Protein AF-A0A0G0INX1-F1 (afdb_monomer_lite)

Structure (mmCIF, N/CA/C/O backbone):
data_AF-A0A0G0INX1-F1
#
_entry.id   AF-A0A0G0INX1-F1
#
loop_
_atom_site.group_PDB
_atom_site.id
_atom_site.type_symbol
_atom_site.label_atom_id
_atom_site.label_alt_id
_atom_site.label_comp_id
_atom_site.label_asym_id
_atom_site.label_entity_id
_atom_site.label_seq_id
_atom_site.pdbx_PDB_ins_code
_atom_site.Cartn_x
_atom_site.Cartn_y
_atom_site.Cartn_z
_atom_site.occupancy
_atom_site.B_iso_or_equiv
_atom_site.auth_seq_id
_atom_site.auth_comp_id
_atom_site.auth_asym_id
_atom_site.auth_atom_id
_atom_site.pdbx_PDB_model_num
ATOM 1 N N . MET A 1 1 ? 23.200 -1.713 0.510 1.00 89.94 1 MET A N 1
ATOM 2 C CA . MET A 1 1 ? 22.458 -0.482 0.162 1.00 89.94 1 MET A CA 1
ATOM 3 C C . MET A 1 1 ? 22.329 0.434 1.378 1.00 89.94 1 MET A C 1
ATOM 5 O O . MET A 1 1 ? 21.800 0.004 2.399 1.00 89.94 1 MET A O 1
ATOM 9 N N . ASN A 1 2 ? 22.760 1.690 1.257 1.00 95.81 2 ASN A N 1
ATOM 10 C CA . ASN A 1 2 ? 22.570 2.764 2.235 1.00 95.81 2 ASN A CA 1
ATOM 11 C C . ASN A 1 2 ? 21.362 3.631 1.853 1.00 95.81 2 ASN A C 1
ATOM 13 O O . ASN A 1 2 ? 21.292 4.147 0.735 1.00 95.81 2 ASN A O 1
ATOM 17 N N . ILE A 1 3 ? 20.422 3.826 2.777 1.00 97.94 3 ILE A N 1
ATOM 18 C CA . ILE A 1 3 ? 19.141 4.494 2.507 1.00 97.94 3 ILE A CA 1
ATOM 19 C C . ILE A 1 3 ? 18.987 5.746 3.366 1.00 97.94 3 ILE A C 1
ATOM 21 O O . ILE A 1 3 ? 19.210 5.708 4.575 1.00 97.94 3 ILE A O 1
ATOM 25 N N . LEU A 1 4 ? 18.543 6.839 2.743 1.00 98.38 4 LEU A N 1
ATOM 26 C CA . LEU A 1 4 ? 18.106 8.045 3.438 1.00 98.38 4 LEU A CA 1
ATOM 27 C C . LEU A 1 4 ? 16.584 8.172 3.348 1.00 98.38 4 LEU A C 1
ATOM 29 O O . LEU A 1 4 ? 16.032 8.321 2.260 1.00 98.38 4 LEU A O 1
ATOM 33 N N . ILE A 1 5 ? 15.894 8.159 4.483 1.00 98.31 5 ILE A N 1
ATOM 34 C CA . ILE A 1 5 ? 14.440 8.339 4.553 1.00 98.31 5 ILE A CA 1
ATOM 35 C C . ILE A 1 5 ? 14.125 9.734 5.090 1.00 98.31 5 ILE A C 1
ATOM 37 O O . ILE A 1 5 ? 14.727 10.190 6.057 1.00 98.31 5 ILE A O 1
ATOM 41 N N . ILE A 1 6 ? 13.143 10.410 4.499 1.00 98.06 6 ILE A N 1
ATOM 42 C CA . ILE A 1 6 ? 12.608 11.676 5.006 1.00 98.06 6 ILE A CA 1
ATOM 43 C C . ILE A 1 6 ? 11.164 11.440 5.441 1.00 98.06 6 ILE A C 1
ATOM 45 O O . ILE A 1 6 ? 10.303 11.095 4.627 1.00 98.06 6 ILE A O 1
ATOM 49 N N . SER A 1 7 ? 10.920 11.617 6.737 1.00 95.50 7 SER A N 1
ATOM 50 C CA . SER A 1 7 ? 9.702 11.193 7.422 1.00 95.50 7 SER A CA 1
ATOM 51 C C . SER A 1 7 ? 9.043 12.342 8.189 1.00 95.50 7 SER A C 1
ATOM 53 O O . SER A 1 7 ? 9.696 13.252 8.700 1.00 95.50 7 SER A O 1
ATOM 55 N N . LEU A 1 8 ? 7.721 12.279 8.287 1.00 92.25 8 LEU A N 1
ATOM 56 C CA . LEU A 1 8 ? 6.862 13.086 9.151 1.00 92.25 8 LEU A CA 1
ATOM 57 C C . LEU A 1 8 ? 6.515 12.356 10.462 1.00 92.25 8 LEU A C 1
ATOM 59 O O . LEU A 1 8 ? 5.916 12.955 11.357 1.00 92.25 8 LEU A O 1
ATOM 63 N N . ASP A 1 9 ? 6.845 11.065 10.569 1.00 90.62 9 ASP A N 1
ATOM 64 C CA . ASP A 1 9 ? 6.461 10.216 11.694 1.00 90.62 9 ASP A CA 1
ATOM 65 C C . ASP A 1 9 ? 7.419 10.377 12.880 1.00 90.62 9 ASP A C 1
ATOM 67 O O . ASP A 1 9 ? 8.539 9.863 12.894 1.00 90.62 9 ASP A O 1
ATOM 71 N N . LYS A 1 10 ? 6.947 11.088 13.905 1.00 90.44 10 LYS A N 1
ATOM 72 C CA . LYS A 1 10 ? 7.702 11.349 15.135 1.00 90.44 10 LYS A CA 1
ATOM 73 C C . LYS A 1 10 ? 7.879 10.112 16.013 1.00 90.44 10 LYS A C 1
ATOM 75 O O . LYS A 1 10 ? 8.755 10.140 16.871 1.00 90.44 10 LYS A O 1
ATOM 80 N N . GLY A 1 11 ? 7.115 9.037 15.792 1.00 87.88 11 GLY A N 1
ATOM 81 C CA . GLY A 1 11 ? 7.298 7.772 16.508 1.00 87.88 11 GLY A CA 1
ATOM 82 C C . GLY A 1 11 ? 8.704 7.192 16.317 1.00 87.88 11 GLY A C 1
ATOM 83 O O . GLY A 1 11 ? 9.223 6.517 17.201 1.00 87.88 11 GLY A O 1
ATOM 84 N N . LEU A 1 12 ? 9.371 7.554 15.214 1.00 92.12 12 LEU A N 1
ATOM 85 C CA . LEU A 1 12 ? 10.757 7.184 14.914 1.00 92.12 12 LEU A CA 1
ATOM 86 C C . LEU A 1 12 ? 11.796 7.873 15.817 1.00 92.12 12 LEU A C 1
ATOM 88 O O . LEU A 1 12 ? 12.963 7.509 15.768 1.00 92.12 12 LEU A O 1
ATOM 92 N N . LEU A 1 13 ? 11.400 8.843 16.649 1.00 92.06 13 LEU A N 1
ATOM 93 C CA . LEU A 1 13 ? 12.284 9.560 17.580 1.00 92.06 13 LEU A CA 1
ATOM 94 C C . LEU A 1 13 ? 12.194 9.034 19.026 1.00 92.06 13 LEU A C 1
ATOM 96 O O . LEU A 1 13 ? 12.588 9.726 19.962 1.00 92.06 13 LEU A O 1
ATOM 100 N N . GLY A 1 14 ? 11.645 7.832 19.232 1.00 78.25 14 GLY A N 1
ATOM 101 C CA . GLY A 1 14 ? 11.682 7.123 20.519 1.00 78.25 14 GLY A CA 1
ATOM 102 C C . GLY A 1 14 ? 10.701 7.612 21.594 1.00 78.25 14 GLY A C 1
ATOM 103 O O . GLY A 1 14 ? 10.402 6.859 22.515 1.00 78.25 14 GLY A O 1
ATOM 104 N N . GLN A 1 15 ? 10.154 8.825 21.483 1.00 67.62 15 GLN A N 1
ATOM 105 C CA . GLN A 1 15 ? 9.172 9.356 22.435 1.00 67.62 15 GLN A CA 1
ATOM 106 C C . GLN A 1 15 ? 7.736 8.993 22.036 1.00 67.62 15 GLN A C 1
ATOM 108 O O . GLN A 1 15 ? 7.318 9.273 20.913 1.00 67.62 15 GLN A O 1
ATOM 113 N N . GLY A 1 16 ? 6.969 8.425 22.974 1.00 58.38 16 GLY A N 1
ATOM 114 C CA . GLY A 1 16 ? 5.542 8.142 22.781 1.00 58.38 16 GLY A CA 1
ATOM 115 C C . GLY A 1 16 ? 5.268 7.155 21.644 1.00 58.38 16 GLY A C 1
ATOM 116 O O . GLY A 1 16 ? 4.380 7.407 20.831 1.00 58.38 16 GLY A O 1
ATOM 117 N N . GLN A 1 17 ? 6.059 6.074 21.552 1.00 59.75 17 GLN A N 1
ATOM 118 C CA . GLN A 1 17 ? 5.914 5.048 20.514 1.00 59.75 17 GLN A CA 1
ATOM 119 C C . GLN A 1 17 ? 4.511 4.432 20.555 1.00 59.75 17 GLN A C 1
ATOM 121 O O . GLN A 1 17 ? 4.205 3.562 21.364 1.00 59.75 17 GLN A O 1
ATOM 126 N N . LEU A 1 18 ? 3.656 4.899 19.651 1.00 59.44 18 LEU A N 1
ATOM 127 C CA . LEU A 1 18 ? 2.318 4.379 19.430 1.00 59.44 18 LEU A CA 1
ATOM 128 C C . LEU A 1 18 ? 2.303 3.715 18.051 1.00 59.44 18 LEU A C 1
ATOM 130 O O . LEU A 1 18 ? 2.503 4.376 17.031 1.00 59.44 18 LEU A O 1
ATOM 134 N N . GLY A 1 19 ? 2.083 2.400 18.022 1.00 72.19 19 GLY A N 1
ATOM 135 C CA . GLY A 1 19 ? 2.079 1.594 16.798 1.00 72.19 19 GLY A CA 1
ATOM 136 C C . GLY A 1 19 ? 3.367 0.795 16.586 1.00 72.19 19 GLY A C 1
AT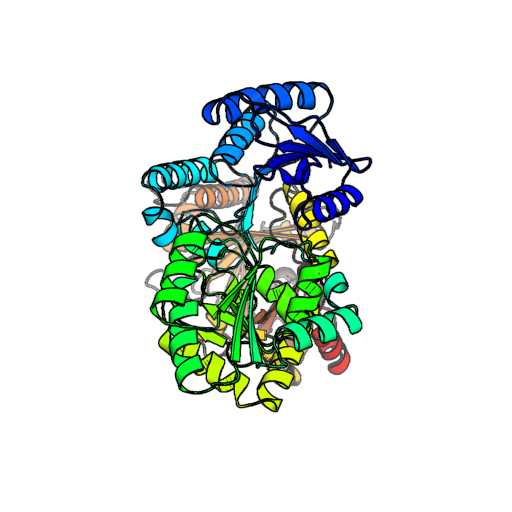OM 137 O O . GLY A 1 19 ? 4.032 0.419 17.540 1.00 72.19 19 GLY A O 1
ATOM 138 N N . ASP A 1 20 ? 3.680 0.498 15.322 1.00 80.88 20 ASP A N 1
ATOM 139 C CA . ASP A 1 20 ? 4.709 -0.468 14.900 1.00 80.88 20 ASP A CA 1
ATOM 140 C C . ASP A 1 20 ? 5.795 0.146 13.995 1.00 80.88 20 ASP A C 1
ATOM 142 O O . ASP A 1 20 ? 6.491 -0.560 13.260 1.00 80.88 20 ASP A O 1
ATOM 146 N N . VAL A 1 21 ? 5.896 1.481 13.944 1.00 87.38 21 VAL A N 1
ATOM 147 C CA . VAL A 1 21 ? 6.731 2.148 12.935 1.00 87.38 21 VAL A CA 1
ATOM 148 C C . VAL A 1 21 ? 8.218 1.850 13.136 1.00 87.38 21 VAL A C 1
ATOM 150 O O . VAL A 1 21 ? 8.923 1.631 12.149 1.00 87.38 21 VAL A O 1
ATOM 153 N N . CYS A 1 22 ? 8.680 1.794 14.388 1.00 90.06 22 CYS A N 1
ATOM 154 C CA . CYS A 1 22 ? 10.061 1.475 14.732 1.00 90.06 22 CYS A CA 1
ATOM 155 C C . CYS A 1 22 ? 10.374 0.021 14.391 1.00 90.06 22 CYS A C 1
ATOM 157 O O . CYS A 1 22 ? 11.373 -0.242 13.736 1.00 90.06 22 CYS A O 1
ATOM 159 N N . GLU A 1 23 ? 9.496 -0.913 14.754 1.00 89.38 23 GLU A N 1
ATOM 160 C CA . GLU A 1 23 ? 9.615 -2.346 14.468 1.00 89.38 23 GLU A CA 1
ATOM 161 C C . GLU A 1 23 ? 9.750 -2.596 12.967 1.00 89.38 23 GLU A C 1
ATOM 163 O O . GLU A 1 23 ? 10.630 -3.343 12.546 1.00 89.38 23 GLU A O 1
ATOM 168 N N . ARG A 1 24 ? 8.945 -1.911 12.142 1.00 89.94 24 ARG A N 1
ATOM 169 C CA . ARG A 1 24 ? 9.069 -2.005 10.681 1.00 89.94 24 ARG A CA 1
ATOM 170 C C . ARG A 1 24 ? 10.423 -1.517 10.180 1.00 89.94 24 ARG A C 1
ATOM 172 O O . ARG A 1 24 ? 11.021 -2.171 9.335 1.00 89.94 24 ARG A O 1
ATOM 179 N N . HIS A 1 25 ? 10.913 -0.385 10.686 1.00 93.81 25 HIS A N 1
ATOM 180 C CA . HIS A 1 25 ? 12.212 0.132 10.254 1.00 93.81 25 HIS A CA 1
ATOM 181 C C . HIS A 1 25 ? 13.372 -0.729 10.759 1.00 93.81 25 HIS A C 1
ATOM 183 O O . HIS A 1 25 ? 14.311 -0.927 9.998 1.00 93.81 25 HIS A O 1
ATOM 189 N N . LYS A 1 26 ? 13.277 -1.326 11.958 1.00 93.31 26 LYS A N 1
ATOM 190 C CA . LYS A 1 26 ? 14.210 -2.369 12.426 1.00 93.31 26 LYS A CA 1
ATOM 191 C C . LYS A 1 26 ? 14.244 -3.541 11.444 1.00 93.31 26 LYS A C 1
ATOM 193 O O . LYS A 1 26 ? 15.315 -4.019 11.085 1.00 93.31 26 LYS A O 1
ATOM 198 N N . GLU A 1 27 ? 13.077 -3.991 10.986 1.00 92.19 27 GLU A N 1
ATOM 199 C CA . GLU A 1 27 ? 12.963 -5.110 10.047 1.00 92.19 27 GLU A CA 1
ATOM 200 C C . GLU A 1 27 ? 13.517 -4.771 8.654 1.00 92.19 27 GLU A C 1
ATOM 202 O O . GLU A 1 27 ? 14.184 -5.607 8.041 1.00 92.19 27 GLU A O 1
ATOM 207 N N . TYR A 1 28 ? 13.322 -3.538 8.173 1.00 94.44 28 TYR A N 1
ATOM 208 C CA . TYR A 1 28 ? 14.002 -3.046 6.970 1.00 94.44 28 TYR A CA 1
ATOM 209 C C . TYR A 1 28 ? 15.518 -3.009 7.164 1.00 94.44 28 TYR A C 1
ATOM 211 O O . TYR A 1 28 ? 16.247 -3.492 6.301 1.00 94.44 28 TYR A O 1
ATOM 219 N N . GLY A 1 29 ? 15.970 -2.495 8.314 1.00 94.69 29 GLY A N 1
ATOM 220 C CA . GLY A 1 29 ? 17.372 -2.418 8.705 1.00 94.69 29 GLY A CA 1
ATOM 221 C C . GLY A 1 29 ? 18.073 -3.755 8.530 1.00 94.69 29 GLY A C 1
ATOM 222 O O . GLY A 1 29 ? 19.060 -3.823 7.820 1.00 94.69 29 GLY A O 1
ATOM 223 N N . LYS A 1 30 ? 17.521 -4.859 9.041 1.00 94.00 30 LYS A N 1
ATOM 224 C CA . LYS A 1 30 ? 18.134 -6.204 8.924 1.00 94.00 30 LYS A CA 1
ATOM 225 C C . LYS A 1 30 ? 18.511 -6.653 7.498 1.00 94.00 30 LYS A C 1
ATOM 227 O O . LYS A 1 30 ? 19.237 -7.630 7.358 1.00 94.00 30 LYS A O 1
ATOM 232 N N . ARG A 1 31 ? 17.982 -6.012 6.451 1.00 92.00 31 ARG A N 1
ATOM 233 C CA . ARG A 1 31 ? 18.156 -6.399 5.039 1.00 92.00 31 ARG A CA 1
ATOM 234 C C . ARG A 1 31 ? 18.936 -5.374 4.213 1.00 92.00 31 ARG A C 1
ATOM 236 O O . ARG A 1 31 ? 19.029 -5.527 2.996 1.00 92.00 31 ARG A O 1
ATOM 243 N N . VAL A 1 32 ? 19.441 -4.314 4.840 1.00 92.50 32 VAL A N 1
ATOM 244 C CA . VAL A 1 32 ? 20.184 -3.235 4.179 1.00 92.50 32 VAL A CA 1
ATOM 245 C C . VAL A 1 32 ? 21.373 -2.813 5.042 1.00 92.50 32 VAL A C 1
ATOM 247 O O . VAL A 1 32 ? 21.415 -3.105 6.235 1.00 92.50 32 VAL A O 1
ATOM 250 N N . ASP A 1 33 ? 22.343 -2.115 4.456 1.00 93.94 33 ASP A N 1
ATOM 251 C CA . ASP A 1 33 ? 23.594 -1.796 5.157 1.00 93.94 33 ASP A CA 1
ATOM 252 C C . ASP A 1 33 ? 23.338 -0.741 6.234 1.00 93.94 33 ASP A C 1
ATOM 254 O O . ASP A 1 33 ? 23.801 -0.864 7.365 1.00 93.94 33 ASP A O 1
ATOM 258 N N . SER A 1 34 ? 22.565 0.296 5.891 1.00 97.12 34 SER A N 1
ATOM 259 C CA . SER A 1 34 ? 22.129 1.306 6.850 1.00 97.12 34 SER A CA 1
ATOM 260 C C . SER A 1 34 ? 20.895 2.079 6.390 1.00 97.12 34 SER A C 1
ATOM 262 O O . SER A 1 34 ? 20.663 2.270 5.193 1.00 97.12 34 SER A O 1
ATOM 264 N N . ILE A 1 35 ? 20.118 2.565 7.359 1.00 98.38 35 ILE A N 1
ATOM 265 C CA . ILE A 1 35 ? 18.990 3.475 7.160 1.00 98.38 35 ILE A CA 1
ATOM 266 C C . ILE A 1 35 ? 19.165 4.673 8.088 1.00 98.38 35 ILE A C 1
ATOM 268 O O . ILE A 1 35 ? 19.063 4.539 9.306 1.00 98.38 35 ILE A O 1
ATOM 272 N N . ASP A 1 36 ? 19.339 5.855 7.509 1.00 98.50 36 ASP A N 1
ATOM 273 C CA . ASP A 1 36 ? 19.241 7.105 8.259 1.00 98.50 36 ASP A CA 1
ATOM 274 C C . ASP A 1 36 ? 17.925 7.800 7.934 1.00 98.50 36 ASP A C 1
ATOM 276 O O . ASP A 1 36 ? 17.509 7.891 6.779 1.00 98.50 36 ASP A O 1
ATOM 280 N N . ILE A 1 37 ? 17.240 8.280 8.966 1.00 98.38 37 ILE A N 1
ATOM 281 C CA . ILE A 1 37 ? 15.898 8.842 8.858 1.00 98.38 37 ILE A CA 1
ATOM 282 C C . ILE A 1 37 ? 15.927 10.283 9.348 1.00 98.38 37 ILE A C 1
ATOM 284 O O . ILE A 1 37 ? 16.135 10.538 10.528 1.00 98.38 37 ILE A O 1
ATOM 288 N N . ILE A 1 38 ? 15.658 11.245 8.474 1.00 98.38 38 ILE A N 1
ATOM 289 C CA . ILE A 1 38 ? 15.432 12.634 8.876 1.00 98.38 38 ILE A CA 1
ATOM 290 C C . ILE A 1 38 ? 13.948 12.801 9.186 1.00 98.38 38 ILE A C 1
ATOM 292 O O . ILE A 1 38 ? 13.100 12.634 8.309 1.00 98.38 38 ILE A O 1
ATOM 296 N N . VAL A 1 39 ? 13.631 13.145 10.432 1.00 97.19 39 VAL A N 1
ATOM 297 C CA . VAL A 1 39 ? 12.254 13.260 10.918 1.00 97.19 39 VAL A CA 1
ATOM 298 C C . VAL A 1 39 ? 11.900 14.724 11.141 1.00 97.19 39 VAL A C 1
ATOM 300 O O . VAL A 1 39 ? 12.545 15.421 11.928 1.00 97.19 39 VAL A O 1
ATOM 303 N N . PHE A 1 40 ? 10.853 15.203 10.469 1.00 96.50 40 PHE A N 1
ATOM 304 C CA . PHE A 1 40 ? 10.360 16.564 10.658 1.00 96.50 40 PHE A CA 1
ATOM 305 C C . PHE A 1 40 ? 9.734 16.720 12.044 1.00 96.50 40 PHE A C 1
ATOM 307 O O . PHE A 1 40 ? 8.678 16.168 12.359 1.00 96.50 40 PHE A O 1
ATOM 314 N N . SER A 1 41 ? 10.377 17.527 12.878 1.00 94.38 41 SER A N 1
ATOM 315 C CA . SER A 1 41 ? 9.984 17.750 14.262 1.00 94.38 41 SER A CA 1
ATOM 316 C C . SER A 1 41 ? 10.181 19.207 14.673 1.00 94.38 41 SER A C 1
ATOM 318 O O . SER A 1 41 ? 11.052 19.917 14.163 1.00 94.38 41 SER A O 1
ATOM 320 N N . LYS A 1 42 ? 9.334 19.667 15.603 1.00 92.44 42 LYS A N 1
ATOM 321 C CA . LYS A 1 42 ? 9.621 20.881 16.381 1.00 92.44 42 LYS A CA 1
ATOM 322 C C . LYS A 1 42 ? 10.728 20.585 17.400 1.00 92.44 42 LYS A C 1
ATOM 324 O O . LYS A 1 42 ? 11.041 19.419 17.609 1.00 92.44 42 LYS A O 1
ATOM 329 N N . SER A 1 43 ? 11.297 21.615 18.021 1.00 89.44 43 SER A N 1
ATOM 330 C CA . SER A 1 43 ? 12.287 21.467 19.096 1.00 89.44 43 SER A CA 1
ATOM 331 C C . SER A 1 43 ? 11.809 20.527 20.213 1.00 89.44 43 SER A C 1
ATOM 333 O O . SER A 1 43 ? 10.619 20.508 20.526 1.00 89.44 43 SER A O 1
ATOM 335 N N . GLY A 1 44 ? 12.741 19.789 20.823 1.00 89.44 44 GLY A N 1
ATOM 336 C CA . GLY A 1 44 ? 12.475 18.904 21.968 1.00 89.44 44 GLY A CA 1
ATOM 337 C C . GLY A 1 44 ? 12.810 17.427 21.743 1.00 89.44 44 GLY A C 1
ATOM 338 O O . GLY A 1 44 ? 12.566 16.613 22.629 1.00 89.44 44 GLY A O 1
ATOM 339 N N . TYR A 1 45 ? 13.376 17.072 20.586 1.00 91.88 45 TYR A N 1
ATOM 340 C CA . TYR A 1 45 ? 13.781 15.701 20.278 1.00 91.88 45 TYR A CA 1
ATOM 341 C C . TYR A 1 45 ? 15.300 15.575 20.191 1.00 91.88 45 TYR A C 1
ATOM 343 O O . TYR A 1 45 ? 15.989 16.496 19.754 1.00 91.88 45 TYR A O 1
ATOM 351 N N . SER A 1 46 ? 15.811 14.397 20.525 1.00 92.88 46 SER A N 1
ATOM 352 C CA . SER A 1 46 ? 17.213 14.026 20.324 1.00 92.88 46 SER A CA 1
ATOM 353 C C . SER A 1 46 ? 17.325 12.985 19.208 1.00 92.88 46 SER A C 1
ATOM 355 O O . SER A 1 46 ? 16.337 12.300 18.927 1.00 92.88 46 SER A O 1
ATOM 357 N N . PRO A 1 47 ? 18.490 12.855 18.545 1.00 94.94 47 PRO A N 1
ATOM 358 C CA . PRO A 1 47 ? 18.756 11.707 17.687 1.00 94.94 47 PRO A CA 1
ATOM 359 C C . PRO A 1 47 ? 18.492 10.395 18.432 1.00 94.94 47 PRO A C 1
ATOM 361 O O . PRO A 1 47 ? 18.786 10.289 19.623 1.00 94.94 47 PRO A O 1
ATOM 364 N N . TYR A 1 48 ? 17.932 9.414 17.733 1.00 95.25 48 TYR A N 1
ATOM 365 C CA . TYR A 1 48 ? 17.507 8.148 18.318 1.00 95.25 48 TYR A CA 1
ATOM 366 C C . TYR A 1 48 ? 18.006 6.979 17.473 1.00 95.25 48 TYR A C 1
ATOM 368 O O . TYR A 1 48 ? 17.782 6.942 16.263 1.00 95.25 48 TYR A O 1
ATOM 376 N N . VAL A 1 49 ? 18.681 6.023 18.109 1.00 96.06 49 VAL A N 1
ATOM 377 C CA . VAL A 1 49 ? 19.132 4.787 17.460 1.00 96.06 49 VAL A CA 1
ATOM 378 C C . VAL A 1 49 ? 18.029 3.748 17.620 1.00 96.06 49 VAL A C 1
ATOM 380 O O . VAL A 1 49 ? 17.748 3.289 18.724 1.00 96.06 49 VAL A O 1
ATOM 383 N N . ILE A 1 50 ? 17.371 3.409 16.512 1.00 94.94 50 ILE A N 1
ATOM 384 C CA . ILE A 1 50 ? 16.262 2.450 16.480 1.00 94.94 50 ILE A CA 1
ATOM 385 C C . ILE A 1 50 ? 16.809 1.012 16.527 1.00 94.94 50 ILE A C 1
ATOM 387 O O . ILE A 1 50 ? 16.255 0.163 17.227 1.00 94.94 50 ILE A O 1
ATOM 391 N N . SER A 1 51 ? 17.887 0.740 15.789 1.00 95.31 51 SER A N 1
ATOM 392 C CA . SER A 1 51 ? 18.688 -0.494 15.822 1.00 95.31 51 SER A CA 1
ATOM 393 C C . SER A 1 51 ? 20.116 -0.190 15.368 1.00 95.31 51 SER A C 1
ATOM 395 O O . SER A 1 51 ? 20.389 0.925 14.935 1.00 95.31 51 SER A O 1
ATOM 397 N N . GLU A 1 52 ? 21.014 -1.178 15.430 1.00 93.81 52 GLU A N 1
ATOM 398 C CA . GLU A 1 52 ? 22.436 -1.048 15.059 1.00 93.81 52 GLU A CA 1
ATOM 399 C C . GLU A 1 52 ? 22.667 -0.291 13.739 1.00 93.81 52 GLU A C 1
ATOM 401 O O . GLU A 1 52 ? 23.554 0.550 13.648 1.00 93.81 52 GLU A O 1
ATOM 406 N N . ASN A 1 53 ? 21.813 -0.521 12.742 1.00 95.62 53 ASN A N 1
ATOM 407 C CA . ASN A 1 53 ? 21.916 0.078 11.417 1.00 95.62 53 ASN A CA 1
ATOM 408 C C . ASN A 1 53 ? 20.760 1.020 11.042 1.00 95.62 53 ASN A C 1
ATOM 410 O O . ASN A 1 53 ? 20.611 1.368 9.869 1.00 95.62 53 ASN A O 1
ATOM 414 N N . VAL A 1 54 ? 19.939 1.441 12.010 1.00 97.81 54 VAL A N 1
ATOM 415 C CA . VAL A 1 54 ? 18.818 2.363 11.776 1.00 97.81 54 VAL A CA 1
ATOM 416 C C . VAL A 1 54 ? 18.870 3.513 12.773 1.00 97.81 54 VAL A C 1
ATOM 418 O O . VAL A 1 54 ? 18.651 3.315 13.969 1.00 97.81 54 VAL A O 1
ATOM 421 N N . SER A 1 55 ? 19.092 4.730 12.278 1.00 97.56 55 SER A N 1
ATOM 422 C CA . SER A 1 55 ? 19.167 5.943 13.102 1.00 97.56 55 SER A CA 1
ATOM 423 C C . SER A 1 55 ? 18.188 7.013 12.632 1.00 97.56 55 SER A C 1
ATOM 425 O O . SER A 1 55 ? 17.981 7.210 11.438 1.00 97.56 55 SER A O 1
ATOM 427 N N . ALA A 1 56 ? 17.588 7.735 13.575 1.00 97.62 56 ALA A N 1
ATOM 428 C CA . ALA A 1 56 ? 16.662 8.828 13.313 1.00 97.62 56 ALA A CA 1
ATOM 429 C C . ALA A 1 56 ? 17.205 10.165 13.834 1.00 97.62 56 ALA A C 1
ATOM 431 O O . ALA A 1 56 ? 17.697 10.266 14.958 1.00 97.62 56 ALA A O 1
ATOM 432 N N . PHE A 1 57 ? 17.073 11.210 13.019 1.00 97.62 57 PHE A N 1
ATOM 433 C CA . PHE A 1 57 ? 17.597 12.549 13.255 1.00 97.62 57 PHE A CA 1
ATOM 434 C C . PHE A 1 57 ? 16.456 13.574 13.197 1.00 97.62 57 PHE A C 1
ATOM 436 O O . PHE A 1 57 ? 15.857 13.768 12.135 1.00 97.62 57 PHE A O 1
ATOM 443 N N . PRO A 1 58 ? 16.137 14.253 14.310 1.00 97.38 58 PRO A N 1
ATOM 444 C CA . PRO A 1 58 ? 15.094 15.270 14.331 1.00 97.38 58 PRO A CA 1
ATOM 445 C C . PRO A 1 58 ? 15.553 16.565 13.658 1.00 97.38 58 PRO A C 1
ATOM 447 O O . PRO A 1 58 ? 16.680 17.013 13.870 1.00 97.38 58 PRO A O 1
ATOM 450 N N . THR A 1 59 ? 14.662 17.235 12.922 1.00 97.06 59 THR A N 1
ATOM 451 C CA . THR A 1 59 ? 14.953 18.584 12.400 1.00 97.06 59 THR A CA 1
ATOM 452 C C . THR A 1 59 ? 14.995 19.649 13.493 1.00 97.06 59 THR A C 1
ATOM 454 O O . THR A 1 59 ? 15.700 20.640 13.325 1.00 97.06 59 THR A O 1
ATOM 457 N N . ASN A 1 60 ? 14.250 19.466 14.594 1.00 95.00 60 ASN A N 1
ATOM 458 C CA . ASN A 1 60 ? 14.158 20.418 15.712 1.00 95.00 60 ASN A CA 1
ATOM 459 C C . ASN A 1 60 ? 13.915 21.870 15.263 1.00 95.00 60 ASN A C 1
ATOM 461 O O . ASN A 1 60 ? 14.512 22.819 15.771 1.00 95.00 60 ASN A O 1
ATOM 465 N N . SER A 1 61 ? 13.033 22.057 14.285 1.00 93.69 61 SER A N 1
ATOM 466 C CA . SER A 1 61 ? 12.789 23.376 13.711 1.00 93.69 61 SER A CA 1
ATOM 467 C C . SER A 1 61 ? 11.851 24.190 14.592 1.00 93.69 61 SER A C 1
ATOM 469 O O . SER A 1 61 ? 10.800 23.704 15.014 1.00 93.69 61 SER A O 1
ATOM 471 N N . SER A 1 62 ? 12.157 25.474 14.779 1.00 90.62 62 SER A N 1
ATOM 472 C CA . SER A 1 62 ? 11.280 26.401 15.509 1.00 90.62 62 SER A CA 1
ATOM 473 C C . SER A 1 62 ? 9.894 26.521 14.855 1.00 90.62 62 SER A C 1
ATOM 475 O O . SER A 1 62 ? 8.879 26.615 15.543 1.00 90.62 62 SER A O 1
ATOM 477 N N . TYR A 1 63 ? 9.834 26.444 13.519 1.00 89.94 63 TYR A N 1
ATOM 478 C CA . TYR A 1 63 ? 8.606 26.547 12.727 1.00 89.94 63 TYR A CA 1
ATOM 479 C C . TYR A 1 63 ? 8.563 25.512 11.597 1.00 89.94 63 TYR A C 1
ATOM 481 O O . TYR A 1 63 ? 9.598 25.128 11.057 1.00 89.94 63 TYR A O 1
ATOM 489 N N . LYS A 1 64 ? 7.353 25.106 11.176 1.00 86.25 64 LYS A N 1
ATOM 490 C CA . LYS A 1 64 ? 7.156 24.082 10.129 1.00 86.25 64 LYS A CA 1
ATOM 491 C C . LYS A 1 64 ? 7.778 24.454 8.774 1.00 86.25 64 LYS A C 1
ATOM 493 O O . LYS A 1 64 ? 8.276 23.580 8.078 1.00 86.25 64 LYS A O 1
ATOM 498 N N . PHE A 1 65 ? 7.786 25.733 8.391 1.00 86.75 65 PHE A N 1
ATOM 499 C CA . PHE A 1 65 ? 8.368 26.160 7.107 1.00 86.75 65 PHE A CA 1
ATOM 500 C C . PHE A 1 65 ? 9.902 26.022 7.066 1.00 86.75 65 PHE A C 1
ATOM 502 O O . PHE A 1 65 ? 10.486 25.975 5.987 1.00 86.75 65 PHE A O 1
ATOM 509 N N . LEU A 1 66 ? 10.558 25.907 8.230 1.00 93.19 66 LEU A N 1
ATOM 510 C CA . LEU A 1 66 ? 12.000 25.675 8.332 1.00 93.19 66 LEU A CA 1
ATOM 511 C C . LEU A 1 66 ? 12.384 24.195 8.183 1.00 93.19 66 LEU A C 1
ATOM 513 O O . LEU A 1 66 ? 13.568 23.918 7.995 1.00 93.19 66 LEU A O 1
ATOM 517 N N . TYR A 1 67 ? 11.419 23.260 8.182 1.00 94.94 67 TYR A N 1
ATOM 518 C CA . TYR A 1 67 ? 11.688 21.820 8.056 1.00 94.94 67 TYR A CA 1
ATOM 519 C C . TYR A 1 67 ? 12.554 21.491 6.846 1.00 94.94 67 TYR A C 1
ATOM 521 O O . TYR A 1 67 ? 13.534 20.769 6.981 1.00 94.94 67 TYR A O 1
ATOM 529 N N . ILE A 1 68 ? 12.261 22.079 5.684 1.00 95.75 68 ILE A N 1
ATOM 530 C CA . ILE A 1 68 ? 13.055 21.866 4.469 1.00 95.75 68 ILE A CA 1
ATOM 531 C C . ILE A 1 68 ? 14.508 22.305 4.688 1.00 95.75 68 ILE A C 1
ATOM 533 O O . ILE A 1 68 ? 15.432 21.559 4.379 1.00 95.75 68 ILE A O 1
ATOM 537 N N . ARG A 1 69 ? 14.726 23.512 5.225 1.00 96.19 69 ARG A N 1
ATOM 538 C CA . ARG A 1 69 ? 16.069 24.069 5.441 1.00 96.19 69 ARG A CA 1
ATOM 539 C C . ARG A 1 69 ? 16.872 23.199 6.404 1.00 96.19 69 ARG A C 1
ATOM 541 O O . ARG A 1 69 ? 18.027 22.884 6.126 1.00 96.19 69 ARG A O 1
ATOM 548 N N . ASP A 1 70 ? 16.274 22.846 7.534 1.00 97.00 70 ASP A N 1
ATOM 549 C CA . ASP A 1 70 ? 16.965 22.115 8.594 1.00 97.00 70 ASP A CA 1
ATOM 550 C C . ASP A 1 70 ? 17.197 20.651 8.191 1.00 97.00 70 ASP A C 1
ATOM 552 O O . ASP A 1 70 ? 18.288 20.128 8.410 1.00 97.00 70 ASP A O 1
ATOM 556 N N . ALA A 1 71 ? 16.257 20.033 7.468 1.00 97.62 71 ALA A N 1
ATOM 557 C CA . ALA A 1 71 ? 16.458 18.722 6.859 1.00 97.62 71 ALA A CA 1
ATOM 558 C C . ALA A 1 71 ? 17.610 18.721 5.846 1.00 97.62 71 ALA A C 1
ATOM 560 O O . ALA A 1 71 ? 18.452 17.831 5.893 1.00 97.62 71 ALA A O 1
ATOM 561 N N . MET A 1 72 ? 17.717 19.741 4.983 1.00 97.62 72 MET A N 1
ATOM 562 C CA . MET A 1 72 ? 18.852 19.865 4.056 1.00 97.62 72 MET A CA 1
ATOM 563 C C . MET A 1 72 ? 20.190 20.026 4.794 1.00 97.62 72 MET A C 1
ATOM 565 O O . MET A 1 72 ? 21.195 19.480 4.348 1.00 97.62 72 MET A O 1
ATOM 569 N N . LYS A 1 73 ? 20.228 20.747 5.927 1.00 97.06 73 LYS A N 1
ATOM 570 C CA . LYS A 1 73 ? 21.445 20.872 6.755 1.00 97.06 73 LYS A CA 1
ATOM 571 C C . LYS A 1 73 ? 21.869 19.532 7.356 1.00 97.06 73 LYS A C 1
ATOM 573 O O . LYS A 1 73 ? 23.054 19.215 7.337 1.00 97.06 73 LYS A O 1
ATOM 578 N N . ILE A 1 74 ? 20.915 18.762 7.880 1.00 97.75 74 ILE A N 1
ATOM 579 C CA . ILE A 1 74 ? 21.176 17.424 8.427 1.00 97.75 74 ILE A CA 1
ATOM 580 C C . ILE A 1 74 ? 21.645 16.491 7.312 1.00 97.75 74 ILE A C 1
ATOM 582 O O . ILE A 1 74 ? 22.683 15.854 7.454 1.00 97.75 74 ILE A O 1
ATOM 586 N N . ALA A 1 75 ? 20.935 16.474 6.181 1.00 97.19 75 ALA A N 1
ATOM 587 C CA . ALA A 1 75 ? 21.278 15.642 5.038 1.00 97.19 75 ALA A CA 1
ATOM 588 C C . ALA A 1 75 ? 22.705 15.909 4.541 1.00 97.19 75 ALA A C 1
ATOM 590 O O . ALA A 1 75 ? 23.454 14.957 4.377 1.00 97.19 75 ALA A O 1
ATOM 591 N N . ARG A 1 76 ? 23.132 17.174 4.391 1.00 95.31 76 ARG A N 1
ATOM 592 C CA . ARG A 1 76 ? 24.518 17.500 3.988 1.00 95.31 76 ARG A CA 1
ATOM 593 C C . ARG A 1 76 ? 25.562 16.851 4.900 1.00 95.31 76 ARG A C 1
ATOM 595 O O . ARG A 1 76 ? 26.444 16.165 4.403 1.00 95.31 76 ARG A O 1
ATOM 602 N N . ARG A 1 77 ? 25.401 16.974 6.223 1.00 96.44 77 ARG A N 1
ATOM 603 C CA . ARG A 1 77 ? 26.304 16.346 7.208 1.00 96.44 77 ARG A CA 1
ATOM 604 C C . ARG A 1 77 ? 26.305 14.821 7.128 1.00 96.44 77 ARG A C 1
ATOM 606 O O . ARG A 1 77 ? 27.298 14.187 7.464 1.00 96.44 77 ARG A O 1
ATOM 613 N N . LEU A 1 78 ? 25.177 14.221 6.758 1.00 96.88 78 LEU A N 1
ATOM 614 C CA . LEU A 1 78 ? 25.071 12.778 6.572 1.00 96.88 78 LEU A CA 1
ATOM 615 C C . LEU A 1 78 ? 25.762 12.328 5.274 1.00 96.88 78 LEU A C 1
ATOM 617 O O . LEU A 1 78 ? 26.507 11.353 5.305 1.00 96.88 78 LEU A O 1
ATOM 621 N N . PHE A 1 79 ? 25.567 13.054 4.169 1.00 94.75 79 PHE A N 1
ATOM 622 C CA . PHE A 1 79 ? 26.225 12.794 2.881 1.00 94.75 79 PHE A CA 1
ATOM 623 C C . PHE A 1 79 ? 27.745 13.032 2.923 1.00 94.75 79 PHE A C 1
ATOM 625 O O . PHE A 1 79 ? 28.476 12.384 2.184 1.00 94.75 79 PHE A O 1
ATOM 632 N N . GLU A 1 80 ? 28.240 13.909 3.805 1.00 93.94 80 GLU A N 1
ATOM 633 C CA . GLU A 1 80 ? 29.681 14.069 4.081 1.00 93.94 80 GLU A CA 1
ATOM 634 C C . GLU A 1 80 ? 30.303 12.817 4.721 1.00 93.94 80 GLU A C 1
ATOM 636 O O . GLU A 1 80 ? 31.495 12.569 4.562 1.00 93.94 80 GLU A O 1
ATOM 641 N N . LYS A 1 81 ? 29.509 12.026 5.454 1.00 93.56 81 LYS A N 1
ATOM 642 C CA . LYS A 1 81 ? 29.986 10.846 6.190 1.00 93.56 81 LYS A CA 1
ATOM 643 C C . LYS A 1 81 ? 29.864 9.549 5.402 1.00 93.56 81 LYS A C 1
ATOM 645 O O . LYS A 1 81 ? 30.661 8.642 5.618 1.00 93.56 81 LYS A O 1
ATOM 650 N N . LYS A 1 82 ? 28.845 9.424 4.547 1.00 93.12 82 LYS A N 1
ATOM 651 C CA . LYS A 1 82 ? 28.625 8.225 3.732 1.00 93.12 82 LYS A CA 1
ATOM 652 C C . LYS A 1 82 ? 27.815 8.512 2.474 1.00 93.12 82 LYS A C 1
ATOM 654 O O . LYS A 1 82 ? 27.016 9.445 2.421 1.00 93.12 82 LYS A O 1
ATOM 659 N N . HIS A 1 83 ? 27.986 7.639 1.487 1.00 92.12 83 HIS A N 1
ATOM 660 C CA . HIS A 1 83 ? 27.160 7.606 0.287 1.00 92.12 83 HIS A CA 1
ATOM 661 C C . HIS A 1 83 ? 25.781 6.995 0.577 1.00 92.12 83 HIS A C 1
ATOM 663 O O . HIS A 1 83 ? 25.674 6.038 1.345 1.00 92.12 83 HIS A O 1
ATOM 669 N N . TYR A 1 84 ? 24.746 7.514 -0.088 1.00 95.62 84 TYR A N 1
ATOM 670 C CA . TYR A 1 84 ? 23.399 6.946 -0.086 1.00 95.62 84 TYR A CA 1
ATOM 671 C C . TYR A 1 84 ? 22.998 6.538 -1.489 1.00 95.62 84 TYR A C 1
ATOM 673 O O . TYR A 1 84 ? 23.124 7.319 -2.430 1.00 95.62 84 TYR A O 1
ATOM 681 N N . ASP A 1 85 ? 22.445 5.339 -1.599 1.00 89.94 85 ASP A N 1
ATOM 682 C CA . ASP A 1 85 ? 22.047 4.759 -2.874 1.00 89.94 85 ASP A CA 1
ATOM 683 C C . ASP A 1 85 ? 20.590 5.099 -3.224 1.00 89.94 85 ASP A C 1
ATOM 685 O O . ASP A 1 85 ? 20.237 5.252 -4.396 1.00 89.94 85 ASP A O 1
ATOM 689 N N . LEU A 1 86 ? 19.743 5.258 -2.199 1.00 96.56 86 LEU A N 1
ATOM 690 C CA . LEU A 1 86 ? 18.320 5.555 -2.341 1.00 96.56 86 LEU A CA 1
ATOM 691 C C . LEU A 1 86 ? 17.856 6.603 -1.331 1.00 96.56 86 LEU A C 1
ATOM 693 O O . LEU A 1 86 ? 18.084 6.476 -0.128 1.00 96.56 86 LEU A O 1
ATOM 697 N N . ILE A 1 87 ? 17.121 7.596 -1.826 1.00 98.31 87 ILE A N 1
ATOM 698 C CA . ILE A 1 87 ? 16.350 8.534 -1.015 1.00 98.31 87 ILE A CA 1
ATOM 699 C C . ILE A 1 87 ? 14.879 8.119 -1.063 1.00 98.31 87 ILE A C 1
ATOM 701 O O . ILE A 1 87 ? 14.315 7.939 -2.143 1.00 98.31 87 ILE A O 1
ATOM 705 N N . ILE A 1 88 ? 14.242 8.002 0.099 1.00 98.12 88 ILE A N 1
ATOM 706 C CA . ILE A 1 88 ? 12.825 7.654 0.237 1.00 98.12 88 ILE A CA 1
ATOM 707 C C . ILE A 1 88 ? 12.088 8.792 0.934 1.00 98.12 88 ILE A C 1
ATOM 709 O O . ILE A 1 88 ? 12.555 9.338 1.931 1.00 98.12 88 ILE A O 1
ATOM 713 N N . THR A 1 89 ? 10.906 9.140 0.433 1.00 97.69 89 THR A N 1
ATOM 714 C CA . THR A 1 89 ? 10.070 10.207 1.004 1.00 97.69 89 THR A CA 1
ATOM 715 C C . THR A 1 89 ? 8.687 9.679 1.363 1.00 97.69 89 THR A C 1
ATOM 717 O O . THR A 1 89 ? 8.131 8.852 0.640 1.00 97.69 89 THR A O 1
ATOM 720 N N . GLN A 1 90 ? 8.154 10.108 2.511 1.00 93.69 90 GLN A N 1
ATOM 721 C CA . GLN A 1 90 ? 6.893 9.591 3.062 1.00 93.69 90 GLN A CA 1
ATOM 722 C C . GLN A 1 90 ? 5.641 10.202 2.408 1.00 93.69 90 GLN A C 1
ATOM 724 O O . GLN A 1 90 ? 4.562 9.609 2.462 1.00 93.69 90 GLN A O 1
ATOM 729 N N . ASP A 1 91 ? 5.769 11.383 1.808 1.00 94.12 91 ASP A N 1
ATOM 730 C CA . ASP A 1 91 ? 4.682 12.085 1.134 1.00 94.12 91 ASP A CA 1
ATOM 731 C C . ASP A 1 91 ? 5.174 12.750 -0.161 1.00 94.12 91 ASP A C 1
ATOM 733 O O . ASP A 1 91 ? 6.349 13.112 -0.270 1.00 94.12 91 ASP A O 1
ATOM 737 N N . PRO A 1 92 ? 4.285 12.967 -1.144 1.00 95.81 92 PRO A N 1
ATOM 738 C CA . PRO A 1 92 ? 4.656 13.594 -2.409 1.00 95.81 92 PRO A CA 1
ATOM 739 C C . PRO A 1 92 ? 4.837 15.119 -2.314 1.00 95.81 92 PRO A C 1
ATOM 741 O O . PRO A 1 92 ? 5.100 15.768 -3.326 1.00 95.81 92 PRO A O 1
ATOM 744 N N . PHE A 1 93 ? 4.709 15.720 -1.130 1.00 94.75 93 PHE A N 1
ATOM 745 C CA . PHE A 1 93 ? 4.694 17.164 -0.925 1.00 94.75 93 PHE A CA 1
ATOM 746 C C . PHE A 1 93 ? 6.023 17.674 -0.356 1.00 94.75 93 PHE A C 1
ATOM 748 O O . PHE A 1 93 ? 6.960 17.977 -1.094 1.00 94.75 93 PHE A O 1
ATOM 755 N N . ILE A 1 94 ? 6.123 17.813 0.965 1.00 94.06 94 ILE A N 1
ATOM 756 C CA . ILE A 1 94 ? 7.213 18.537 1.620 1.00 94.06 94 ILE A CA 1
ATOM 757 C C . ILE A 1 94 ? 8.437 17.630 1.714 1.00 94.06 94 ILE A C 1
ATOM 759 O O . ILE A 1 94 ? 9.544 18.078 1.403 1.00 94.06 94 ILE A O 1
ATOM 763 N N . THR A 1 95 ? 8.252 16.354 2.071 1.00 96.50 95 THR A N 1
ATOM 764 C CA . THR A 1 95 ? 9.369 15.400 2.122 1.00 96.50 95 THR A CA 1
ATOM 765 C C . THR A 1 95 ? 9.905 15.111 0.718 1.00 96.50 95 THR A C 1
ATOM 767 O O . THR A 1 95 ? 11.119 15.180 0.521 1.00 96.50 95 THR A O 1
ATOM 770 N N . ALA A 1 96 ? 9.033 14.947 -0.286 1.00 97.06 96 ALA A N 1
ATOM 771 C CA . ALA A 1 96 ? 9.428 14.865 -1.698 1.00 97.06 96 ALA A CA 1
ATOM 772 C C . ALA A 1 96 ? 10.234 16.081 -2.177 1.00 97.06 96 ALA A C 1
ATOM 774 O O . ALA A 1 96 ? 11.252 15.910 -2.843 1.00 97.06 96 ALA A O 1
ATOM 775 N N . THR A 1 97 ? 9.853 17.305 -1.792 1.00 96.69 97 THR A N 1
ATOM 776 C CA . THR A 1 97 ? 10.621 18.509 -2.165 1.00 96.69 97 THR A CA 1
ATOM 777 C C . THR A 1 97 ? 12.059 18.465 -1.620 1.00 96.69 97 THR A C 1
ATOM 779 O O . THR A 1 97 ? 12.994 18.910 -2.288 1.00 96.69 97 THR A O 1
ATOM 782 N N . VAL A 1 98 ? 12.274 17.932 -0.411 1.00 97.00 98 VAL A N 1
ATOM 783 C CA . VAL A 1 98 ? 13.632 17.712 0.123 1.00 97.00 98 VAL A CA 1
ATOM 784 C C . VAL A 1 98 ? 14.336 16.604 -0.665 1.00 97.00 98 VAL A C 1
ATOM 786 O O . VAL A 1 98 ? 15.466 16.803 -1.106 1.00 97.00 98 VAL A O 1
ATOM 789 N N . GLY A 1 99 ? 13.652 15.485 -0.920 1.00 97.25 99 GLY A N 1
ATOM 790 C CA . GLY A 1 99 ? 14.197 14.365 -1.688 1.00 97.25 99 GLY A CA 1
ATOM 791 C C . GLY A 1 99 ? 14.669 14.754 -3.091 1.00 97.25 99 GLY A C 1
ATOM 792 O O . GLY A 1 99 ? 15.758 14.362 -3.495 1.00 97.25 99 GLY A O 1
ATOM 793 N N . ILE A 1 100 ? 13.919 15.597 -3.807 1.00 96.81 100 ILE A N 1
ATOM 794 C CA . ILE A 1 100 ? 14.291 16.091 -5.145 1.00 96.81 100 ILE A CA 1
ATOM 795 C C . ILE A 1 100 ? 15.549 16.954 -5.092 1.00 96.81 100 ILE A C 1
ATOM 797 O O . ILE A 1 100 ? 16.429 16.806 -5.938 1.00 96.81 100 ILE A O 1
ATOM 801 N N . ARG A 1 101 ? 15.664 17.849 -4.101 1.00 95.94 101 ARG A N 1
ATOM 802 C CA . ARG A 1 101 ? 16.871 18.674 -3.943 1.00 95.94 101 ARG A CA 1
ATOM 803 C C . ARG A 1 101 ? 18.096 17.808 -3.678 1.00 95.94 101 ARG A C 1
ATOM 805 O O . ARG A 1 101 ? 19.125 18.024 -4.306 1.00 95.94 101 ARG A O 1
ATOM 812 N N . LEU A 1 102 ? 17.970 16.815 -2.801 1.00 95.75 102 LEU A N 1
ATOM 813 C CA . LEU A 1 102 ? 19.058 15.886 -2.499 1.00 95.75 102 LEU A CA 1
ATOM 814 C C . LEU A 1 102 ? 19.425 15.022 -3.707 1.00 95.75 102 LEU A C 1
ATOM 816 O O . LEU A 1 102 ? 20.605 14.922 -4.029 1.00 95.75 102 LEU A O 1
ATOM 820 N N . LYS A 1 103 ? 18.434 14.498 -4.439 1.00 93.88 103 LYS A N 1
ATOM 821 C CA . LYS A 1 103 ? 18.648 13.792 -5.708 1.00 93.88 103 LYS A CA 1
ATOM 822 C C . LYS A 1 103 ? 19.445 14.642 -6.700 1.00 93.88 103 LYS A C 1
ATOM 824 O O . LYS A 1 103 ? 20.411 14.152 -7.269 1.00 93.88 103 LYS A O 1
ATOM 829 N N . LYS A 1 104 ? 19.073 15.912 -6.897 1.00 90.50 104 LYS A N 1
ATOM 830 C CA . LYS A 1 104 ? 19.771 16.814 -7.832 1.00 90.50 104 LYS A CA 1
ATOM 831 C C . LYS A 1 104 ? 21.189 17.165 -7.368 1.00 90.50 104 LYS A C 1
ATOM 833 O O . LYS A 1 104 ? 22.062 17.342 -8.205 1.00 90.50 104 LYS A O 1
ATOM 838 N N . MET A 1 105 ? 21.421 17.259 -6.058 1.00 90.69 105 MET A N 1
ATOM 839 C CA . MET A 1 105 ? 22.736 17.586 -5.490 1.00 90.69 105 MET A CA 1
ATOM 840 C C . MET A 1 105 ? 23.709 16.402 -5.463 1.00 90.69 105 MET A C 1
ATOM 842 O O . MET A 1 105 ? 24.908 16.610 -5.610 1.00 90.69 105 MET A O 1
ATOM 846 N N . HIS A 1 106 ? 23.209 15.184 -5.249 1.00 85.50 106 HIS A N 1
ATOM 847 C CA . HIS A 1 106 ? 24.037 13.996 -5.003 1.00 85.50 106 HIS A CA 1
ATOM 848 C C . HIS A 1 106 ? 23.871 12.897 -6.064 1.00 85.50 106 HIS A C 1
ATOM 850 O O . HIS A 1 106 ? 24.490 11.847 -5.956 1.00 85.50 106 HIS A O 1
ATOM 856 N N . THR A 1 107 ? 23.063 13.127 -7.105 1.00 82.81 107 THR A N 1
ATOM 857 C CA . THR A 1 107 ? 22.781 12.165 -8.192 1.00 82.81 107 THR A CA 1
ATOM 858 C C . THR A 1 107 ? 22.238 10.814 -7.686 1.00 82.81 107 THR A C 1
ATOM 860 O O . THR A 1 107 ? 22.404 9.772 -8.312 1.00 82.81 107 THR A O 1
ATOM 863 N N . THR A 1 108 ? 21.548 10.823 -6.543 1.00 88.56 108 THR A N 1
ATOM 864 C CA . THR A 1 108 ? 20.962 9.632 -5.905 1.00 88.56 108 THR A CA 1
ATOM 865 C C . THR A 1 108 ? 19.548 9.350 -6.423 1.00 88.56 108 THR A C 1
ATOM 867 O O . THR A 1 108 ? 18.802 10.276 -6.749 1.00 88.56 108 THR A O 1
ATOM 870 N N . LYS A 1 109 ? 19.133 8.076 -6.462 1.00 92.19 109 LYS A N 1
ATOM 871 C CA . LYS A 1 109 ? 17.761 7.696 -6.839 1.00 92.19 109 LYS A CA 1
ATOM 872 C C . LYS A 1 109 ? 16.734 8.151 -5.802 1.00 92.19 109 LYS A C 1
ATOM 874 O O . LYS A 1 109 ? 17.006 8.144 -4.604 1.00 92.19 109 LYS A O 1
ATOM 879 N N . LEU A 1 110 ? 15.537 8.511 -6.261 1.00 97.19 110 LEU A N 1
ATOM 880 C CA . LEU A 1 110 ? 14.423 8.974 -5.435 1.00 97.19 110 LEU A CA 1
ATOM 881 C C . LEU A 1 110 ? 13.186 8.087 -5.604 1.00 97.19 110 LEU A C 1
ATOM 883 O O . LEU A 1 110 ? 12.605 8.003 -6.690 1.00 97.19 110 LEU A O 1
ATOM 887 N N . LEU A 1 111 ? 12.738 7.520 -4.486 1.00 97.88 111 LEU A N 1
ATOM 888 C CA . LEU A 1 111 ? 11.467 6.825 -4.335 1.00 97.88 111 LEU A CA 1
ATOM 889 C C . LEU A 1 111 ? 10.484 7.683 -3.523 1.00 97.88 111 LEU A C 1
ATOM 891 O O . LEU A 1 111 ? 10.767 8.087 -2.392 1.00 97.88 111 LEU A O 1
ATOM 895 N N . ILE A 1 112 ? 9.298 7.931 -4.079 1.00 97.88 112 ILE A N 1
ATOM 896 C CA . ILE A 1 112 ? 8.201 8.598 -3.363 1.00 97.88 112 ILE A CA 1
ATOM 897 C C . ILE A 1 112 ? 7.169 7.557 -2.923 1.00 97.88 112 ILE A C 1
ATOM 899 O O . ILE A 1 112 ? 6.632 6.809 -3.744 1.00 97.88 112 ILE A O 1
ATOM 903 N N . HIS A 1 113 ? 6.863 7.508 -1.626 1.00 95.12 113 HIS A N 1
ATOM 904 C CA . HIS A 1 113 ? 5.766 6.700 -1.099 1.00 95.12 113 HIS A CA 1
ATOM 905 C C . HIS A 1 113 ? 4.466 7.505 -1.037 1.00 95.12 113 HIS A C 1
ATOM 907 O O . HIS A 1 113 ? 4.433 8.645 -0.580 1.00 95.12 113 HIS A O 1
ATOM 913 N N . PHE A 1 114 ? 3.366 6.874 -1.441 1.00 92.56 114 PHE A N 1
ATOM 914 C CA . PHE A 1 114 ? 2.018 7.418 -1.305 1.00 92.56 114 PHE A CA 1
ATOM 915 C C . PHE A 1 114 ? 1.289 6.726 -0.153 1.00 92.56 114 PHE A C 1
ATOM 917 O O . PHE A 1 114 ? 0.525 5.786 -0.357 1.00 92.56 114 PHE A O 1
ATOM 924 N N . HIS A 1 115 ? 1.530 7.194 1.075 1.00 84.94 115 HIS A N 1
ATOM 925 C CA . HIS A 1 115 ? 0.870 6.666 2.276 1.00 84.94 115 HIS A CA 1
ATOM 926 C C . HIS A 1 115 ? -0.559 7.193 2.495 1.00 84.94 115 HIS A C 1
ATOM 928 O O . HIS A 1 115 ? -1.264 6.680 3.360 1.00 84.94 115 HIS A O 1
ATOM 934 N N . GLY A 1 116 ? -1.013 8.175 1.716 1.00 85.50 116 GLY A N 1
ATOM 935 C CA . GLY A 1 116 ? -2.369 8.722 1.769 1.00 85.50 116 GLY A CA 1
ATOM 936 C C . GLY A 1 116 ? -2.988 8.848 0.381 1.00 85.50 116 GLY A C 1
ATOM 937 O O . GLY A 1 116 ? -2.286 8.822 -0.632 1.00 85.50 116 GLY A O 1
ATOM 938 N N . ASP A 1 117 ? -4.311 8.982 0.348 1.00 87.38 117 ASP A N 1
ATOM 939 C CA . ASP A 1 117 ? -5.050 9.248 -0.880 1.00 87.38 117 ASP A CA 1
ATOM 940 C C . ASP A 1 117 ? -5.183 10.760 -1.093 1.00 87.38 117 ASP A C 1
ATOM 942 O O . ASP A 1 117 ? -6.058 11.407 -0.524 1.00 87.38 117 ASP A O 1
ATOM 946 N N . PHE A 1 118 ? -4.270 11.335 -1.871 1.00 89.50 118 PHE A N 1
ATOM 947 C CA . PHE A 1 118 ? -4.173 12.787 -2.039 1.00 89.50 118 PHE A CA 1
ATOM 948 C C . PHE A 1 118 ? -4.687 13.290 -3.387 1.00 89.50 118 PHE A C 1
ATOM 950 O O . PHE A 1 118 ? -5.261 14.375 -3.479 1.00 89.50 118 PHE A O 1
ATOM 957 N N . LEU A 1 119 ? -4.425 12.528 -4.449 1.00 87.50 119 LEU A N 1
ATOM 958 C CA . LEU A 1 119 ? -4.700 12.943 -5.820 1.00 87.50 119 LEU A CA 1
ATOM 959 C C . LEU A 1 119 ? -6.181 12.748 -6.132 1.00 87.50 119 LEU A C 1
ATOM 961 O O . LEU A 1 119 ? -6.760 11.707 -5.816 1.00 87.50 119 LEU A O 1
ATOM 965 N N . ASP A 1 120 ? -6.786 13.772 -6.734 1.00 81.38 120 ASP A N 1
ATOM 966 C CA . ASP A 1 120 ? -8.193 13.781 -7.149 1.00 81.38 120 ASP A CA 1
ATOM 967 C C . ASP A 1 120 ? -9.149 13.320 -6.031 1.00 81.38 120 ASP A C 1
ATOM 969 O O . ASP A 1 120 ? -10.161 12.660 -6.260 1.00 81.38 120 ASP A O 1
ATOM 973 N N . ASN A 1 121 ? -8.797 13.643 -4.783 1.00 84.94 121 ASN A N 1
ATOM 974 C CA . ASN A 1 121 ? -9.571 13.297 -3.603 1.00 84.94 121 ASN A CA 1
ATOM 975 C C . ASN A 1 121 ? -10.349 14.522 -3.114 1.00 84.94 121 ASN A C 1
ATOM 977 O O . ASN A 1 121 ? -9.798 15.418 -2.471 1.00 84.94 121 ASN A O 1
ATOM 981 N N . GLY A 1 122 ? -11.651 14.548 -3.403 1.00 83.25 122 GLY A N 1
ATOM 982 C CA . GLY A 1 122 ? -12.535 15.643 -3.003 1.00 83.25 122 GLY A CA 1
ATOM 983 C C . GLY A 1 122 ? -12.631 15.838 -1.487 1.00 83.25 122 GLY A C 1
ATOM 984 O O . GLY A 1 122 ? -12.821 16.964 -1.035 1.00 83.25 122 GLY A O 1
ATOM 985 N N . SER A 1 123 ? -12.475 14.782 -0.687 1.00 81.50 123 SER A N 1
ATOM 986 C CA . SER A 1 123 ? -12.466 14.886 0.778 1.00 81.50 123 SER A CA 1
ATOM 987 C C . SER A 1 123 ? -11.198 15.591 1.253 1.00 81.50 123 SER A C 1
ATOM 989 O O . SER A 1 123 ? -11.297 16.617 1.918 1.00 81.50 123 SER A O 1
ATOM 991 N N . PHE A 1 124 ? -10.024 15.151 0.787 1.00 86.00 124 PHE A N 1
ATOM 992 C CA . PHE A 1 124 ? -8.750 15.814 1.087 1.00 86.00 124 PHE A CA 1
ATOM 993 C C . PHE A 1 124 ? -8.744 17.287 0.644 1.00 86.00 124 PHE A C 1
ATOM 995 O O . PHE A 1 124 ? -8.312 18.164 1.385 1.00 86.00 124 PHE A O 1
ATOM 1002 N N . LEU A 1 125 ? -9.274 17.603 -0.540 1.00 87.00 125 LEU A N 1
ATOM 1003 C CA . LEU A 1 125 ? -9.320 18.982 -1.045 1.00 87.00 125 LEU A CA 1
ATOM 1004 C C . LEU A 1 125 ? -10.276 19.906 -0.272 1.00 87.00 125 LEU A C 1
ATOM 1006 O O . LEU A 1 125 ? -10.093 21.123 -0.319 1.00 87.00 125 LEU A O 1
ATOM 1010 N N . ARG A 1 126 ? -11.299 19.356 0.395 1.00 84.44 126 ARG A N 1
ATOM 1011 C CA . ARG A 1 126 ? -12.269 20.120 1.199 1.00 84.44 126 ARG A CA 1
ATOM 1012 C C . ARG A 1 126 ? -11.814 20.344 2.641 1.00 84.44 126 ARG A C 1
ATOM 1014 O O . ARG A 1 126 ? -12.349 21.234 3.291 1.00 84.44 126 ARG A O 1
ATOM 1021 N N . GLU A 1 127 ? -10.843 19.573 3.130 1.00 83.50 127 GLU A N 1
ATOM 1022 C CA . GLU A 1 127 ? -10.322 19.708 4.497 1.00 83.50 127 GLU A CA 1
ATOM 1023 C C . GLU A 1 127 ? -9.600 21.043 4.734 1.00 83.50 127 GLU A C 1
ATOM 1025 O O . GLU A 1 127 ? -9.829 21.689 5.753 1.00 83.50 127 GLU A O 1
ATOM 1030 N N . ASP A 1 128 ? -8.739 21.463 3.802 1.00 85.38 128 ASP A N 1
ATOM 1031 C CA . ASP A 1 128 ? -7.993 22.725 3.874 1.00 85.38 128 ASP A CA 1
ATOM 1032 C C . ASP A 1 128 ? -7.734 23.249 2.453 1.00 85.38 128 ASP A C 1
ATOM 1034 O O . ASP A 1 128 ? -7.316 22.507 1.561 1.00 85.38 128 ASP A O 1
ATOM 1038 N N . TRP A 1 129 ? -7.928 24.550 2.230 1.00 86.31 129 TRP A N 1
ATOM 1039 C CA . TRP A 1 129 ? -7.646 25.195 0.946 1.00 86.31 129 TRP A CA 1
ATOM 1040 C C . TRP A 1 129 ? -6.182 25.019 0.509 1.00 86.31 129 TRP A C 1
ATOM 1042 O O . TRP A 1 129 ? -5.899 24.932 -0.691 1.00 86.31 129 TRP A O 1
ATOM 1052 N N . LYS A 1 130 ? -5.248 24.897 1.464 1.00 89.62 130 LYS A N 1
ATOM 1053 C CA . LYS A 1 130 ? -3.821 24.636 1.207 1.00 89.62 130 LYS A CA 1
ATOM 1054 C C . LYS A 1 130 ? -3.588 23.290 0.529 1.00 89.62 130 LYS A C 1
ATOM 1056 O O . LYS A 1 130 ? -2.590 23.140 -0.176 1.00 89.62 130 LYS A O 1
ATOM 1061 N N . ASN A 1 131 ? -4.501 22.330 0.672 1.00 91.31 131 ASN A N 1
ATOM 1062 C CA . ASN A 1 131 ? -4.367 21.012 0.055 1.00 91.31 131 ASN A CA 1
ATOM 1063 C C . ASN A 1 131 ? -4.395 21.091 -1.475 1.00 91.31 131 ASN A C 1
ATOM 1065 O O . ASN A 1 131 ? -3.732 20.294 -2.132 1.00 91.31 131 ASN A O 1
ATOM 1069 N N . ARG A 1 132 ? -5.045 22.110 -2.059 1.00 91.56 132 ARG A N 1
ATOM 1070 C CA . ARG A 1 132 ? -4.951 22.386 -3.505 1.00 91.56 132 ARG A CA 1
ATOM 1071 C C . ARG A 1 132 ? -3.518 22.706 -3.922 1.00 91.56 132 ARG A C 1
ATOM 1073 O O . ARG A 1 132 ? -3.023 22.151 -4.900 1.00 91.56 132 ARG A O 1
ATOM 1080 N N . TYR A 1 133 ? -2.838 23.555 -3.153 1.00 92.12 133 TYR A N 1
ATOM 1081 C CA . TYR A 1 133 ? -1.430 23.869 -3.383 1.00 92.12 133 TYR A CA 1
ATOM 1082 C C . TYR A 1 133 ? -0.538 22.641 -3.171 1.00 92.12 133 TYR A C 1
ATOM 1084 O O . TYR A 1 133 ? 0.349 22.388 -3.983 1.00 92.12 133 TYR A O 1
ATOM 1092 N N . LEU A 1 134 ? -0.801 21.837 -2.135 1.00 93.31 134 LEU A N 1
ATOM 1093 C CA . LEU A 1 134 ? -0.075 20.584 -1.926 1.00 93.31 134 LEU A CA 1
ATOM 1094 C C . LEU A 1 134 ? -0.247 19.640 -3.122 1.00 93.31 134 LEU A C 1
ATOM 1096 O O . LEU A 1 134 ? 0.743 19.111 -3.609 1.00 93.31 134 LEU A O 1
ATOM 1100 N N . VAL A 1 135 ? -1.452 19.477 -3.670 1.00 93.00 135 VAL A N 1
ATOM 1101 C CA . VAL A 1 135 ? -1.668 18.649 -4.870 1.00 93.00 135 VAL A CA 1
ATOM 1102 C C . VAL A 1 135 ? -0.888 19.181 -6.075 1.00 93.00 135 VAL A C 1
ATOM 1104 O O . VAL A 1 135 ? -0.271 18.390 -6.787 1.00 93.00 135 VAL A O 1
ATOM 1107 N N . LEU A 1 136 ? -0.839 20.499 -6.291 1.00 92.94 136 LEU A N 1
ATOM 1108 C CA . LEU A 1 136 ? -0.002 21.087 -7.347 1.00 92.94 136 LEU A CA 1
ATOM 1109 C C . LEU A 1 136 ? 1.489 20.798 -7.122 1.00 92.94 136 LEU A C 1
ATOM 1111 O O . LEU A 1 136 ? 2.189 20.400 -8.055 1.00 92.94 136 LEU A O 1
ATOM 1115 N N . LEU A 1 137 ? 1.959 20.930 -5.880 1.00 94.50 137 LEU A N 1
ATOM 1116 C CA . LEU A 1 137 ? 3.328 20.600 -5.492 1.00 94.50 137 LEU A CA 1
ATOM 1117 C C . LEU A 1 137 ? 3.632 19.109 -5.698 1.00 94.50 137 LEU A C 1
ATOM 1119 O O . LEU A 1 137 ? 4.689 18.779 -6.226 1.00 94.50 137 LEU A O 1
ATOM 1123 N N . ALA A 1 138 ? 2.704 18.212 -5.358 1.00 95.44 138 ALA A N 1
ATOM 1124 C CA . ALA A 1 138 ? 2.836 16.782 -5.624 1.00 95.44 138 ALA A CA 1
ATOM 1125 C C . ALA A 1 138 ? 2.974 16.499 -7.117 1.00 95.44 138 ALA A C 1
ATOM 1127 O O . ALA A 1 138 ? 3.923 15.829 -7.513 1.00 95.44 138 ALA A O 1
ATOM 1128 N N . LYS A 1 139 ? 2.091 17.059 -7.956 1.00 93.38 139 LYS A N 1
ATOM 1129 C CA . LYS A 1 139 ? 2.160 16.884 -9.417 1.00 93.38 139 LYS A CA 1
ATOM 1130 C C . LYS A 1 139 ? 3.480 17.396 -9.994 1.00 93.38 139 LYS A C 1
ATOM 1132 O O . LYS A 1 139 ? 4.006 16.800 -10.929 1.00 93.38 139 LYS A O 1
ATOM 1137 N N . HIS A 1 140 ? 4.031 18.478 -9.442 1.00 93.75 140 HIS A N 1
ATOM 1138 C CA . HIS A 1 140 ? 5.365 18.951 -9.807 1.00 93.75 140 HIS A CA 1
ATOM 1139 C C . HIS A 1 140 ? 6.451 17.951 -9.383 1.00 93.75 140 HIS A C 1
ATOM 1141 O O . HIS A 1 140 ? 7.237 17.506 -10.216 1.00 93.75 140 HIS A O 1
ATOM 1147 N N . ASN A 1 141 ? 6.451 17.545 -8.113 1.00 95.38 141 ASN A N 1
ATOM 1148 C CA . ASN A 1 141 ? 7.451 16.648 -7.540 1.00 95.38 141 ASN A CA 1
ATOM 1149 C C . ASN A 1 141 ? 7.470 15.262 -8.204 1.00 95.38 141 ASN A C 1
ATOM 1151 O O . ASN A 1 141 ? 8.530 14.671 -8.403 1.00 95.38 141 ASN A O 1
ATOM 1155 N N . MET A 1 142 ? 6.304 14.752 -8.598 1.00 94.25 142 MET A N 1
ATOM 1156 C CA . MET A 1 142 ? 6.158 13.468 -9.284 1.00 94.25 142 MET A CA 1
ATOM 1157 C C . MET A 1 142 ? 6.893 13.419 -10.634 1.00 94.25 142 MET A C 1
ATOM 1159 O O . MET A 1 142 ? 7.279 12.344 -11.081 1.00 94.25 142 MET A O 1
ATOM 1163 N N . LYS A 1 143 ? 7.155 14.554 -11.289 1.00 92.56 143 LYS A N 1
ATOM 1164 C CA . LYS A 1 143 ? 7.915 14.556 -12.553 1.00 92.56 143 LYS A CA 1
ATOM 1165 C C . LYS A 1 143 ? 9.384 14.169 -12.362 1.00 92.56 143 LYS A C 1
ATOM 1167 O O . LYS A 1 143 ? 10.025 13.706 -13.298 1.00 92.56 143 LYS A O 1
ATOM 1172 N N . GLU A 1 144 ? 9.904 14.346 -11.152 1.00 93.38 144 GLU A N 1
ATOM 1173 C CA . GLU A 1 144 ? 11.330 14.239 -10.832 1.00 93.38 144 GLU A CA 1
ATOM 1174 C C . GLU A 1 144 ? 11.701 12.902 -10.172 1.00 93.38 144 GLU A C 1
ATOM 1176 O O . GLU A 1 144 ? 12.883 12.566 -10.074 1.00 93.38 144 GLU A O 1
ATOM 1181 N N . ALA A 1 145 ? 10.726 12.121 -9.700 1.00 94.38 145 ALA A N 1
ATOM 1182 C CA . ALA A 1 145 ? 10.992 10.856 -9.018 1.00 94.38 145 ALA A CA 1
ATOM 1183 C C . ALA A 1 145 ? 11.388 9.727 -9.988 1.00 94.38 145 ALA A C 1
ATOM 1185 O O . ALA A 1 145 ? 10.935 9.657 -11.137 1.00 94.38 145 ALA A O 1
ATOM 1186 N N . ASP A 1 146 ? 12.238 8.816 -9.508 1.00 93.56 146 ASP A N 1
ATOM 1187 C CA . ASP A 1 146 ? 12.637 7.625 -10.265 1.00 93.56 146 ASP A CA 1
ATOM 1188 C C . ASP A 1 146 ? 11.586 6.521 -10.155 1.00 93.56 146 ASP A C 1
ATOM 1190 O O . ASP A 1 146 ? 11.332 5.818 -11.131 1.00 93.56 146 ASP A O 1
ATOM 1194 N N . ALA A 1 147 ? 10.955 6.400 -8.986 1.00 95.50 147 ALA A N 1
ATOM 1195 C CA . ALA A 1 147 ? 9.965 5.374 -8.708 1.00 95.50 147 ALA A CA 1
ATOM 1196 C C . ALA A 1 147 ? 8.928 5.826 -7.671 1.00 95.50 147 ALA A C 1
ATOM 1198 O O . ALA A 1 147 ? 9.138 6.766 -6.898 1.00 95.50 147 ALA A O 1
ATOM 1199 N N . PHE A 1 148 ? 7.812 5.101 -7.636 1.00 97.06 148 PHE A N 1
ATOM 1200 C CA . PHE A 1 148 ? 6.680 5.331 -6.753 1.00 97.06 148 PHE A CA 1
ATOM 1201 C C . PHE A 1 148 ? 6.241 4.038 -6.094 1.00 97.06 148 PHE A C 1
ATOM 1203 O O . PHE A 1 148 ? 6.088 3.008 -6.753 1.00 97.06 148 PHE A O 1
ATOM 1210 N N . ARG A 1 149 ? 5.945 4.116 -4.799 1.00 95.81 149 ARG A N 1
ATOM 1211 C CA . ARG A 1 149 ? 5.233 3.052 -4.097 1.00 95.81 149 ARG A CA 1
ATOM 1212 C C . ARG A 1 149 ? 3.815 3.503 -3.786 1.00 95.81 149 ARG A C 1
ATOM 1214 O O . ARG A 1 149 ? 3.619 4.476 -3.058 1.00 95.81 149 ARG A O 1
ATOM 1221 N N . ALA A 1 150 ? 2.849 2.763 -4.310 1.00 93.62 150 ALA A N 1
ATOM 1222 C CA . ALA A 1 150 ? 1.435 2.914 -4.010 1.00 93.62 150 ALA A CA 1
ATOM 1223 C C . ALA A 1 150 ? 0.994 1.855 -2.993 1.00 93.62 150 ALA A C 1
ATOM 1225 O O . ALA A 1 150 ? 1.498 0.733 -2.992 1.00 93.62 150 ALA A O 1
ATOM 1226 N N . MET A 1 151 ? 0.045 2.214 -2.134 1.00 90.31 151 MET A N 1
ATOM 1227 C CA . MET A 1 151 ? -0.463 1.326 -1.083 1.00 90.31 151 MET A CA 1
ATOM 1228 C C . MET A 1 151 ? -1.592 0.403 -1.559 1.00 90.31 151 MET A C 1
ATOM 1230 O O . MET A 1 151 ? -1.807 -0.647 -0.963 1.00 90.31 151 MET A O 1
ATOM 1234 N N . SER A 1 152 ? -2.277 0.788 -2.638 1.00 88.75 152 SER A N 1
ATOM 1235 C CA . SER A 1 152 ? -3.392 0.068 -3.259 1.00 88.75 152 SER A CA 1
ATOM 1236 C C . SER A 1 152 ? -3.415 0.309 -4.773 1.00 88.75 152 SER A C 1
ATOM 1238 O O . SER A 1 152 ? -2.803 1.263 -5.278 1.00 88.75 152 SER A O 1
ATOM 1240 N N . ILE A 1 153 ? -4.153 -0.525 -5.508 1.00 86.56 153 ILE A N 1
ATOM 1241 C CA . ILE A 1 153 ? -4.415 -0.361 -6.943 1.00 86.56 153 ILE A CA 1
ATOM 1242 C C . ILE A 1 153 ? -5.195 0.936 -7.184 1.00 86.56 153 ILE A C 1
ATOM 1244 O O . ILE A 1 153 ? -4.972 1.615 -8.186 1.00 86.56 153 ILE A O 1
ATOM 1248 N N . GLY A 1 154 ? -6.069 1.339 -6.256 1.00 84.56 154 GLY A N 1
ATOM 1249 C CA . GLY A 1 154 ? -6.768 2.625 -6.339 1.00 84.56 154 GLY A CA 1
ATOM 1250 C C . GLY A 1 154 ? -5.805 3.818 -6.406 1.00 84.56 154 GLY A C 1
ATOM 1251 O O . GLY A 1 154 ? -5.954 4.682 -7.270 1.00 84.56 154 GLY A O 1
ATOM 1252 N N . ILE A 1 155 ? -4.759 3.828 -5.571 1.00 90.81 155 ILE A N 1
ATOM 1253 C CA . ILE A 1 155 ? -3.711 4.861 -5.622 1.00 90.81 155 ILE A CA 1
ATOM 1254 C C . ILE A 1 155 ? -2.884 4.762 -6.909 1.00 90.81 155 ILE A C 1
ATOM 1256 O O . ILE A 1 155 ? -2.576 5.789 -7.514 1.00 90.81 155 ILE A O 1
ATOM 1260 N N . GLN A 1 156 ? -2.559 3.551 -7.374 1.00 90.38 156 GLN A N 1
ATOM 1261 C CA . GLN A 1 156 ? -1.865 3.362 -8.654 1.00 90.38 156 GLN A CA 1
ATOM 1262 C C . GLN A 1 156 ? -2.652 3.967 -9.821 1.00 90.38 156 GLN A C 1
ATOM 1264 O O . GLN A 1 156 ? -2.082 4.719 -10.609 1.00 90.38 156 GLN A O 1
ATOM 1269 N N . LYS A 1 157 ? -3.959 3.696 -9.913 1.00 84.06 157 LYS A N 1
ATOM 1270 C CA . LYS A 1 157 ? -4.826 4.270 -10.953 1.00 84.06 157 LYS A CA 1
ATOM 1271 C C . LYS A 1 157 ? -4.781 5.798 -10.930 1.00 84.06 157 LYS A C 1
ATOM 1273 O O . LYS A 1 157 ? -4.606 6.416 -11.975 1.00 84.06 157 LYS A O 1
ATOM 1278 N N . LYS A 1 158 ? -4.859 6.408 -9.744 1.00 88.25 158 LYS A N 1
ATOM 1279 C CA . LYS A 1 158 ? -4.761 7.867 -9.581 1.00 88.25 158 LYS A CA 1
ATOM 1280 C C . LYS A 1 158 ? -3.407 8.422 -10.024 1.00 88.25 158 LYS A C 1
ATOM 1282 O O . LYS A 1 158 ? -3.364 9.459 -10.679 1.00 88.25 158 LYS A O 1
ATOM 1287 N N . LEU A 1 159 ? -2.304 7.738 -9.718 1.00 89.31 159 LEU A N 1
ATOM 1288 C CA . LEU A 1 159 ? -0.970 8.128 -10.189 1.00 89.31 159 LEU A CA 1
ATOM 1289 C C . LEU A 1 159 ? -0.875 8.100 -11.721 1.00 89.31 159 LEU A C 1
ATOM 1291 O O . LEU A 1 159 ? -0.391 9.064 -12.312 1.00 89.31 159 LEU A O 1
ATOM 1295 N N . ILE A 1 160 ? -1.390 7.042 -12.356 1.00 85.31 160 ILE A N 1
ATOM 1296 C CA . ILE A 1 160 ? -1.412 6.900 -13.821 1.00 85.31 160 ILE A CA 1
ATOM 1297 C C . ILE A 1 160 ? -2.245 8.015 -14.462 1.00 85.31 160 ILE A C 1
ATOM 1299 O O . ILE A 1 160 ? -1.772 8.687 -15.376 1.00 85.31 160 ILE A O 1
ATOM 1303 N N . LEU A 1 161 ? -3.448 8.277 -13.938 1.00 82.75 161 LEU A N 1
ATOM 1304 C CA . LEU A 1 161 ? -4.316 9.367 -14.406 1.00 82.75 161 LEU A CA 1
ATOM 1305 C C . LEU A 1 161 ? -3.660 10.751 -14.266 1.00 82.75 161 LEU A C 1
ATOM 1307 O O . LEU A 1 161 ? -3.958 11.658 -15.036 1.00 82.75 161 LEU A O 1
ATOM 1311 N N . ASN A 1 162 ? -2.731 10.906 -13.321 1.00 85.88 162 ASN A N 1
ATOM 1312 C CA . ASN A 1 162 ? -1.947 12.126 -13.124 1.00 85.88 162 ASN A CA 1
ATOM 1313 C C . ASN A 1 162 ? -0.604 12.129 -13.879 1.00 85.88 162 ASN A C 1
ATOM 1315 O O . ASN A 1 162 ? 0.264 12.953 -13.583 1.00 85.88 162 ASN A O 1
ATOM 1319 N N . GLY A 1 163 ? -0.435 11.245 -14.866 1.00 82.19 163 GLY A N 1
ATOM 1320 C CA . GLY A 1 163 ? 0.690 11.260 -15.801 1.00 82.19 163 GLY A CA 1
ATOM 1321 C C . GLY A 1 163 ? 1.943 10.531 -15.321 1.00 82.19 163 GLY A C 1
ATOM 1322 O O . GLY A 1 163 ? 3.007 10.719 -15.907 1.00 82.19 163 GLY A O 1
ATOM 1323 N N . VAL A 1 164 ? 1.856 9.711 -14.268 1.00 85.56 164 VAL A N 1
ATOM 1324 C CA . VAL A 1 164 ? 2.976 8.854 -13.858 1.00 85.56 164 VAL A CA 1
ATOM 1325 C C . VAL A 1 164 ? 3.003 7.588 -14.719 1.00 85.56 164 VAL A C 1
ATOM 1327 O O . VAL A 1 164 ? 2.009 6.861 -14.742 1.00 85.56 164 VAL A O 1
ATOM 1330 N N . PRO A 1 165 ? 4.130 7.267 -15.380 1.00 78.56 165 PRO A N 1
ATOM 1331 C CA . PRO A 1 165 ? 4.273 6.019 -16.120 1.00 78.56 165 PRO A CA 1
ATOM 1332 C C . PRO A 1 165 ? 4.062 4.791 -15.226 1.00 78.56 165 PRO A C 1
ATOM 1334 O O . PRO A 1 165 ? 4.650 4.690 -14.148 1.00 78.56 165 PRO A O 1
ATOM 1337 N N . GLU A 1 166 ? 3.258 3.830 -15.687 1.00 80.25 166 GLU A N 1
ATOM 1338 C CA . GLU A 1 166 ? 2.918 2.626 -14.914 1.00 80.25 166 GLU A CA 1
ATOM 1339 C C . GLU A 1 166 ? 4.161 1.829 -14.487 1.00 80.25 166 GLU A C 1
ATOM 1341 O O . GLU A 1 166 ? 4.227 1.339 -13.362 1.00 80.25 166 GLU A O 1
ATOM 1346 N N . ASN A 1 167 ? 5.191 1.766 -15.337 1.00 81.12 167 ASN A N 1
ATOM 1347 C CA . ASN A 1 167 ? 6.450 1.072 -15.051 1.00 81.12 167 ASN A CA 1
ATOM 1348 C C . ASN A 1 167 ? 7.268 1.694 -13.904 1.00 81.12 167 ASN A C 1
ATOM 1350 O O . ASN A 1 167 ? 8.176 1.037 -13.395 1.00 81.12 167 ASN A O 1
ATOM 1354 N N . LYS A 1 168 ? 6.961 2.930 -13.485 1.00 87.88 168 LYS A N 1
ATOM 1355 C CA . LYS A 1 168 ? 7.568 3.572 -12.311 1.00 87.88 168 LYS A CA 1
ATOM 1356 C C . LYS A 1 168 ? 6.795 3.308 -11.020 1.00 87.88 168 LYS A C 1
ATOM 1358 O O . LYS A 1 168 ? 7.279 3.683 -9.956 1.00 87.88 168 LYS A O 1
ATOM 1363 N N . ILE A 1 169 ? 5.608 2.703 -11.080 1.00 90.06 169 ILE A N 1
ATOM 1364 C CA . ILE A 1 169 ? 4.731 2.519 -9.921 1.00 90.06 169 ILE A CA 1
ATOM 1365 C C . ILE A 1 169 ? 4.734 1.054 -9.501 1.00 90.06 169 ILE A C 1
ATOM 1367 O O . ILE A 1 169 ? 4.445 0.162 -10.296 1.00 90.06 169 ILE A O 1
ATOM 1371 N N . LYS A 1 170 ? 4.971 0.796 -8.215 1.00 92.00 170 LYS A N 1
ATOM 1372 C CA . LYS A 1 170 ? 4.757 -0.523 -7.618 1.00 92.00 170 LYS A CA 1
ATOM 1373 C C . LYS A 1 170 ? 3.718 -0.432 -6.507 1.00 92.00 170 LYS A C 1
ATOM 1375 O O . LYS A 1 170 ? 3.846 0.379 -5.590 1.00 92.00 170 LYS A O 1
ATOM 1380 N N . VAL A 1 171 ? 2.690 -1.274 -6.588 1.00 91.25 171 VAL A N 1
ATOM 1381 C CA . VAL A 1 171 ? 1.706 -1.439 -5.513 1.00 91.25 171 VAL A CA 1
ATOM 1382 C C . VAL A 1 171 ? 2.296 -2.395 -4.484 1.00 91.25 171 VAL A C 1
ATOM 1384 O O . VAL A 1 171 ? 2.465 -3.580 -4.767 1.00 91.25 171 VAL A O 1
ATOM 1387 N N . ILE A 1 172 ? 2.666 -1.871 -3.317 1.00 90.88 172 ILE A N 1
ATOM 1388 C CA . ILE A 1 172 ? 3.128 -2.674 -2.184 1.00 90.88 172 ILE A CA 1
ATOM 1389 C C . ILE A 1 172 ? 2.508 -2.104 -0.904 1.00 90.88 172 ILE A C 1
ATOM 1391 O O . ILE A 1 172 ? 2.876 -0.988 -0.510 1.00 90.88 172 ILE A O 1
ATOM 1395 N N . PRO A 1 173 ? 1.620 -2.850 -0.226 1.00 89.19 173 PRO A N 1
ATOM 1396 C CA . PRO A 1 173 ? 0.961 -2.392 0.992 1.00 89.19 173 PRO A CA 1
ATOM 1397 C C . PRO A 1 173 ? 1.948 -2.184 2.144 1.00 89.19 173 PRO A C 1
ATOM 1399 O O . PRO A 1 173 ? 3.106 -2.594 2.068 1.00 89.19 173 PRO A O 1
ATOM 1402 N N . THR A 1 174 ? 1.513 -1.547 3.232 1.00 88.12 174 THR A N 1
ATOM 1403 C CA . THR A 1 174 ? 2.337 -1.437 4.447 1.00 88.12 174 THR A CA 1
ATOM 1404 C C . THR A 1 174 ? 2.414 -2.801 5.131 1.00 88.12 174 THR A C 1
ATOM 1406 O O . THR A 1 174 ? 1.363 -3.399 5.352 1.00 88.12 174 THR A O 1
ATOM 1409 N N . PRO A 1 175 ? 3.615 -3.276 5.518 1.00 87.75 175 PRO A N 1
ATOM 1410 C CA . PRO A 1 175 ? 3.744 -4.499 6.296 1.00 87.75 175 PRO A CA 1
ATOM 1411 C C . PRO A 1 175 ? 2.966 -4.388 7.606 1.00 87.75 175 PRO A C 1
ATOM 1413 O O . PRO A 1 175 ? 3.097 -3.391 8.327 1.00 87.75 175 PRO A O 1
ATOM 1416 N N . VAL A 1 176 ? 2.181 -5.416 7.909 1.00 86.44 176 VAL A N 1
ATOM 1417 C CA . VAL A 1 176 ? 1.531 -5.602 9.205 1.00 86.44 176 VAL A CA 1
ATOM 1418 C C . VAL A 1 176 ? 2.059 -6.908 9.772 1.00 86.44 176 VAL A C 1
ATOM 1420 O O . VAL A 1 176 ? 2.046 -7.931 9.095 1.00 86.44 176 VAL A O 1
ATOM 1423 N N . ASP A 1 177 ? 2.558 -6.878 11.002 1.00 86.44 177 ASP A N 1
ATOM 1424 C CA . ASP A 1 177 ? 2.981 -8.098 11.684 1.00 86.44 177 ASP A CA 1
ATOM 1425 C C . ASP A 1 177 ? 1.749 -8.842 12.212 1.00 86.44 177 ASP A C 1
ATOM 1427 O O . ASP A 1 177 ? 1.350 -8.696 13.368 1.00 86.44 177 ASP A O 1
ATOM 1431 N N . ILE A 1 178 ? 1.111 -9.596 11.314 1.00 86.94 178 ILE A N 1
ATOM 1432 C CA . ILE A 1 178 ? -0.130 -10.335 11.573 1.00 86.94 178 ILE A CA 1
ATOM 1433 C C . ILE A 1 178 ? 0.059 -11.354 12.708 1.00 86.94 178 ILE A C 1
ATOM 1435 O O . ILE A 1 178 ? -0.879 -11.614 13.460 1.00 86.94 178 ILE A O 1
ATOM 1439 N N . SER A 1 179 ? 1.280 -11.870 12.904 1.00 84.62 179 SER A N 1
ATOM 1440 C CA . SER A 1 179 ? 1.578 -12.846 13.960 1.00 84.62 179 SER A CA 1
ATOM 1441 C C . SER A 1 179 ? 1.235 -12.324 15.362 1.00 84.62 179 SER A C 1
ATOM 1443 O O . SER A 1 179 ? 0.748 -13.087 16.196 1.00 84.62 179 SER A O 1
ATOM 1445 N N . LYS A 1 180 ? 1.357 -11.007 15.593 1.00 86.31 180 LYS A N 1
ATOM 1446 C CA . LYS A 1 180 ? 0.988 -10.354 16.862 1.00 86.31 180 LYS A CA 1
ATOM 1447 C C . LYS A 1 180 ? -0.504 -10.437 17.175 1.00 86.31 180 LYS A C 1
ATOM 1449 O O . LYS A 1 180 ? -0.881 -10.365 18.336 1.00 86.31 180 LYS A O 1
ATOM 1454 N N . PHE A 1 181 ? -1.344 -10.591 16.157 1.00 88.06 181 PHE A N 1
ATOM 1455 C CA . PHE A 1 181 ? -2.802 -10.650 16.279 1.00 88.06 181 PHE A CA 1
ATOM 1456 C C . PHE A 1 181 ? -3.318 -12.093 16.352 1.00 88.06 181 PHE A C 1
ATOM 1458 O O . PHE A 1 181 ? -4.513 -12.319 16.540 1.00 88.06 181 PHE A O 1
ATOM 1465 N N . GLY A 1 182 ? -2.426 -13.083 16.231 1.00 79.56 182 GLY A N 1
ATOM 1466 C CA . GLY A 1 182 ? -2.768 -14.503 16.261 1.00 79.56 182 GLY A CA 1
ATOM 1467 C C . GLY A 1 182 ? -3.198 -15.027 17.633 1.00 79.56 182 GLY A C 1
ATOM 1468 O O . GLY A 1 182 ? -3.851 -16.066 17.679 1.00 79.56 182 GLY A O 1
ATOM 1469 N N . ASN A 1 183 ? -2.867 -14.318 18.720 1.00 83.75 183 ASN A N 1
ATOM 1470 C CA . ASN A 1 183 ? -3.236 -14.690 20.085 1.00 83.75 183 ASN A CA 1
ATOM 1471 C C . ASN A 1 183 ? -3.491 -13.453 20.967 1.00 83.75 183 ASN A C 1
ATOM 1473 O O . ASN A 1 183 ? -3.040 -12.351 20.654 1.00 83.75 183 ASN A O 1
ATOM 1477 N N . THR A 1 184 ? -4.197 -13.639 22.080 1.00 89.19 184 THR A N 1
ATOM 1478 C CA . THR A 1 184 ? -4.418 -12.614 23.104 1.00 89.19 184 THR A CA 1
ATOM 1479 C C . THR A 1 184 ? -4.599 -13.246 24.485 1.00 89.19 184 THR A C 1
ATOM 1481 O O . THR A 1 184 ? -4.803 -14.452 24.602 1.00 89.19 184 THR A O 1
ATOM 1484 N N . ASP A 1 185 ? -4.525 -12.433 25.535 1.00 91.00 185 ASP A N 1
ATOM 1485 C CA . ASP A 1 185 ? -4.821 -12.869 26.900 1.00 91.00 185 ASP A CA 1
ATOM 1486 C C . ASP A 1 185 ? -6.340 -13.010 27.080 1.00 91.00 185 ASP A C 1
ATOM 1488 O O . ASP A 1 185 ? -7.071 -12.016 27.072 1.00 91.00 185 ASP A O 1
ATOM 1492 N N . ILE A 1 186 ? -6.810 -14.250 27.243 1.00 92.50 186 ILE A N 1
ATOM 1493 C CA . ILE A 1 186 ? -8.235 -14.582 27.383 1.00 92.50 186 ILE A CA 1
ATOM 1494 C C . ILE A 1 186 ? -8.858 -13.850 28.577 1.00 92.50 186 ILE A C 1
ATOM 1496 O O . ILE A 1 186 ? -9.966 -13.333 28.451 1.00 92.50 186 ILE A O 1
ATOM 1500 N N . ASN A 1 187 ? -8.130 -13.698 29.687 1.00 95.50 187 ASN A N 1
ATOM 1501 C CA . ASN A 1 187 ? -8.653 -13.012 30.870 1.00 95.50 187 ASN A CA 1
ATOM 1502 C C . ASN A 1 187 ? -8.944 -11.533 30.576 1.00 95.50 187 ASN A C 1
ATOM 1504 O O . ASN A 1 187 ? -9.930 -10.981 31.062 1.00 95.50 187 ASN A O 1
ATOM 1508 N N . LYS A 1 188 ? -8.118 -10.882 29.740 1.00 95.00 188 LYS A N 1
ATOM 1509 C CA . LYS A 1 188 ? -8.378 -9.504 29.293 1.00 95.00 188 LYS A CA 1
ATOM 1510 C C . LYS A 1 188 ? -9.609 -9.424 28.400 1.00 95.00 188 LYS A C 1
ATOM 1512 O O . LYS A 1 188 ? -10.372 -8.470 28.512 1.00 95.00 188 LYS A O 1
ATOM 1517 N N . VAL A 1 189 ? -9.801 -10.401 27.515 1.00 96.19 189 VAL A N 1
ATOM 1518 C CA . VAL A 1 189 ? -10.984 -10.458 26.644 1.00 96.19 189 VAL A CA 1
ATOM 1519 C C . VAL A 1 189 ? -12.252 -10.605 27.482 1.00 96.19 189 VAL A C 1
ATOM 1521 O O . VAL A 1 189 ? -13.195 -9.841 27.289 1.00 96.19 189 VAL A O 1
ATOM 1524 N N . GLU A 1 190 ? -12.265 -11.529 28.443 1.00 96.19 190 GLU A N 1
ATOM 1525 C CA . GLU A 1 190 ? -13.397 -11.742 29.352 1.00 96.19 190 GLU A CA 1
ATOM 1526 C C . GLU A 1 190 ? -13.676 -10.519 30.232 1.00 96.19 190 GLU A C 1
ATOM 1528 O O . GLU A 1 190 ? -14.836 -10.136 30.394 1.00 96.19 190 GLU A O 1
ATOM 1533 N N . ALA A 1 191 ? -12.631 -9.859 30.741 1.00 97.00 191 ALA A N 1
ATOM 1534 C CA . ALA A 1 191 ? -12.770 -8.613 31.491 1.00 97.00 191 ALA A CA 1
ATOM 1535 C C . ALA A 1 191 ? -13.430 -7.517 30.641 1.00 97.00 191 ALA A C 1
ATOM 1537 O O . ALA A 1 191 ? -14.431 -6.948 31.064 1.00 97.00 191 ALA A O 1
ATOM 1538 N N . ILE A 1 192 ? -12.957 -7.300 29.407 1.00 97.12 192 ILE A N 1
ATOM 1539 C CA . ILE A 1 192 ? -13.563 -6.333 28.477 1.00 97.12 192 ILE A CA 1
ATOM 1540 C C . ILE A 1 192 ? -15.030 -6.689 28.201 1.00 97.12 192 ILE A C 1
ATOM 1542 O O . ILE A 1 192 ? -15.891 -5.815 28.219 1.00 97.12 192 ILE A O 1
ATOM 1546 N N . ARG A 1 193 ? -15.353 -7.968 27.962 1.00 97.62 193 ARG A N 1
ATOM 1547 C CA . ARG A 1 193 ? -16.747 -8.404 27.758 1.00 97.62 193 ARG A CA 1
ATOM 1548 C C . ARG A 1 193 ? -17.618 -8.098 28.975 1.00 97.62 193 ARG A C 1
ATOM 1550 O O . ARG A 1 193 ? -18.749 -7.647 28.802 1.00 97.62 193 ARG A O 1
ATOM 1557 N N . LYS A 1 194 ? -17.099 -8.317 30.184 1.00 97.12 194 LYS A N 1
ATOM 1558 C CA . LYS A 1 194 ? -17.796 -8.035 31.443 1.00 97.12 194 LYS A CA 1
ATOM 1559 C C . LYS A 1 194 ? -17.989 -6.535 31.680 1.00 97.12 194 LYS A C 1
ATOM 1561 O O . LYS A 1 194 ? -19.074 -6.155 32.111 1.00 97.12 194 LYS A O 1
ATOM 1566 N N . ASP A 1 195 ? -16.999 -5.707 31.348 1.00 96.88 195 ASP A N 1
ATOM 1567 C CA . ASP A 1 195 ? -17.079 -4.240 31.439 1.00 96.88 195 ASP A CA 1
ATOM 1568 C C . ASP A 1 195 ? -18.224 -3.667 30.589 1.00 96.88 195 ASP A C 1
ATOM 1570 O O . ASP A 1 195 ? -18.783 -2.623 30.917 1.00 96.88 195 ASP A O 1
ATOM 1574 N N . TYR A 1 196 ? -18.605 -4.376 29.522 1.00 97.12 196 TYR A N 1
ATOM 1575 C CA . TYR A 1 196 ? -19.739 -4.044 28.659 1.00 97.12 196 TYR A CA 1
ATOM 1576 C C . TYR A 1 196 ? -20.939 -4.978 28.852 1.00 97.12 196 TYR A C 1
ATOM 1578 O O . TYR A 1 196 ? -21.712 -5.181 27.917 1.00 97.12 196 TYR A O 1
ATOM 1586 N N . GLU A 1 197 ? -21.093 -5.584 30.034 1.00 96.75 197 GLU A N 1
ATOM 1587 C CA . GLU A 1 197 ? -22.255 -6.408 30.416 1.00 96.75 197 GLU A CA 1
ATOM 1588 C C . GLU A 1 197 ? -22.564 -7.556 29.431 1.00 96.75 197 GLU A C 1
ATOM 1590 O O . GLU A 1 197 ? -23.702 -7.995 29.287 1.00 96.75 197 GLU A O 1
ATOM 1595 N N . ASN A 1 198 ? -21.548 -8.058 28.722 1.00 95.44 198 ASN A N 1
ATOM 1596 C CA . ASN A 1 198 ? -21.674 -9.035 27.638 1.00 95.44 198 ASN A CA 1
ATOM 1597 C C . ASN A 1 198 ? -22.586 -8.602 26.472 1.00 95.44 198 ASN A C 1
ATOM 1599 O O . ASN A 1 198 ? -23.020 -9.456 25.688 1.00 95.44 198 ASN A O 1
ATOM 1603 N N . LYS A 1 199 ? -22.825 -7.294 26.303 1.00 97.44 199 LYS A N 1
ATOM 1604 C CA . LYS A 1 199 ? -23.501 -6.718 25.131 1.00 97.44 199 LYS A CA 1
ATOM 1605 C C . LYS A 1 199 ? -22.767 -7.072 23.835 1.00 97.44 199 LYS A C 1
ATOM 1607 O O . LYS A 1 199 ? -21.603 -7.482 23.827 1.00 97.44 199 LYS A O 1
ATOM 1612 N N . LYS A 1 200 ? -23.456 -6.910 22.706 1.00 97.81 200 LYS A N 1
ATOM 1613 C CA . LYS A 1 200 ? -22.844 -6.989 21.377 1.00 97.81 200 LYS A CA 1
ATOM 1614 C C . LYS A 1 200 ? -21.968 -5.762 21.132 1.00 97.81 200 LYS A C 1
ATOM 1616 O O . LYS A 1 200 ? -22.480 -4.648 21.120 1.00 97.81 200 LYS A O 1
ATOM 1621 N N . ILE A 1 201 ? -20.666 -5.957 20.943 1.00 98.62 201 ILE A N 1
ATOM 1622 C CA . ILE A 1 201 ? -19.696 -4.859 20.833 1.00 98.62 201 ILE A CA 1
ATOM 1623 C C . ILE A 1 201 ? -19.407 -4.572 19.358 1.00 98.62 201 ILE A C 1
ATOM 1625 O O . ILE A 1 201 ? -18.820 -5.401 18.654 1.00 98.62 201 ILE A O 1
ATOM 1629 N N . ILE A 1 202 ? -19.768 -3.368 18.917 1.00 98.81 202 ILE A N 1
ATOM 1630 C CA . ILE A 1 202 ? -19.337 -2.783 17.644 1.00 98.81 202 ILE A CA 1
ATOM 1631 C C . ILE A 1 202 ? -18.085 -1.962 17.937 1.00 98.81 202 ILE A C 1
ATOM 1633 O O . ILE A 1 202 ? -18.120 -1.062 18.774 1.00 98.81 202 ILE A O 1
ATOM 1637 N N . LEU A 1 203 ? -16.971 -2.278 17.283 1.00 98.81 203 LEU A N 1
ATOM 1638 C CA . LEU A 1 203 ? -15.687 -1.642 17.565 1.00 98.81 203 LEU A CA 1
ATOM 1639 C C . LEU A 1 203 ? -15.239 -0.732 16.421 1.00 98.81 203 LEU A C 1
ATOM 1641 O O . LEU A 1 203 ? -15.196 -1.147 15.263 1.00 98.81 203 LEU A O 1
ATOM 1645 N N . PHE A 1 204 ? -14.795 0.468 16.782 1.00 98.62 204 PHE A N 1
ATOM 1646 C CA . PHE A 1 204 ? -14.003 1.354 15.938 1.00 98.62 204 PHE A CA 1
ATOM 1647 C C . PHE A 1 204 ? -12.655 1.640 16.606 1.00 98.62 204 PHE A C 1
ATOM 1649 O O . PHE A 1 204 ? -12.588 1.946 17.797 1.00 98.62 204 PHE A O 1
ATOM 1656 N N . VAL A 1 205 ? -11.577 1.603 15.821 1.00 97.62 205 VAL A N 1
ATOM 1657 C CA . VAL A 1 205 ? -10.227 1.981 16.261 1.00 97.62 205 VAL A CA 1
ATOM 1658 C C . VAL A 1 205 ? -9.624 2.937 15.239 1.00 97.62 205 VAL A C 1
ATOM 1660 O O . VAL A 1 205 ? -9.493 2.606 14.058 1.00 97.62 205 VAL A O 1
ATOM 1663 N N . GLY A 1 206 ? -9.225 4.129 15.680 1.00 94.25 206 GLY A N 1
ATOM 1664 C CA . GLY A 1 206 ? -8.597 5.111 14.803 1.00 94.25 206 GLY A CA 1
ATOM 1665 C C . GLY A 1 206 ? -8.604 6.528 15.361 1.00 94.25 206 GLY A C 1
ATOM 1666 O O . GLY A 1 206 ? -9.205 6.820 16.386 1.00 94.25 206 GLY A O 1
ATOM 1667 N N . ARG A 1 207 ? -7.925 7.439 14.657 1.00 92.62 207 ARG A N 1
ATOM 1668 C CA . ARG A 1 207 ? -7.931 8.868 15.007 1.00 92.62 207 ARG A CA 1
ATOM 1669 C C . ARG A 1 207 ? -9.334 9.457 14.853 1.00 92.62 207 ARG A C 1
ATOM 1671 O O . ARG A 1 207 ? -9.987 9.189 13.848 1.00 92.62 207 ARG A O 1
ATOM 1678 N N . LEU A 1 208 ? -9.758 10.307 15.782 1.00 95.56 208 LEU A N 1
ATOM 1679 C CA . LEU A 1 208 ? -11.062 10.980 15.724 1.00 95.56 208 LEU A CA 1
ATOM 1680 C C . LEU A 1 208 ? -10.963 12.253 14.875 1.00 95.56 208 LEU A C 1
ATOM 1682 O O . LEU A 1 208 ? -11.009 13.370 15.379 1.00 95.56 208 LEU A O 1
ATOM 1686 N N . GLU A 1 209 ? -10.749 12.071 13.576 1.00 93.56 209 GLU A N 1
ATOM 1687 C CA . GLU A 1 209 ? -10.598 13.154 12.600 1.00 93.56 209 GLU A CA 1
ATOM 1688 C C . GLU A 1 209 ? -11.696 13.074 11.540 1.00 93.56 209 GLU A C 1
ATOM 1690 O O . GLU A 1 209 ? -12.195 11.986 11.248 1.00 93.56 209 GLU A O 1
ATOM 1695 N N . LYS A 1 210 ? -12.011 14.203 10.892 1.00 92.25 210 LYS A N 1
ATOM 1696 C CA . LYS A 1 210 ? -13.067 14.295 9.864 1.00 92.25 210 LYS A CA 1
ATOM 1697 C C . LYS A 1 210 ? -12.966 13.221 8.781 1.00 92.25 210 LYS A C 1
ATOM 1699 O O . LYS A 1 210 ? -13.972 12.640 8.396 1.00 92.25 210 LYS A O 1
ATOM 1704 N N . VAL A 1 211 ? -11.748 12.900 8.337 1.00 91.44 211 VAL A N 1
ATOM 1705 C CA . VAL A 1 211 ? -11.494 11.864 7.321 1.00 91.44 211 VAL A CA 1
ATOM 1706 C C . VAL A 1 211 ? -12.000 10.473 7.723 1.00 91.44 211 VAL A C 1
ATOM 1708 O O . VAL A 1 211 ? -12.248 9.643 6.852 1.00 91.44 211 VAL A O 1
ATOM 1711 N N . LYS A 1 212 ? -12.139 10.195 9.026 1.00 95.25 212 LYS A N 1
ATOM 1712 C CA . LYS A 1 212 ? -12.646 8.919 9.541 1.00 95.25 212 LYS A CA 1
ATOM 1713 C C . LYS A 1 212 ? -14.164 8.838 9.598 1.00 95.25 212 LYS A C 1
ATOM 1715 O O . LYS A 1 212 ? -14.654 7.730 9.759 1.00 95.25 212 LYS A O 1
ATOM 1720 N N . ASP A 1 213 ? -14.855 9.971 9.458 1.00 96.25 213 ASP A N 1
ATOM 1721 C CA . ASP A 1 213 ? -16.315 10.076 9.382 1.00 96.25 213 ASP A CA 1
ATOM 1722 C C . ASP A 1 213 ? -17.043 9.129 10.344 1.00 96.25 213 ASP A C 1
ATOM 1724 O O . ASP A 1 213 ? -17.843 8.265 9.991 1.00 96.25 213 ASP A O 1
ATOM 1728 N N . ILE A 1 214 ? -16.685 9.271 11.618 1.00 97.88 214 ILE A N 1
ATOM 1729 C CA . ILE A 1 214 ? -17.263 8.494 12.720 1.00 97.88 214 ILE A CA 1
ATOM 1730 C C . ILE A 1 214 ? -18.731 8.890 12.920 1.00 97.88 214 ILE A C 1
ATOM 1732 O O . ILE A 1 214 ? -19.515 8.110 13.444 1.00 97.88 214 ILE A O 1
ATOM 1736 N N . GLU A 1 215 ? -19.122 10.074 12.449 1.00 97.81 215 GLU A N 1
ATOM 1737 C CA . GLU A 1 215 ? -20.509 10.525 12.420 1.00 97.81 215 GLU A CA 1
ATOM 1738 C C . GLU A 1 215 ? -21.398 9.568 11.605 1.00 97.81 215 GLU A C 1
ATOM 1740 O O . GLU A 1 215 ? -22.424 9.129 12.121 1.00 97.81 215 GLU A O 1
ATOM 1745 N N . THR A 1 216 ? -20.967 9.132 10.411 1.00 98.31 216 THR A N 1
ATOM 1746 C CA . THR A 1 216 ? -21.656 8.072 9.643 1.00 98.31 216 THR A CA 1
ATOM 1747 C C . THR A 1 216 ? -21.816 6.777 10.446 1.00 98.31 216 THR A C 1
ATOM 1749 O O . THR A 1 216 ? -22.890 6.177 10.435 1.00 98.31 216 THR A O 1
ATOM 1752 N N . LEU A 1 217 ? -20.789 6.356 11.193 1.00 98.62 217 LEU A N 1
ATOM 1753 C CA . LEU A 1 217 ? -20.879 5.171 12.056 1.00 98.62 217 LEU A CA 1
ATOM 1754 C C . LEU A 1 217 ? -21.859 5.371 13.223 1.00 98.62 217 LEU A C 1
ATOM 1756 O O . LEU A 1 217 ? -22.595 4.449 13.564 1.00 98.62 217 LEU A O 1
ATOM 1760 N N . ILE A 1 218 ? -21.899 6.557 13.831 1.00 98.69 218 ILE A N 1
ATOM 1761 C CA . ILE A 1 218 ? -22.836 6.868 14.920 1.00 98.69 218 ILE A CA 1
ATOM 1762 C C . ILE A 1 218 ? -24.283 6.836 14.412 1.00 98.69 218 ILE A C 1
ATOM 1764 O O . ILE A 1 218 ? -25.137 6.253 15.078 1.00 98.69 218 ILE A O 1
ATOM 1768 N N . HIS A 1 219 ? -24.563 7.394 13.228 1.00 98.56 219 HIS A N 1
ATOM 1769 C CA . HIS A 1 219 ? -25.899 7.326 12.616 1.00 98.56 219 HIS A CA 1
ATOM 1770 C C . HIS A 1 219 ? -26.286 5.887 12.244 1.00 98.56 219 HIS A C 1
ATOM 1772 O O . HIS A 1 219 ? -27.408 5.465 12.510 1.00 98.56 219 HIS A O 1
ATOM 1778 N N . ALA A 1 220 ? -25.346 5.091 11.723 1.00 98.62 220 ALA A N 1
ATOM 1779 C CA . ALA A 1 220 ? -25.566 3.665 11.473 1.00 98.62 220 ALA A CA 1
ATOM 1780 C C . ALA A 1 220 ? -25.878 2.905 12.774 1.00 98.62 220 ALA A C 1
ATOM 1782 O O . ALA A 1 220 ? -26.789 2.078 12.834 1.00 98.62 220 ALA A O 1
ATOM 1783 N N . TYR A 1 221 ? -25.143 3.209 13.847 1.00 98.62 221 TYR A N 1
ATOM 1784 C CA . TYR A 1 221 ? -25.360 2.611 15.158 1.00 98.62 221 TYR A CA 1
ATOM 1785 C C . TYR A 1 221 ? -26.701 3.023 15.778 1.00 98.62 221 TYR A C 1
ATOM 1787 O O . TYR A 1 221 ? -27.355 2.190 16.397 1.00 98.62 221 TYR A O 1
ATOM 1795 N N . GLU A 1 222 ? -27.165 4.256 15.572 1.00 98.12 222 GLU A N 1
ATOM 1796 C CA . GLU A 1 222 ? -28.500 4.689 15.998 1.00 98.12 222 GLU A CA 1
ATOM 1797 C C . GLU A 1 222 ? -29.609 3.815 15.386 1.00 98.12 222 GLU A C 1
ATOM 1799 O O . GLU A 1 222 ? -30.569 3.462 16.075 1.00 98.12 222 GLU A O 1
ATOM 1804 N N . GLU A 1 223 ? -29.488 3.423 14.114 1.00 97.50 223 GLU A N 1
ATOM 1805 C CA . GLU A 1 223 ? -30.438 2.498 13.481 1.00 97.50 223 GLU A CA 1
ATOM 1806 C C . GLU A 1 223 ? -30.382 1.094 14.093 1.00 97.50 223 GLU A C 1
ATOM 1808 O O . GLU A 1 223 ? -31.422 0.467 14.317 1.00 97.50 223 GLU A O 1
ATOM 1813 N N . VAL A 1 224 ? -29.180 0.620 14.425 1.00 97.94 224 VAL A N 1
ATOM 1814 C CA . VAL A 1 224 ? -28.971 -0.676 15.083 1.00 97.94 224 VAL A CA 1
ATOM 1815 C C . VAL A 1 224 ? -29.541 -0.670 16.502 1.00 97.94 224 VAL A C 1
ATOM 1817 O O . VAL A 1 224 ? -30.270 -1.594 16.862 1.00 97.94 224 VAL A O 1
ATOM 1820 N N . ALA A 1 225 ? -29.283 0.379 17.285 1.00 96.69 225 ALA A N 1
ATOM 1821 C CA . ALA A 1 225 ? -29.739 0.523 18.668 1.00 96.69 225 ALA A CA 1
ATOM 1822 C C . ALA A 1 225 ? -31.274 0.540 18.781 1.00 96.69 225 ALA A C 1
ATOM 1824 O O . ALA A 1 225 ? -31.827 0.040 19.755 1.00 96.69 225 ALA A O 1
ATOM 1825 N N . LYS A 1 226 ? -31.987 1.019 17.748 1.00 96.06 226 LYS A N 1
ATOM 1826 C CA . LYS A 1 226 ? -33.461 0.934 17.659 1.00 96.06 226 LYS A CA 1
ATOM 1827 C C . LYS A 1 226 ? -33.987 -0.498 17.489 1.00 96.06 226 LYS A C 1
ATOM 1829 O O . LYS A 1 226 ? -35.183 -0.732 17.659 1.00 96.06 226 LYS A O 1
ATOM 1834 N N . LYS A 1 227 ? -33.143 -1.444 17.065 1.00 96.69 227 LYS A N 1
ATOM 1835 C CA . LYS A 1 227 ? -33.520 -2.833 16.743 1.00 96.69 227 LYS A CA 1
ATOM 1836 C C . LYS A 1 227 ? -32.881 -3.864 17.674 1.00 96.69 227 LYS A C 1
ATOM 1838 O O . LYS A 1 227 ? -33.416 -4.965 17.790 1.00 96.69 227 LYS A O 1
ATOM 1843 N N . ILE A 1 228 ? -31.751 -3.536 18.298 1.00 93.12 228 ILE A N 1
ATOM 1844 C CA . ILE A 1 228 ? -31.025 -4.377 19.250 1.00 93.12 228 ILE A CA 1
ATOM 1845 C C . ILE A 1 228 ? -30.693 -3.527 20.477 1.00 93.12 228 ILE A C 1
ATOM 1847 O O . ILE A 1 228 ? -29.735 -2.763 20.468 1.00 93.12 228 ILE A O 1
ATOM 1851 N N . ASN A 1 229 ? -31.447 -3.726 21.561 1.00 89.19 229 ASN A N 1
ATOM 1852 C CA . ASN A 1 229 ? -31.209 -3.029 22.832 1.00 89.19 229 ASN A CA 1
ATOM 1853 C C . ASN A 1 229 ? -29.954 -3.542 23.571 1.00 89.19 229 ASN A C 1
ATOM 1855 O O . ASN A 1 229 ? -29.483 -2.899 24.500 1.00 89.19 229 ASN A O 1
ATOM 1859 N N . ASN A 1 230 ? -29.421 -4.705 23.174 1.00 94.94 230 ASN A N 1
ATOM 1860 C CA . ASN A 1 230 ? -28.258 -5.358 23.785 1.00 94.94 230 ASN A CA 1
ATOM 1861 C C . ASN A 1 230 ? -26.976 -5.184 22.944 1.00 94.94 230 ASN A C 1
ATOM 1863 O O . ASN A 1 230 ? -26.246 -6.147 22.702 1.00 94.94 230 ASN A O 1
ATOM 1867 N N . ALA A 1 231 ? -26.735 -3.977 22.432 1.00 97.31 231 ALA A N 1
ATOM 1868 C CA . ALA A 1 231 ? -25.537 -3.624 21.674 1.00 97.31 231 ALA A CA 1
ATOM 1869 C C . ALA A 1 231 ? -24.908 -2.343 22.236 1.00 97.31 231 ALA A C 1
ATOM 1871 O O . ALA A 1 231 ? -25.613 -1.518 22.806 1.00 97.31 231 ALA A O 1
ATOM 1872 N N . THR A 1 232 ? -23.592 -2.200 22.078 1.00 98.44 232 THR A N 1
ATOM 1873 C CA . THR A 1 232 ? -22.834 -0.997 22.439 1.00 98.44 232 THR A CA 1
ATOM 1874 C C . THR A 1 232 ? -21.790 -0.676 21.367 1.00 98.44 232 THR A C 1
ATOM 1876 O O . THR A 1 232 ? -21.243 -1.583 20.726 1.00 98.44 232 THR A O 1
ATOM 1879 N N . LEU A 1 233 ? -21.508 0.612 21.160 1.00 98.75 233 LEU A N 1
ATOM 1880 C CA . LEU A 1 233 ? -20.445 1.081 20.270 1.00 98.75 233 LEU A CA 1
ATOM 1881 C C . LEU A 1 233 ? -19.230 1.513 21.097 1.00 98.75 233 LEU A C 1
ATOM 1883 O O . LEU A 1 233 ? -19.305 2.436 21.904 1.00 98.75 233 LEU A O 1
ATOM 1887 N N . VAL A 1 234 ? -18.082 0.887 20.852 1.00 98.69 234 VAL A N 1
ATOM 1888 C CA . VAL A 1 234 ? -16.807 1.239 21.486 1.00 98.69 234 VAL A CA 1
ATOM 1889 C C . VAL A 1 234 ? -15.916 1.938 20.463 1.00 98.69 234 VAL A C 1
ATOM 1891 O O . VAL A 1 234 ? -15.564 1.370 19.429 1.00 98.69 234 VAL A O 1
ATOM 1894 N N . VAL A 1 235 ? -15.536 3.179 20.761 1.00 98.62 235 VAL A N 1
ATOM 1895 C CA . VAL A 1 235 ? -14.701 4.036 19.913 1.00 98.62 235 VAL A CA 1
ATOM 1896 C C . VAL A 1 235 ? -13.365 4.256 20.611 1.00 98.62 235 VAL A C 1
ATOM 1898 O O . VAL A 1 235 ? -13.312 4.902 21.656 1.00 98.62 235 VAL A O 1
ATOM 1901 N N . ILE A 1 236 ? -12.277 3.737 20.039 1.00 97.94 236 ILE A N 1
ATOM 1902 C CA . ILE A 1 236 ? -10.928 3.856 20.609 1.00 97.94 236 ILE A CA 1
ATOM 1903 C C . ILE A 1 236 ? -10.076 4.805 19.770 1.00 97.94 236 ILE A C 1
ATOM 1905 O O . ILE A 1 236 ? -9.763 4.522 18.610 1.00 97.94 236 ILE A O 1
ATOM 1909 N N . GLY A 1 237 ? -9.636 5.896 20.393 1.00 95.25 237 GLY A N 1
ATOM 1910 C CA . GLY A 1 237 ? -8.704 6.856 19.819 1.00 95.25 237 GLY A CA 1
ATOM 1911 C C . GLY A 1 237 ? -8.995 8.291 20.239 1.00 95.25 237 GLY A C 1
ATOM 1912 O O . GLY A 1 237 ? -9.948 8.577 20.954 1.00 95.25 237 GLY A O 1
ATOM 1913 N N . SER A 1 238 ? -8.157 9.208 19.768 1.00 93.25 238 SER A N 1
ATOM 1914 C CA . SER A 1 238 ? -8.265 10.641 20.043 1.00 93.25 238 SER A CA 1
ATOM 1915 C C . SER A 1 238 ? -8.135 11.450 18.751 1.00 93.25 238 SER A C 1
ATOM 1917 O O . SER A 1 238 ? -7.663 10.951 17.722 1.00 93.25 238 SER A O 1
ATOM 1919 N N . GLY A 1 239 ? -8.620 12.689 18.770 1.00 94.25 239 GLY A N 1
ATOM 1920 C CA . GLY A 1 239 ? -8.590 13.580 17.612 1.00 94.25 239 GLY A CA 1
ATOM 1921 C C . GLY A 1 239 ? -9.519 14.778 17.763 1.00 94.25 239 GLY A C 1
ATOM 1922 O O . GLY A 1 239 ? -10.267 14.884 18.740 1.00 94.25 239 GLY A O 1
ATOM 1923 N N . SER A 1 240 ? -9.445 15.686 16.794 1.00 94.38 240 SER A N 1
ATOM 1924 C CA . SER A 1 240 ? -10.140 16.977 16.831 1.00 94.38 240 SER A CA 1
ATOM 1925 C C . SER A 1 240 ? -11.674 16.879 16.877 1.00 94.38 240 SER A C 1
ATOM 1927 O O . SER A 1 240 ? -12.317 17.751 17.457 1.00 94.38 240 SER A O 1
ATOM 1929 N N . GLU A 1 241 ? -12.266 15.804 16.350 1.00 96.00 241 GLU A N 1
ATOM 1930 C CA . GLU A 1 241 ? -13.724 15.609 16.325 1.00 96.00 241 GLU A CA 1
ATOM 1931 C C . GLU A 1 241 ? -14.275 14.998 17.629 1.00 96.00 241 GLU A C 1
ATOM 1933 O O . GLU A 1 241 ? -15.489 14.901 17.796 1.00 96.00 241 GLU A O 1
ATOM 1938 N N . GLY A 1 242 ? -13.419 14.591 18.576 1.00 96.38 242 GLY A N 1
ATOM 1939 C CA . GLY A 1 242 ? -13.831 13.806 19.746 1.00 96.38 242 GLY A CA 1
ATOM 1940 C C . GLY A 1 242 ? -14.928 14.451 20.604 1.00 96.38 242 GLY A C 1
ATOM 1941 O O . GLY A 1 242 ? -15.859 13.761 21.009 1.00 96.38 242 GLY A O 1
ATOM 1942 N N . ALA A 1 243 ? -14.851 15.764 20.853 1.00 96.50 243 ALA A N 1
ATOM 1943 C CA . ALA A 1 243 ? -15.867 16.484 21.630 1.00 96.50 243 ALA A CA 1
ATOM 1944 C C . ALA A 1 243 ? -17.227 16.503 20.909 1.00 96.50 243 ALA A C 1
ATOM 1946 O O . ALA A 1 243 ? -18.228 16.066 21.466 1.00 96.50 243 ALA A O 1
ATOM 1947 N N . LYS A 1 244 ? -17.230 16.887 19.625 1.00 97.12 244 LYS A N 1
ATOM 1948 C CA . LYS A 1 244 ? -18.430 16.918 18.776 1.00 97.12 244 LYS A CA 1
ATOM 1949 C C . LYS A 1 244 ? -19.126 15.552 18.712 1.00 97.12 244 LYS A C 1
ATOM 1951 O O . LYS A 1 244 ? -20.349 15.478 18.778 1.00 97.12 244 LYS A O 1
ATOM 1956 N N . LEU A 1 245 ? -18.357 14.469 18.578 1.00 97.88 245 LEU A N 1
ATOM 1957 C CA . LEU A 1 245 ? -18.898 13.107 18.503 1.00 97.88 245 LEU A CA 1
ATOM 1958 C C . LEU A 1 245 ? -19.530 12.666 19.833 1.00 97.88 245 LEU A C 1
ATOM 1960 O O . LEU A 1 245 ? -20.585 12.034 19.822 1.00 97.88 245 LEU A O 1
ATOM 1964 N N . LYS A 1 246 ? -18.923 13.026 20.972 1.00 97.50 246 LYS A N 1
ATOM 1965 C CA . LYS A 1 246 ? -19.491 12.768 22.306 1.00 97.50 246 LYS A CA 1
ATOM 1966 C C . LYS A 1 246 ? -20.820 13.505 22.498 1.00 97.50 246 LYS A C 1
ATOM 1968 O O . LYS A 1 246 ? -21.788 12.882 22.933 1.00 97.50 246 LYS A O 1
ATOM 1973 N N . ASP A 1 247 ? -20.889 14.777 22.106 1.00 97.31 247 ASP A N 1
ATOM 1974 C CA . ASP A 1 247 ? -22.113 15.585 22.192 1.00 97.31 247 ASP A CA 1
ATOM 1975 C C . ASP A 1 247 ? -23.242 15.012 21.318 1.00 97.31 247 ASP A C 1
ATOM 1977 O O . ASP A 1 247 ? -24.390 14.920 21.761 1.00 97.31 247 ASP A O 1
ATOM 1981 N N . LEU A 1 248 ? -22.915 14.550 20.103 1.00 96.88 248 LEU A N 1
ATOM 1982 C CA . LEU A 1 248 ? -23.864 13.888 19.201 1.00 96.88 248 LEU A CA 1
ATOM 1983 C C . LEU A 1 248 ? -24.477 12.629 19.838 1.00 96.88 248 LEU A C 1
ATOM 1985 O O . LEU A 1 248 ? -25.697 12.447 19.796 1.00 96.88 248 LEU A O 1
ATOM 1989 N N . CYS A 1 249 ? -23.650 11.773 20.445 1.00 97.06 249 CYS A N 1
ATOM 1990 C CA . CYS A 1 249 ? -24.117 10.563 21.124 1.00 97.06 249 CYS A CA 1
ATOM 1991 C C . CYS A 1 249 ? -24.970 10.887 22.357 1.00 97.06 249 CYS A C 1
ATOM 1993 O O . CYS A 1 249 ? -26.009 10.254 22.561 1.00 97.06 249 CYS A O 1
ATOM 1995 N N . ALA A 1 250 ? -24.571 11.890 23.149 1.00 95.00 250 ALA A N 1
ATOM 1996 C CA . ALA A 1 250 ? -25.302 12.316 24.339 1.00 95.00 250 ALA A CA 1
ATOM 1997 C C . ALA A 1 250 ? -26.693 12.867 23.986 1.00 95.00 250 ALA A C 1
ATOM 1999 O O . ALA A 1 250 ? -27.687 12.468 24.594 1.00 95.00 250 ALA A O 1
ATOM 2000 N N . GLY A 1 251 ? -26.786 13.711 22.950 1.00 93.31 251 GLY A N 1
ATOM 2001 C CA . GLY A 1 251 ? -28.057 14.259 22.465 1.00 93.31 251 GLY A CA 1
ATOM 2002 C C . GLY A 1 251 ? -29.044 13.188 21.985 1.00 93.31 251 GLY A C 1
ATOM 2003 O O . GLY A 1 251 ? -30.254 13.349 22.137 1.00 93.31 251 GLY A O 1
ATOM 2004 N N . LYS A 1 252 ? -28.532 12.066 21.465 1.00 93.62 252 LYS A N 1
ATOM 2005 C CA . LYS A 1 252 ? -29.323 10.913 21.005 1.00 93.62 252 LYS A CA 1
ATOM 2006 C C . LYS A 1 252 ? -29.519 9.824 22.072 1.00 93.62 252 LYS A C 1
ATOM 2008 O O . LYS A 1 252 ? -30.230 8.859 21.809 1.00 93.62 252 LYS A O 1
ATOM 2013 N N . LYS A 1 253 ? -28.917 9.968 23.263 1.00 94.50 253 LYS A N 1
ATOM 2014 C CA . LYS A 1 253 ? -28.897 8.960 24.344 1.00 94.50 253 LYS A CA 1
ATOM 2015 C C . LYS A 1 253 ? -28.408 7.578 23.874 1.00 94.50 253 LYS A C 1
ATOM 2017 O O . LYS A 1 253 ? -28.963 6.554 24.265 1.00 94.50 253 LYS A O 1
ATOM 2022 N N . LEU A 1 254 ? -27.393 7.555 23.011 1.00 96.25 254 LEU A N 1
ATOM 2023 C CA . LEU A 1 254 ? -26.813 6.314 22.492 1.00 96.25 254 LEU A CA 1
ATOM 2024 C C . LEU A 1 254 ? -25.805 5.721 23.484 1.00 96.25 254 LEU A C 1
ATOM 2026 O O . LEU A 1 254 ? -24.997 6.450 24.058 1.00 96.25 254 LEU A O 1
ATOM 2030 N N . ASP A 1 255 ? -25.815 4.395 23.631 1.00 97.31 255 ASP A N 1
ATOM 2031 C CA . ASP A 1 255 ? -24.817 3.650 24.410 1.00 97.31 255 ASP A CA 1
ATOM 2032 C C . ASP A 1 255 ? -23.497 3.571 23.620 1.00 97.31 255 ASP A C 1
ATOM 2034 O O . ASP A 1 255 ? -23.315 2.687 22.777 1.00 97.31 255 ASP A O 1
ATOM 2038 N N . VAL A 1 256 ? -22.634 4.576 23.812 1.00 98.12 256 VAL A N 1
ATOM 2039 C CA . VAL A 1 256 ? -21.348 4.727 23.116 1.00 98.12 256 VAL A CA 1
ATOM 2040 C C . VAL A 1 256 ? -20.238 5.044 24.112 1.00 98.12 256 VAL A C 1
ATOM 2042 O O . VAL A 1 256 ? -20.304 6.036 24.840 1.00 98.12 256 VAL A O 1
ATOM 2045 N N . HIS A 1 257 ? -19.166 4.257 24.083 1.00 98.06 257 HIS A N 1
ATOM 2046 C CA . HIS A 1 257 ? -18.002 4.439 24.945 1.00 98.06 257 HIS A CA 1
ATOM 2047 C C . HIS A 1 257 ? -16.806 4.953 24.150 1.00 98.06 257 HIS A C 1
ATOM 2049 O O . HIS A 1 257 ? -16.279 4.267 23.275 1.00 98.06 257 HIS A O 1
ATOM 2055 N N . PHE A 1 258 ? -16.337 6.148 24.501 1.00 98.06 258 PHE A N 1
ATOM 2056 C CA . PHE A 1 258 ? -15.121 6.730 23.941 1.00 98.06 258 PHE A CA 1
ATOM 2057 C C . PHE A 1 258 ? -13.938 6.443 24.859 1.00 98.06 258 PHE A C 1
ATOM 2059 O O . PHE A 1 258 ? -13.911 6.896 26.004 1.00 98.06 258 PHE A O 1
ATOM 2066 N N . LEU A 1 259 ? -12.954 5.716 24.342 1.00 97.00 259 LEU A N 1
ATOM 2067 C CA . LEU A 1 259 ? -11.709 5.409 25.028 1.00 97.00 259 LEU A CA 1
ATOM 2068 C C . LEU A 1 259 ? -10.562 6.183 24.389 1.00 97.00 259 LEU A C 1
ATOM 2070 O O . LEU A 1 259 ? -10.462 6.273 23.165 1.00 97.00 259 LEU A O 1
ATOM 2074 N N . GLU A 1 260 ? -9.658 6.679 25.228 1.00 93.06 260 GLU A N 1
ATOM 2075 C CA . GLU A 1 260 ? -8.406 7.268 24.761 1.00 93.06 260 GLU A CA 1
ATOM 2076 C C . GLU A 1 260 ? -7.550 6.242 24.006 1.00 93.06 260 GLU A C 1
ATOM 2078 O O . GLU A 1 260 ? -7.777 5.028 24.049 1.00 93.06 260 GLU A O 1
ATOM 2083 N N . GLN A 1 261 ? -6.540 6.742 23.299 1.00 86.31 261 GLN A N 1
ATOM 2084 C CA . GLN A 1 261 ? -5.615 5.898 22.554 1.00 86.31 261 GLN A CA 1
ATOM 2085 C C . GLN A 1 261 ? -4.928 4.870 23.474 1.00 86.31 261 GLN A C 1
ATOM 2087 O O . GLN A 1 261 ? -4.408 5.216 24.532 1.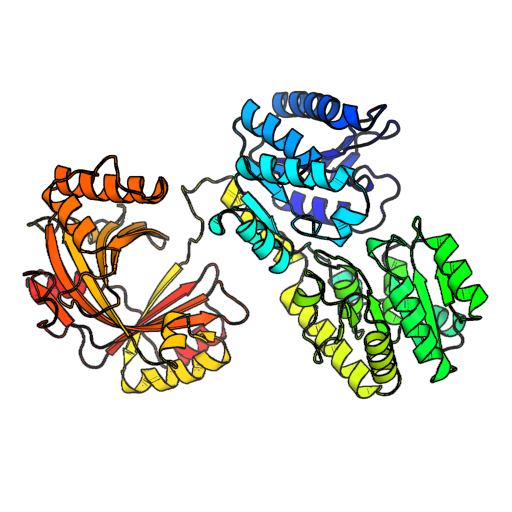00 86.31 261 GLN A O 1
ATOM 2092 N N . LYS A 1 262 ? -4.906 3.603 23.044 1.00 86.88 262 LYS A N 1
ATOM 2093 C CA . LYS A 1 262 ? -4.306 2.476 23.776 1.00 86.88 262 LYS A CA 1
ATOM 2094 C C . LYS A 1 262 ? -3.053 1.947 23.082 1.00 86.88 262 LYS A C 1
ATOM 2096 O O . LYS A 1 262 ? -2.858 2.146 21.882 1.00 86.88 262 LYS A O 1
ATOM 2101 N N . GLU A 1 263 ? -2.223 1.232 23.838 1.00 84.56 263 GLU A N 1
ATOM 2102 C CA . GLU A 1 263 ? -1.125 0.449 23.272 1.00 84.56 263 GLU A CA 1
ATOM 2103 C C . GLU A 1 263 ? -1.660 -0.692 22.395 1.00 84.56 263 GLU A C 1
ATOM 2105 O O . GLU A 1 263 ? -2.731 -1.247 22.647 1.00 84.56 263 GLU A O 1
ATOM 2110 N N . GLN A 1 264 ? -0.881 -1.093 21.385 1.00 83.25 264 GLN A N 1
ATOM 2111 C CA . GLN A 1 264 ? -1.284 -2.135 20.433 1.00 83.25 264 GLN A CA 1
ATOM 2112 C C . GLN A 1 264 ? -1.682 -3.446 21.130 1.00 83.25 264 GLN A C 1
ATOM 2114 O O . GLN A 1 264 ? -2.676 -4.060 20.751 1.00 83.25 264 GLN A O 1
ATOM 2119 N N . LYS A 1 265 ? -0.950 -3.845 22.180 1.00 83.94 265 LYS A N 1
ATOM 2120 C CA . LYS A 1 265 ? -1.227 -5.067 22.953 1.00 83.94 265 LYS A CA 1
ATOM 2121 C C . LYS A 1 265 ? -2.628 -5.072 23.577 1.00 83.94 265 LYS A C 1
ATOM 2123 O O . LYS A 1 265 ? -3.257 -6.121 23.653 1.00 83.94 265 LYS A O 1
ATOM 2128 N N . ASP A 1 266 ? -3.116 -3.907 23.998 1.00 88.31 266 ASP A N 1
ATOM 2129 C CA . ASP A 1 266 ? -4.423 -3.780 24.637 1.00 88.31 266 ASP A CA 1
ATOM 2130 C C . ASP A 1 266 ? -5.527 -3.647 23.586 1.00 88.31 266 ASP A C 1
ATOM 2132 O O . ASP A 1 266 ? -6.603 -4.206 23.767 1.00 88.31 266 ASP A O 1
ATOM 2136 N N . ILE A 1 267 ? -5.248 -3.006 22.442 1.00 92.75 267 ILE A N 1
ATOM 2137 C CA . ILE A 1 267 ? -6.169 -2.971 21.293 1.00 92.75 267 ILE A CA 1
ATOM 2138 C C . ILE A 1 267 ? -6.471 -4.389 20.781 1.00 92.75 267 ILE A C 1
ATOM 2140 O O . ILE A 1 267 ? -7.617 -4.673 20.439 1.00 92.75 267 ILE A O 1
ATOM 2144 N N . ILE A 1 268 ? -5.486 -5.298 20.777 1.00 95.00 268 ILE A N 1
ATOM 2145 C CA . ILE A 1 268 ? -5.698 -6.699 20.375 1.00 95.00 268 ILE A CA 1
ATOM 2146 C C . ILE A 1 268 ? -6.825 -7.342 21.198 1.00 95.00 268 ILE A C 1
ATOM 2148 O O . ILE A 1 268 ? -7.700 -7.984 20.622 1.00 95.00 268 ILE A O 1
ATOM 2152 N N . ALA A 1 269 ? -6.863 -7.125 22.515 1.00 95.88 269 ALA A N 1
ATOM 2153 C CA . ALA A 1 269 ? -7.919 -7.681 23.362 1.00 95.88 269 ALA A CA 1
ATOM 2154 C C . ALA A 1 269 ? -9.312 -7.135 22.988 1.00 95.88 269 ALA A C 1
ATOM 2156 O O . ALA A 1 269 ? -10.280 -7.892 22.979 1.00 95.88 269 ALA A O 1
ATOM 2157 N N . TYR A 1 270 ? -9.415 -5.861 22.586 1.00 97.62 270 TYR A N 1
ATOM 2158 C CA . TYR A 1 270 ? -10.668 -5.290 22.076 1.00 97.62 270 TYR A CA 1
ATOM 2159 C C . TYR A 1 270 ? -11.092 -5.903 20.742 1.00 97.62 270 TYR A C 1
ATOM 2161 O O . TYR A 1 270 ? -12.276 -6.194 20.579 1.00 97.62 270 TYR A O 1
ATOM 2169 N N . TYR A 1 271 ? -10.160 -6.147 19.810 1.00 97.81 271 TYR A N 1
ATOM 2170 C CA . TYR A 1 271 ? -10.493 -6.874 18.583 1.00 97.81 271 TYR A CA 1
ATOM 2171 C C . TYR A 1 271 ? -11.061 -8.255 18.920 1.00 97.81 271 TYR A C 1
ATOM 2173 O O . TYR A 1 271 ? -12.108 -8.611 18.401 1.00 97.81 271 TYR A O 1
ATOM 2181 N N . TYR A 1 272 ? -10.444 -9.013 19.831 1.00 96.88 272 TYR A N 1
ATOM 2182 C CA . TYR A 1 272 ? -10.965 -10.324 20.244 1.00 96.88 272 TYR A CA 1
ATOM 2183 C C . TYR A 1 272 ? -12.306 -10.252 20.993 1.00 96.88 272 TYR A C 1
ATOM 2185 O O . TYR A 1 272 ? -13.132 -11.150 20.821 1.00 96.88 272 TYR A O 1
ATOM 2193 N N . ALA A 1 273 ? -12.553 -9.201 21.777 1.00 97.19 273 ALA A N 1
ATOM 2194 C CA . ALA A 1 273 ? -13.799 -9.016 22.521 1.00 97.19 273 ALA A CA 1
ATOM 2195 C C . ALA A 1 273 ? -14.972 -8.523 21.654 1.00 97.19 273 ALA A C 1
ATOM 2197 O O . ALA A 1 273 ? -16.132 -8.739 22.021 1.00 97.19 273 ALA A O 1
ATOM 2198 N N . CYS A 1 274 ? -14.699 -7.865 20.520 1.00 98.12 274 CYS A N 1
ATOM 2199 C CA . CYS A 1 274 ? -15.759 -7.320 19.681 1.00 98.12 274 CYS A CA 1
ATOM 2200 C C . CYS A 1 274 ? -16.521 -8.401 18.903 1.00 98.12 274 CYS A C 1
ATOM 2202 O O . CYS A 1 274 ? -16.001 -9.485 18.624 1.00 98.12 274 CYS A O 1
ATOM 2204 N N . ASP A 1 275 ? -17.770 -8.101 18.549 1.00 98.12 275 ASP A N 1
ATOM 2205 C CA . ASP A 1 275 ? -18.577 -8.930 17.651 1.00 98.12 275 ASP A CA 1
ATOM 2206 C C . ASP A 1 275 ? -18.356 -8.519 16.186 1.00 98.12 275 ASP A C 1
ATOM 2208 O O . ASP A 1 275 ? -18.427 -9.353 15.285 1.00 98.12 275 ASP A O 1
ATOM 2212 N N . ILE A 1 276 ? -18.052 -7.240 15.948 1.00 98.38 276 ILE A N 1
ATOM 2213 C CA . ILE A 1 276 ? -17.800 -6.687 14.618 1.00 98.38 276 ILE A CA 1
ATOM 2214 C C . ILE A 1 276 ? -16.866 -5.477 14.692 1.00 98.38 276 ILE A C 1
ATOM 2216 O O . ILE A 1 276 ? -16.922 -4.690 15.641 1.00 98.38 276 ILE A O 1
ATOM 2220 N N . PHE A 1 277 ? -16.015 -5.313 13.680 1.00 98.75 277 PHE A N 1
ATOM 2221 C CA . PHE A 1 277 ? -15.200 -4.113 13.504 1.00 98.75 277 PHE A CA 1
ATOM 2222 C C . PHE A 1 277 ? -15.722 -3.263 12.341 1.00 98.75 277 PHE A C 1
ATOM 2224 O O . PHE A 1 277 ? -16.012 -3.794 11.267 1.00 98.75 277 PHE A O 1
ATOM 2231 N N . VAL A 1 278 ? -15.816 -1.943 12.531 1.00 98.69 278 VAL A N 1
ATOM 2232 C CA . VAL A 1 278 ? -16.360 -1.026 11.520 1.00 98.69 278 VAL A CA 1
ATOM 2233 C C . VAL A 1 278 ? -15.424 0.153 11.266 1.00 98.69 278 VAL A C 1
ATOM 2235 O O . VAL A 1 278 ? -14.912 0.773 12.197 1.00 98.69 278 VAL A O 1
ATOM 2238 N N . LEU A 1 279 ? -15.219 0.489 9.989 1.00 98.19 279 LEU A N 1
ATOM 2239 C CA . LEU A 1 279 ? -14.427 1.640 9.555 1.00 98.19 279 LEU A CA 1
ATOM 2240 C C . LEU A 1 279 ? -15.185 2.480 8.516 1.00 98.19 279 LEU A C 1
ATOM 2242 O O . LEU A 1 279 ? -15.304 2.087 7.358 1.00 98.19 279 LEU A O 1
ATOM 2246 N N . SER A 1 280 ? -15.613 3.681 8.897 1.00 97.69 280 SER A N 1
ATOM 2247 C CA . SER A 1 280 ? -16.473 4.566 8.096 1.00 97.69 280 SER A CA 1
ATOM 2248 C C . SER A 1 280 ? -15.730 5.673 7.332 1.00 97.69 280 SER A C 1
ATOM 2250 O O . SER A 1 280 ? -16.306 6.699 7.000 1.00 97.69 280 SER A O 1
ATOM 2252 N N . SER A 1 281 ? -14.439 5.492 7.039 1.00 96.00 281 SER A N 1
ATOM 2253 C CA . SER A 1 281 ? -13.590 6.583 6.528 1.00 96.00 281 SER A CA 1
ATOM 2254 C C . SER A 1 281 ? -14.076 7.159 5.186 1.00 96.00 281 SER A C 1
ATOM 2256 O O . SER A 1 281 ? -14.408 6.416 4.265 1.00 96.00 281 SER A O 1
ATOM 2258 N N . LEU A 1 282 ? -13.995 8.482 5.012 1.00 92.56 282 LEU A N 1
ATOM 2259 C CA . LEU A 1 282 ? -14.190 9.150 3.714 1.00 92.56 282 LEU A CA 1
ATOM 2260 C C . LEU A 1 282 ? -13.070 8.826 2.725 1.00 92.56 282 LEU A C 1
ATOM 2262 O O . LEU A 1 282 ? -13.235 8.941 1.514 1.00 92.56 282 LEU A O 1
ATOM 2266 N N . SER A 1 283 ? -11.889 8.518 3.255 1.00 89.69 283 SER A N 1
ATOM 2267 C CA . SER A 1 283 ? -10.681 8.279 2.484 1.00 89.69 283 SER A CA 1
ATOM 2268 C C . SER A 1 283 ? -9.701 7.452 3.305 1.00 89.69 283 SER A C 1
ATOM 2270 O O . SER A 1 283 ? -9.361 7.809 4.431 1.00 89.69 283 SER A O 1
ATOM 2272 N N . GLU A 1 284 ? -9.205 6.366 2.721 1.00 85.88 284 GLU A N 1
ATOM 2273 C CA . GLU A 1 284 ? -8.226 5.478 3.338 1.00 85.88 284 GLU A CA 1
ATOM 2274 C C . GLU A 1 284 ? -7.381 4.824 2.235 1.00 85.88 284 GLU A C 1
ATOM 2276 O O . GLU A 1 284 ? -7.913 4.303 1.249 1.00 85.88 284 GLU A O 1
ATOM 2281 N N . SER A 1 285 ? -6.055 4.901 2.375 1.00 80.56 285 SER A N 1
ATOM 2282 C CA . SER A 1 285 ? -5.105 4.406 1.367 1.00 80.56 285 SER A CA 1
ATOM 2283 C C . SER A 1 285 ? -4.828 2.913 1.523 1.00 80.56 285 SER A C 1
ATOM 2285 O O . SER A 1 285 ? -4.517 2.244 0.540 1.00 80.56 285 SER A O 1
ATOM 2287 N N . PHE A 1 286 ? -4.942 2.396 2.751 1.00 84.12 286 PHE A N 1
ATOM 2288 C CA . PHE A 1 286 ? -4.745 0.981 3.050 1.00 84.12 286 PHE A CA 1
ATOM 2289 C C . PHE A 1 286 ? -5.673 0.485 4.155 1.00 84.12 286 PHE A C 1
ATOM 2291 O O . PHE A 1 286 ? -6.382 -0.478 3.931 1.00 84.12 286 PHE A O 1
ATOM 2298 N N . GLY A 1 287 ? -5.741 1.160 5.310 1.00 87.06 287 GLY A N 1
ATOM 2299 C CA . GLY A 1 287 ? -6.631 0.743 6.401 1.00 87.06 287 GLY A CA 1
ATOM 2300 C C . GLY A 1 287 ? -6.088 -0.422 7.232 1.00 87.06 287 GLY A C 1
ATOM 2301 O O . GLY A 1 287 ? -6.741 -1.451 7.354 1.00 87.06 287 GLY A O 1
ATOM 2302 N N . LYS A 1 288 ? -4.912 -0.251 7.860 1.00 91.56 288 LYS A N 1
ATOM 2303 C CA . LYS A 1 288 ? -4.263 -1.286 8.701 1.00 91.56 288 LYS A CA 1
ATOM 2304 C C . LYS A 1 288 ? -5.211 -1.939 9.713 1.00 91.56 288 LYS A C 1
ATOM 2306 O O . LYS A 1 288 ? -5.178 -3.151 9.861 1.00 91.56 288 LYS A O 1
ATOM 2311 N N . VAL A 1 289 ? -6.067 -1.151 10.360 1.00 94.25 289 VAL A N 1
ATOM 2312 C CA . VAL A 1 289 ? -7.022 -1.628 11.376 1.00 94.25 289 VAL A CA 1
ATOM 2313 C C . VAL A 1 289 ? -8.000 -2.686 10.843 1.00 94.25 289 VAL A C 1
ATOM 2315 O O . VAL A 1 289 ? -8.424 -3.550 11.599 1.00 94.25 289 VAL A O 1
ATOM 2318 N N . LEU A 1 290 ? -8.290 -2.694 9.533 1.00 96.50 290 LEU A N 1
ATOM 2319 C CA . LEU A 1 290 ? -9.074 -3.759 8.899 1.00 96.50 290 LEU A CA 1
ATOM 2320 C C . LEU A 1 290 ? -8.309 -5.084 8.886 1.00 96.50 290 LEU A C 1
ATOM 2322 O O . LEU A 1 290 ? -8.895 -6.124 9.168 1.00 96.50 290 LEU A O 1
ATOM 2326 N N . ILE A 1 291 ? -7.003 -5.054 8.597 1.00 94.69 291 ILE A N 1
ATOM 2327 C CA . ILE A 1 291 ? -6.141 -6.245 8.646 1.00 94.69 291 ILE A CA 1
ATOM 2328 C C . ILE A 1 291 ? -5.991 -6.729 10.082 1.00 94.69 291 ILE A C 1
ATOM 2330 O O . ILE A 1 291 ? -6.093 -7.924 10.324 1.00 94.69 291 ILE A O 1
ATOM 2334 N N . GLU A 1 292 ? -5.780 -5.811 11.024 1.00 95.12 292 GLU A N 1
ATOM 2335 C CA . GLU A 1 292 ? -5.641 -6.128 12.447 1.00 95.12 292 GLU A CA 1
ATOM 2336 C C . GLU A 1 292 ? -6.904 -6.825 12.988 1.00 95.12 292 GLU A C 1
ATOM 2338 O O . GLU A 1 292 ? -6.806 -7.914 13.552 1.00 95.12 292 GLU A O 1
ATOM 2343 N N . ALA A 1 293 ? -8.096 -6.273 12.724 1.00 96.88 293 ALA A N 1
ATOM 2344 C CA . ALA A 1 293 ? -9.367 -6.896 13.097 1.00 96.88 293 ALA A CA 1
ATOM 2345 C C . ALA A 1 293 ? -9.600 -8.242 12.385 1.00 96.88 293 ALA A C 1
ATOM 2347 O O . ALA A 1 293 ? -9.989 -9.228 13.016 1.00 96.88 293 ALA A O 1
ATOM 2348 N N . SER A 1 294 ? -9.309 -8.310 11.081 1.00 96.50 294 SER A N 1
ATOM 2349 C CA . SER A 1 294 ? -9.427 -9.544 10.291 1.00 96.50 294 SER A CA 1
ATOM 2350 C C . SER A 1 294 ? -8.510 -10.645 10.827 1.00 96.50 294 SER A C 1
ATOM 2352 O O . SER A 1 294 ? -8.916 -11.799 10.921 1.00 96.50 294 SER A O 1
ATOM 2354 N N . ALA A 1 295 ? -7.286 -10.304 11.238 1.00 95.31 295 ALA A N 1
ATOM 2355 C CA . ALA A 1 295 ? -6.315 -11.240 11.800 1.00 95.31 295 ALA A CA 1
ATOM 2356 C C . ALA A 1 295 ? -6.786 -11.858 13.128 1.00 95.31 295 ALA A C 1
ATOM 2358 O O . ALA A 1 295 ? -6.505 -13.028 13.404 1.00 95.31 295 ALA A O 1
ATOM 2359 N N . CYS A 1 296 ? -7.566 -11.102 13.907 1.00 96.00 296 CYS A N 1
ATOM 2360 C CA . CYS A 1 296 ? -8.266 -11.573 15.105 1.00 96.00 296 CYS A CA 1
ATOM 2361 C C . CYS A 1 296 ? -9.529 -12.401 14.793 1.00 96.00 296 CYS A C 1
ATOM 2363 O O . CYS A 1 296 ? -10.232 -12.816 15.713 1.00 96.00 296 CYS A O 1
ATOM 2365 N N . GLY A 1 297 ? -9.827 -12.664 13.516 1.00 96.25 297 GLY A N 1
ATOM 2366 C CA . GLY A 1 297 ? -10.975 -13.464 13.094 1.00 96.25 297 GLY A CA 1
ATOM 2367 C C . GLY A 1 297 ? -12.306 -12.737 13.210 1.00 96.25 297 GLY A C 1
ATOM 2368 O O . GLY A 1 297 ? -13.317 -13.379 13.488 1.00 96.25 297 GLY A O 1
ATOM 2369 N N . LYS A 1 298 ? -12.316 -11.409 13.045 1.00 97.31 298 LYS A N 1
ATOM 2370 C CA . LYS A 1 298 ? -13.532 -10.602 13.171 1.00 97.31 298 LYS A CA 1
ATOM 2371 C C . LYS A 1 298 ? -14.097 -10.210 11.814 1.00 97.31 298 LYS A C 1
ATOM 2373 O O . LYS A 1 298 ? -13.319 -9.845 10.931 1.00 97.31 298 LYS A O 1
ATOM 2378 N N . PRO A 1 299 ? -15.431 -10.263 11.637 1.00 97.50 299 PRO A N 1
ATOM 2379 C CA . PRO A 1 299 ? -16.052 -9.677 10.463 1.00 97.50 299 PRO A CA 1
ATOM 2380 C C . PRO A 1 299 ? -15.797 -8.167 10.464 1.00 97.50 299 PRO A C 1
ATOM 2382 O O . PRO A 1 299 ? -15.857 -7.504 11.508 1.00 97.50 299 PRO A O 1
ATOM 2385 N N . VAL A 1 300 ? -15.507 -7.632 9.281 1.00 98.38 300 VAL A N 1
ATOM 2386 C CA . VAL A 1 300 ? -15.217 -6.212 9.078 1.00 98.38 300 VAL A CA 1
ATOM 2387 C C . VAL A 1 300 ? -16.255 -5.578 8.157 1.00 98.38 300 VAL A C 1
ATOM 2389 O O . VAL A 1 300 ? -16.652 -6.167 7.153 1.00 98.38 300 VAL A O 1
ATOM 2392 N N . ILE A 1 301 ? -16.681 -4.359 8.476 1.00 98.62 301 ILE A N 1
ATOM 2393 C CA . ILE A 1 301 ? -17.490 -3.519 7.585 1.00 98.62 301 ILE A CA 1
ATOM 2394 C C . ILE A 1 301 ? -16.721 -2.236 7.327 1.00 98.62 301 ILE A C 1
ATOM 2396 O O . ILE A 1 301 ? -16.233 -1.597 8.262 1.00 98.62 301 ILE A O 1
ATOM 2400 N N . SER A 1 302 ? -16.607 -1.833 6.066 1.00 98.38 302 SER A N 1
ATOM 2401 C CA . SER A 1 302 ? -15.970 -0.565 5.741 1.00 98.38 302 SER A CA 1
ATOM 2402 C C . SER A 1 302 ? -16.625 0.143 4.570 1.00 98.38 302 SER A C 1
ATOM 2404 O O . SER A 1 302 ? -17.213 -0.481 3.692 1.00 98.38 302 SER A O 1
ATOM 2406 N N . THR A 1 303 ? -16.497 1.463 4.532 1.00 97.25 303 THR A N 1
ATOM 2407 C CA . THR A 1 303 ? -16.751 2.228 3.313 1.00 97.25 303 THR A CA 1
ATOM 2408 C C . THR A 1 303 ? -15.793 1.791 2.198 1.00 97.25 303 THR A C 1
ATOM 2410 O O . THR A 1 303 ? -14.629 1.465 2.450 1.00 97.25 303 THR A O 1
ATOM 2413 N N . ALA A 1 304 ? -16.261 1.810 0.947 1.00 94.00 304 ALA A N 1
ATOM 2414 C CA . ALA A 1 304 ? -15.530 1.379 -0.250 1.00 94.00 304 ALA A CA 1
ATOM 2415 C C . ALA A 1 304 ? -14.397 2.343 -0.666 1.00 94.00 304 ALA A C 1
ATOM 2417 O O . ALA A 1 304 ? -14.352 2.881 -1.772 1.00 94.00 304 ALA A O 1
ATOM 2418 N N . THR A 1 305 ? -13.458 2.578 0.247 1.00 91.88 305 THR A N 1
ATOM 2419 C CA . THR A 1 305 ? -12.227 3.340 0.018 1.00 91.88 305 THR A CA 1
ATOM 2420 C C . THR A 1 305 ? -11.204 2.524 -0.769 1.00 91.88 305 THR A C 1
ATOM 2422 O O . THR A 1 305 ? -11.271 1.295 -0.829 1.00 91.88 305 THR A O 1
ATOM 2425 N N . THR A 1 306 ? -10.207 3.201 -1.353 1.00 87.12 306 THR A N 1
ATOM 2426 C CA . THR A 1 306 ? -9.170 2.527 -2.154 1.00 87.12 306 THR A CA 1
ATOM 2427 C C . THR A 1 306 ? -8.435 1.424 -1.394 1.00 87.12 306 THR A C 1
ATOM 2429 O O . THR A 1 306 ? -8.116 0.410 -1.997 1.00 87.12 306 THR A O 1
ATOM 2432 N N . GLY A 1 307 ? -8.175 1.606 -0.094 1.00 88.50 307 GLY A N 1
ATOM 2433 C CA . GLY A 1 307 ? -7.539 0.594 0.747 1.00 88.50 307 GLY A CA 1
ATOM 2434 C C . GLY A 1 307 ? -8.482 -0.538 1.152 1.00 88.50 307 GLY A C 1
ATOM 2435 O O . GLY A 1 307 ? -8.116 -1.705 1.040 1.00 88.50 307 GLY A O 1
ATOM 2436 N N . ALA A 1 308 ? -9.711 -0.209 1.566 1.00 93.44 308 ALA A N 1
ATOM 2437 C CA . ALA A 1 308 ? -10.680 -1.212 2.010 1.00 93.44 308 ALA A CA 1
ATOM 2438 C C . ALA A 1 308 ? -11.020 -2.224 0.905 1.00 93.44 308 ALA A C 1
ATOM 2440 O O . ALA A 1 308 ? -11.105 -3.416 1.186 1.00 93.44 308 ALA A O 1
ATOM 2441 N N . MET A 1 309 ? -11.125 -1.775 -0.351 1.00 90.56 309 MET A N 1
ATOM 2442 C CA . MET A 1 309 ? -11.389 -2.646 -1.505 1.00 90.56 309 MET A CA 1
ATOM 2443 C C . MET A 1 309 ? -10.265 -3.656 -1.808 1.00 90.56 309 MET A C 1
ATOM 2445 O O . MET A 1 309 ? -10.510 -4.635 -2.504 1.00 90.56 309 MET A O 1
ATOM 2449 N N . GLU A 1 310 ? -9.043 -3.451 -1.302 1.00 89.19 310 GLU A N 1
ATOM 2450 C CA . GLU A 1 310 ? -7.949 -4.434 -1.430 1.00 89.19 310 GLU A CA 1
ATOM 2451 C C . GLU A 1 310 ? -8.034 -5.537 -0.362 1.00 89.19 310 GLU A C 1
ATOM 2453 O O . GLU A 1 310 ? -7.547 -6.656 -0.552 1.00 89.19 310 GLU A O 1
ATOM 2458 N N . ILE A 1 311 ? -8.622 -5.207 0.792 1.00 92.69 311 ILE A N 1
ATOM 2459 C CA . ILE A 1 311 ? -8.656 -6.067 1.982 1.00 92.69 311 ILE A CA 1
ATOM 2460 C C . ILE A 1 311 ? -9.970 -6.856 2.045 1.00 92.69 311 ILE A C 1
ATOM 2462 O O . ILE A 1 311 ? -9.971 -8.022 2.445 1.00 92.69 311 ILE A O 1
ATOM 2466 N N . ILE A 1 312 ? -11.081 -6.238 1.640 1.00 95.62 312 ILE A N 1
ATOM 2467 C CA . ILE A 1 312 ? -12.427 -6.798 1.765 1.00 95.62 312 ILE A CA 1
ATOM 2468 C C . ILE A 1 312 ? -12.928 -7.286 0.403 1.00 95.62 312 ILE A C 1
ATOM 2470 O O . ILE A 1 312 ? -13.086 -6.516 -0.542 1.00 95.62 312 ILE A O 1
ATOM 2474 N N . LYS A 1 313 ? -13.238 -8.579 0.340 1.00 93.25 313 LYS A N 1
ATOM 2475 C CA . LYS A 1 313 ? -14.083 -9.211 -0.670 1.00 93.25 313 LYS A CA 1
ATOM 2476 C C . LYS A 1 313 ? -15.515 -9.201 -0.150 1.00 93.25 313 LYS A C 1
ATOM 2478 O O . LYS A 1 313 ? -15.854 -9.975 0.751 1.00 93.25 313 LYS A O 1
ATOM 2483 N N . ASP A 1 314 ? -16.313 -8.301 -0.711 1.00 95.94 314 ASP A N 1
ATOM 2484 C CA . ASP A 1 314 ? -17.684 -8.040 -0.276 1.00 95.94 314 ASP A CA 1
ATOM 2485 C C . ASP A 1 314 ? -18.523 -9.326 -0.173 1.00 95.94 314 ASP A C 1
ATOM 2487 O O . ASP A 1 314 ? -18.482 -10.186 -1.054 1.00 95.94 314 ASP A O 1
ATOM 2491 N N . GLY A 1 315 ? -19.220 -9.489 0.952 1.00 92.75 315 GLY A N 1
ATOM 2492 C CA . GLY A 1 315 ? -20.036 -10.660 1.279 1.00 92.75 315 GLY A CA 1
ATOM 2493 C C . GLY A 1 315 ? -19.264 -11.928 1.665 1.00 92.75 315 GLY A C 1
ATOM 2494 O O . GLY A 1 315 ? -19.875 -12.860 2.182 1.00 92.75 315 GLY A O 1
ATOM 2495 N N . TYR A 1 316 ? -17.943 -11.983 1.465 1.00 96.62 316 TYR A N 1
ATOM 2496 C CA . TYR A 1 316 ? -17.126 -13.170 1.751 1.00 96.62 316 TYR A CA 1
ATOM 2497 C C . TYR A 1 316 ? -16.332 -13.057 3.058 1.00 96.62 316 TYR A C 1
ATOM 2499 O O . TYR A 1 316 ? -16.417 -13.941 3.914 1.00 96.62 316 TYR A O 1
ATOM 2507 N N . ASN A 1 317 ? -15.546 -11.988 3.211 1.00 94.38 317 ASN A N 1
ATOM 2508 C CA . ASN A 1 317 ? -14.701 -11.750 4.390 1.00 94.38 317 ASN A CA 1
ATOM 2509 C C . ASN A 1 317 ? -15.010 -10.422 5.109 1.00 94.38 317 ASN A C 1
ATOM 2511 O O . ASN A 1 317 ? -14.299 -10.024 6.028 1.00 94.38 317 ASN A O 1
ATOM 2515 N N . GLY A 1 318 ? -16.065 -9.738 4.680 1.00 98.12 318 GLY A N 1
ATOM 2516 C CA . GLY A 1 318 ? -16.522 -8.461 5.205 1.00 98.12 318 GLY A CA 1
ATOM 2517 C C . GLY A 1 318 ? -17.583 -7.861 4.289 1.00 98.12 318 GLY A C 1
ATOM 2518 O O . GLY A 1 318 ? -17.946 -8.472 3.282 1.00 98.12 318 GLY A O 1
ATOM 2519 N N . PHE A 1 319 ? -18.044 -6.655 4.610 1.00 98.50 319 PHE A N 1
ATOM 2520 C CA . PHE A 1 319 ? -18.912 -5.874 3.726 1.00 98.50 319 PHE A CA 1
ATOM 2521 C C . PHE A 1 319 ? -18.292 -4.534 3.345 1.00 98.50 319 PHE A C 1
ATOM 2523 O O . PHE A 1 319 ? -17.665 -3.860 4.170 1.00 98.50 319 PHE A O 1
ATOM 2530 N N . LEU A 1 320 ? -18.521 -4.143 2.095 1.00 98.00 320 LEU A N 1
ATOM 2531 C CA . LEU A 1 320 ? -18.222 -2.822 1.566 1.00 98.00 320 LEU A CA 1
ATOM 2532 C C . LEU A 1 320 ? -19.517 -2.027 1.396 1.00 98.00 320 LEU A C 1
ATOM 2534 O O . LEU A 1 320 ? -20.478 -2.501 0.798 1.00 98.00 320 LEU A O 1
ATOM 2538 N N . VAL A 1 321 ? -19.532 -0.795 1.901 1.00 97.50 321 VAL A N 1
ATOM 2539 C CA . VAL A 1 321 ? -20.673 0.128 1.769 1.00 97.50 321 VAL A CA 1
ATOM 2540 C C . VAL A 1 321 ? -20.261 1.432 1.090 1.00 97.50 321 VAL A C 1
ATOM 2542 O O . VAL A 1 321 ? -19.073 1.761 1.009 1.00 97.50 321 VAL A O 1
ATOM 2545 N N . GLY A 1 322 ? -21.234 2.194 0.587 1.00 96.38 322 GLY A N 1
ATOM 2546 C CA . GLY A 1 322 ? -20.981 3.523 0.030 1.00 96.38 322 GLY A CA 1
ATOM 2547 C C . GLY A 1 322 ? -20.380 4.481 1.066 1.00 96.38 322 GLY A C 1
ATOM 2548 O O . GLY A 1 322 ? -20.658 4.385 2.261 1.00 96.38 322 GLY A O 1
ATOM 2549 N N . ILE A 1 323 ? -19.538 5.421 0.627 1.00 94.75 323 ILE A N 1
ATOM 2550 C CA . ILE A 1 323 ? -19.015 6.474 1.515 1.00 94.75 323 ILE A CA 1
ATOM 2551 C C . ILE A 1 323 ? -20.185 7.349 1.990 1.00 94.75 323 ILE A C 1
ATOM 2553 O O . ILE A 1 323 ? -20.913 7.890 1.160 1.00 94.75 323 ILE A O 1
ATOM 2557 N N . GLY A 1 324 ? -20.336 7.498 3.309 1.00 95.19 324 GLY A N 1
ATOM 2558 C CA . GLY A 1 324 ? -21.434 8.247 3.933 1.00 95.19 324 GLY A CA 1
ATOM 2559 C C . GLY A 1 324 ? -22.776 7.502 3.994 1.00 95.19 324 GLY A C 1
ATOM 2560 O O . GLY A 1 324 ? -23.755 8.057 4.489 1.00 95.19 324 GLY A O 1
ATOM 2561 N N . ASP A 1 325 ? -22.845 6.257 3.511 1.00 97.69 325 ASP A N 1
ATOM 2562 C CA . ASP A 1 325 ? -24.070 5.451 3.515 1.00 97.69 325 ASP A CA 1
ATOM 2563 C C . ASP A 1 325 ? -24.279 4.774 4.878 1.00 97.69 325 ASP A C 1
ATOM 2565 O O . ASP A 1 325 ? -23.994 3.588 5.078 1.00 97.69 325 ASP A O 1
ATOM 2569 N N . TYR A 1 326 ? -24.735 5.565 5.852 1.00 98.31 326 TYR A N 1
ATOM 2570 C CA . TYR A 1 326 ? -24.988 5.077 7.207 1.00 98.31 326 TYR A CA 1
ATOM 2571 C C . TYR A 1 326 ? -26.115 4.038 7.255 1.00 98.31 326 TYR A C 1
ATOM 2573 O O . TYR A 1 326 ? -26.087 3.166 8.120 1.00 98.31 326 TYR A O 1
ATOM 2581 N N . SER A 1 327 ? -27.080 4.100 6.331 1.00 98.38 327 SER A N 1
ATOM 2582 C CA . SER A 1 327 ? -28.241 3.208 6.346 1.00 98.38 327 SER A CA 1
ATOM 2583 C C . SER A 1 327 ? -27.848 1.792 5.934 1.00 98.38 327 SER A C 1
ATOM 2585 O O . SER A 1 327 ? -28.083 0.835 6.675 1.00 98.38 327 SER A O 1
ATOM 2587 N N . LEU A 1 328 ? -27.125 1.645 4.816 1.00 98.31 328 LEU A N 1
ATOM 2588 C CA . LEU A 1 328 ? -26.596 0.341 4.417 1.00 98.31 328 LEU A CA 1
ATOM 2589 C C . LEU A 1 328 ? -25.572 -0.182 5.433 1.00 98.31 328 LEU A C 1
ATOM 2591 O O . LEU A 1 328 ? -25.536 -1.379 5.723 1.00 98.31 328 LEU A O 1
ATOM 2595 N N . MET A 1 329 ? -24.755 0.701 6.018 1.00 98.75 329 MET A N 1
ATOM 2596 C CA . MET A 1 329 ? -23.842 0.323 7.100 1.00 98.75 329 MET A CA 1
ATOM 2597 C C . MET A 1 329 ? -24.603 -0.252 8.302 1.00 98.75 329 MET A C 1
ATOM 2599 O O . MET A 1 329 ? -24.233 -1.318 8.797 1.00 98.75 329 MET A O 1
ATOM 2603 N N . GLY A 1 330 ? -25.680 0.408 8.736 1.00 98.62 330 GLY A N 1
ATOM 2604 C CA . GLY A 1 330 ? -26.560 -0.055 9.808 1.00 98.62 330 GLY A CA 1
ATOM 2605 C C . GLY A 1 330 ? -27.198 -1.406 9.488 1.00 98.62 330 GLY A C 1
ATOM 2606 O O . GLY A 1 330 ? -27.168 -2.312 10.323 1.00 98.62 330 GLY A O 1
ATOM 2607 N N . GLU A 1 331 ? -27.685 -1.594 8.257 1.00 98.56 331 GLU A N 1
ATOM 2608 C CA . GLU A 1 331 ? -28.229 -2.870 7.775 1.00 98.56 331 GLU A CA 1
ATOM 2609 C C . GLU A 1 331 ? -27.200 -4.006 7.881 1.00 98.56 331 GLU A C 1
ATOM 2611 O O . GLU A 1 331 ? -27.505 -5.075 8.419 1.00 98.56 331 GLU A O 1
ATOM 2616 N N . LYS A 1 332 ? -25.962 -3.787 7.414 1.00 98.62 332 LYS A N 1
ATOM 2617 C CA . LYS A 1 332 ? -24.908 -4.814 7.456 1.00 98.62 332 LYS A CA 1
ATOM 2618 C C . LYS A 1 332 ? -24.430 -5.106 8.876 1.00 98.62 332 LYS A C 1
ATOM 2620 O O . LYS A 1 332 ? -24.202 -6.274 9.197 1.00 98.62 332 LYS A O 1
ATOM 2625 N N . ILE A 1 333 ? -24.345 -4.095 9.746 1.00 98.69 333 ILE A N 1
ATOM 2626 C CA . ILE A 1 333 ? -24.079 -4.307 11.178 1.00 98.69 333 ILE A CA 1
ATOM 2627 C C . ILE A 1 333 ? -25.189 -5.179 11.776 1.00 98.69 333 ILE A C 1
ATOM 2629 O O . ILE A 1 333 ? -24.904 -6.200 12.400 1.00 98.69 333 ILE A O 1
ATOM 2633 N N . LEU A 1 334 ? -26.456 -4.824 11.544 1.00 98.25 334 LEU A N 1
ATOM 2634 C CA . LEU A 1 334 ? -27.605 -5.565 12.059 1.00 98.25 334 LEU A CA 1
ATOM 2635 C C . LEU A 1 334 ? -27.618 -7.017 11.566 1.00 98.25 334 LEU A C 1
ATOM 2637 O O . LEU A 1 334 ? -27.898 -7.929 12.344 1.00 98.25 334 LEU A O 1
ATOM 2641 N N . TYR A 1 335 ? -27.297 -7.235 10.290 1.00 98.25 335 TYR A N 1
ATOM 2642 C CA . TYR A 1 335 ? -27.206 -8.561 9.692 1.00 98.25 335 TYR A CA 1
ATOM 2643 C C . TYR A 1 335 ? -26.146 -9.426 10.384 1.00 98.25 335 TYR A C 1
ATOM 2645 O O . TYR A 1 335 ? -26.458 -10.542 10.797 1.00 98.25 335 TYR A O 1
ATOM 2653 N N . ILE A 1 336 ? -24.931 -8.909 10.586 1.00 97.88 336 ILE A N 1
ATOM 2654 C CA . ILE A 1 336 ? -23.855 -9.636 11.278 1.00 97.88 336 ILE A CA 1
ATOM 2655 C C . ILE A 1 336 ? -24.230 -9.936 12.733 1.00 97.88 336 ILE A C 1
ATOM 2657 O O . ILE A 1 336 ? -24.059 -11.063 13.192 1.00 97.88 336 ILE A O 1
ATOM 2661 N N . LEU A 1 337 ? -24.801 -8.965 13.452 1.00 97.25 337 LEU A N 1
ATOM 2662 C CA . LEU A 1 337 ? -25.178 -9.151 14.856 1.00 97.25 337 LEU A CA 1
ATOM 2663 C C . LEU A 1 337 ? -26.317 -10.165 15.055 1.00 97.25 337 LEU A C 1
ATOM 2665 O O . LEU A 1 337 ? -26.402 -10.769 16.125 1.00 97.25 337 LEU A O 1
ATOM 2669 N N . LYS A 1 338 ? -27.177 -10.365 14.046 1.00 96.75 338 LYS A N 1
ATOM 2670 C CA . LYS A 1 338 ? -28.283 -11.338 14.078 1.00 96.75 338 LYS A CA 1
ATOM 2671 C C . LYS A 1 338 ? -27.911 -12.733 13.572 1.00 96.75 338 LYS A C 1
ATOM 2673 O O . LYS A 1 338 ? -28.609 -13.682 13.908 1.00 96.75 338 LYS A O 1
ATOM 2678 N N . ASN A 1 339 ? -26.844 -12.870 12.785 1.00 96.75 339 ASN A N 1
ATOM 2679 C CA . ASN A 1 339 ? -26.478 -14.127 12.126 1.00 96.75 339 ASN A CA 1
ATOM 2680 C C . ASN A 1 339 ? -25.095 -14.598 12.592 1.00 96.75 339 ASN A C 1
ATOM 2682 O O . ASN A 1 339 ? -24.088 -14.364 11.923 1.00 96.75 339 ASN A O 1
ATOM 2686 N N . PHE A 1 340 ? -25.053 -15.273 13.744 1.00 94.12 340 PHE A N 1
ATOM 2687 C CA . PHE A 1 340 ? -23.803 -15.698 14.384 1.00 94.12 340 PHE A CA 1
ATOM 2688 C C . PHE A 1 340 ? -22.935 -16.593 13.487 1.00 94.12 340 PHE A C 1
ATOM 2690 O O . PHE A 1 340 ? -21.741 -16.334 13.352 1.00 94.12 340 PHE A O 1
ATOM 2697 N N . ASP A 1 341 ? -23.526 -17.588 12.821 1.00 96.62 341 ASP A N 1
ATOM 2698 C CA . ASP A 1 341 ? -22.771 -18.513 11.962 1.00 96.62 341 ASP A CA 1
ATOM 2699 C C . ASP A 1 341 ? -22.147 -17.794 10.760 1.00 96.62 341 ASP A C 1
ATOM 2701 O O . ASP A 1 341 ? -21.000 -18.052 10.391 1.00 96.62 341 ASP A O 1
ATOM 2705 N N . VAL A 1 342 ? -22.873 -16.826 10.188 1.00 96.31 342 VAL A N 1
ATOM 2706 C CA . VAL A 1 342 ? -22.372 -15.985 9.094 1.00 96.31 342 VAL A CA 1
ATOM 2707 C C . VAL A 1 342 ? -21.226 -15.104 9.580 1.00 96.31 342 VAL A C 1
ATOM 2709 O O . VAL A 1 342 ? -20.194 -15.021 8.916 1.00 96.31 342 VAL A O 1
ATOM 2712 N N . ALA A 1 343 ? -21.378 -14.472 10.746 1.00 97.12 343 ALA A N 1
ATOM 2713 C CA . ALA A 1 343 ? -20.338 -13.650 11.355 1.00 97.12 343 ALA A CA 1
ATOM 2714 C C . ALA A 1 343 ? -19.056 -14.457 11.618 1.00 97.12 343 ALA A C 1
ATOM 2716 O O . ALA A 1 343 ? -17.956 -13.996 11.304 1.00 97.12 343 ALA A O 1
ATOM 2717 N N . LEU A 1 344 ? -19.203 -15.680 12.141 1.00 96.94 344 LEU A N 1
ATOM 2718 C CA . LEU A 1 344 ? -18.098 -16.590 12.424 1.00 96.94 344 LEU A CA 1
ATOM 2719 C C . LEU A 1 344 ? -17.379 -17.022 11.140 1.00 96.94 344 LEU A C 1
ATOM 2721 O O . LEU A 1 344 ? -16.157 -16.889 11.052 1.00 96.94 344 LEU A O 1
ATOM 2725 N N . ALA A 1 345 ? -18.122 -17.484 10.129 1.00 97.69 345 ALA A N 1
ATOM 2726 C CA . ALA A 1 345 ? -17.556 -17.888 8.843 1.00 97.69 345 ALA A CA 1
ATOM 2727 C C . ALA A 1 345 ? -16.845 -16.718 8.143 1.00 97.69 345 ALA A C 1
ATOM 2729 O O . ALA A 1 345 ? -15.723 -16.861 7.655 1.00 97.69 345 ALA A O 1
ATOM 2730 N N . MET A 1 346 ? -17.457 -15.532 8.152 1.00 98.00 346 MET A N 1
ATOM 2731 C CA . MET A 1 346 ? -16.880 -14.321 7.573 1.00 98.00 346 MET A CA 1
ATOM 2732 C C . MET A 1 346 ? -15.585 -13.909 8.280 1.00 98.00 346 MET A C 1
ATOM 2734 O O . MET A 1 346 ? -14.593 -13.612 7.616 1.00 98.00 346 MET A O 1
ATOM 2738 N N . GLY A 1 347 ? -15.559 -13.940 9.615 1.00 97.69 347 GLY A N 1
ATOM 2739 C CA . GLY A 1 347 ? -14.357 -13.661 10.399 1.00 97.69 347 GLY A CA 1
ATOM 2740 C C . GLY A 1 347 ? -13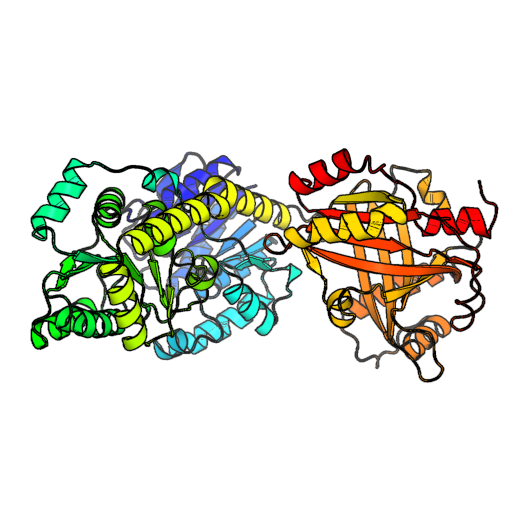.225 -14.659 10.133 1.00 97.69 347 GLY A C 1
ATOM 2741 O O . GLY A 1 347 ? -12.069 -14.262 9.974 1.00 97.69 347 GLY A O 1
ATOM 2742 N N . GLN A 1 348 ? -13.540 -15.951 9.998 1.00 97.19 348 GLN A N 1
ATOM 2743 C CA . GLN A 1 348 ? -12.564 -16.981 9.620 1.00 97.19 348 GLN A CA 1
ATOM 2744 C C . GLN A 1 348 ? -12.008 -16.756 8.206 1.00 97.19 348 GLN A C 1
ATOM 2746 O O . GLN A 1 348 ? -10.792 -16.828 8.002 1.00 97.19 348 GLN A O 1
ATOM 2751 N N . ASN A 1 349 ? -12.872 -16.416 7.246 1.00 97.31 349 ASN A N 1
ATOM 2752 C CA . ASN A 1 349 ? -12.469 -16.060 5.886 1.00 97.31 349 ASN A CA 1
ATOM 2753 C C . ASN A 1 349 ? -11.571 -14.815 5.867 1.00 97.31 349 ASN A C 1
ATOM 2755 O O . ASN A 1 349 ? -10.583 -14.786 5.131 1.00 97.31 349 ASN A O 1
ATOM 2759 N N . ALA A 1 350 ? -11.880 -13.812 6.695 1.00 96.44 350 ALA A N 1
ATOM 2760 C CA . ALA A 1 350 ? -11.073 -12.604 6.861 1.00 96.44 350 ALA A CA 1
ATOM 2761 C C . ALA A 1 350 ? -9.680 -12.935 7.379 1.00 96.44 350 ALA A C 1
ATOM 2763 O O . ALA A 1 350 ? -8.694 -12.551 6.748 1.00 96.44 350 ALA A O 1
ATOM 2764 N N . LYS A 1 351 ? -9.597 -13.730 8.452 1.00 95.25 351 LYS A N 1
ATOM 2765 C CA . LYS A 1 351 ? -8.329 -14.201 9.015 1.00 95.25 351 LYS A CA 1
ATOM 2766 C C . LYS A 1 351 ? -7.499 -14.925 7.967 1.00 95.25 351 LYS A C 1
ATOM 2768 O O . LYS A 1 351 ? -6.368 -14.527 7.705 1.00 95.25 351 LYS A O 1
ATOM 2773 N N . LYS A 1 352 ? -8.070 -15.938 7.312 1.00 93.31 352 LYS A N 1
ATOM 2774 C CA . LYS A 1 352 ? -7.377 -16.701 6.267 1.00 93.31 352 LYS A CA 1
ATOM 2775 C C . LYS A 1 352 ? -6.844 -15.787 5.161 1.00 93.31 352 LYS A C 1
ATOM 2777 O O . LYS A 1 352 ? -5.657 -15.830 4.851 1.00 93.31 352 LYS A O 1
ATOM 2782 N N . TYR A 1 353 ? -7.699 -14.915 4.625 1.00 91.19 353 TYR A N 1
ATOM 2783 C CA . TYR A 1 353 ? -7.326 -14.012 3.540 1.00 91.19 353 TYR A CA 1
ATOM 2784 C C . TYR A 1 353 ? -6.161 -13.099 3.926 1.00 91.19 353 TYR A C 1
ATOM 2786 O O . TYR A 1 353 ? -5.234 -12.932 3.130 1.00 91.19 353 TYR A O 1
ATOM 2794 N N . VAL A 1 354 ? -6.166 -12.526 5.137 1.00 91.75 354 VAL A N 1
ATOM 2795 C CA . VAL A 1 354 ? -5.097 -11.598 5.512 1.00 91.75 354 VAL A CA 1
ATOM 2796 C C . VAL A 1 354 ? -3.764 -12.282 5.779 1.00 91.75 354 VAL A C 1
ATOM 2798 O O . VAL A 1 354 ? -2.739 -11.759 5.348 1.00 91.75 354 VAL A O 1
ATOM 2801 N N . PHE A 1 355 ? -3.766 -13.465 6.397 1.00 87.62 355 PHE A N 1
ATOM 2802 C CA . PHE A 1 355 ? -2.547 -14.256 6.590 1.00 87.62 355 PHE A 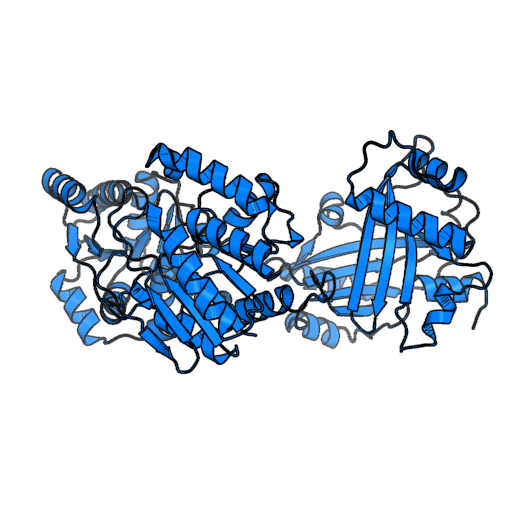CA 1
ATOM 2803 C C . PHE A 1 355 ? -1.927 -14.700 5.253 1.00 87.62 355 PHE A C 1
ATOM 2805 O O . PHE A 1 355 ? -0.707 -14.696 5.120 1.00 87.62 355 PHE A O 1
ATOM 2812 N N . GLU A 1 356 ? -2.744 -15.019 4.245 1.00 85.44 356 GLU A N 1
ATOM 2813 C CA . GLU A 1 356 ? -2.262 -15.420 2.914 1.00 85.44 356 GLU A CA 1
ATOM 2814 C C . GLU A 1 356 ? -1.712 -14.245 2.082 1.00 85.44 356 GLU A C 1
ATOM 2816 O O . GLU A 1 356 ? -0.800 -14.437 1.278 1.00 85.44 356 GLU A O 1
ATOM 2821 N N . ASN A 1 357 ? -2.255 -13.031 2.247 1.00 82.69 357 ASN A N 1
ATOM 2822 C CA . ASN A 1 357 ? -1.995 -11.915 1.321 1.00 82.69 357 ASN A CA 1
ATOM 2823 C C . ASN A 1 357 ? -1.188 -10.751 1.920 1.00 82.69 357 ASN A C 1
ATOM 2825 O O . ASN A 1 357 ? -0.582 -9.986 1.163 1.00 82.69 357 ASN A O 1
ATOM 2829 N N . PHE A 1 358 ? -1.155 -10.600 3.248 1.00 83.31 358 PHE A N 1
ATOM 2830 C CA . PHE A 1 358 ? -0.594 -9.416 3.914 1.00 83.31 358 PHE A CA 1
ATOM 2831 C C . PHE A 1 358 ? 0.453 -9.727 4.992 1.00 83.31 358 PHE A C 1
ATOM 2833 O O . PHE A 1 358 ? 0.768 -8.843 5.792 1.00 83.31 358 PHE A O 1
ATOM 2840 N N . ASP A 1 359 ? 1.020 -10.938 5.016 1.00 80.19 359 ASP A N 1
ATOM 2841 C CA . ASP A 1 359 ? 2.081 -11.281 5.968 1.00 80.19 359 ASP A CA 1
ATOM 2842 C C . ASP A 1 359 ? 3.247 -10.274 5.917 1.00 80.19 359 ASP A C 1
ATOM 2844 O O . ASP A 1 359 ? 3.819 -9.975 4.861 1.00 80.19 359 ASP A O 1
ATOM 2848 N N . GLY A 1 360 ? 3.600 -9.737 7.086 1.00 80.69 360 GLY A N 1
ATOM 2849 C CA . GLY A 1 360 ? 4.560 -8.648 7.213 1.00 80.69 360 GLY A CA 1
ATOM 2850 C C . GLY A 1 360 ? 5.950 -8.980 6.673 1.00 80.69 360 GLY A C 1
ATOM 2851 O O . GLY A 1 360 ? 6.598 -8.087 6.119 1.00 80.69 360 GLY A O 1
ATOM 2852 N N . LYS A 1 361 ? 6.413 -10.235 6.771 1.00 82.50 361 LYS A N 1
ATOM 2853 C CA . LYS A 1 361 ? 7.736 -10.630 6.261 1.00 82.50 361 LYS A CA 1
ATOM 2854 C C . LYS A 1 361 ? 7.740 -10.637 4.739 1.00 82.50 361 LYS A C 1
ATOM 2856 O O . LYS A 1 361 ? 8.597 -9.989 4.139 1.00 82.50 361 LYS A O 1
ATOM 2861 N N . VAL A 1 362 ? 6.723 -11.248 4.132 1.00 82.62 362 VAL A N 1
ATOM 2862 C CA . VAL A 1 362 ? 6.560 -11.300 2.669 1.00 82.62 362 VAL A CA 1
ATOM 2863 C C . VAL A 1 362 ? 6.453 -9.892 2.078 1.00 82.62 362 VAL A C 1
ATOM 2865 O O . VAL A 1 362 ? 7.092 -9.569 1.074 1.00 82.62 362 VAL A O 1
ATOM 2868 N N . VAL A 1 363 ? 5.667 -9.010 2.702 1.00 87.12 363 VAL A N 1
ATOM 2869 C CA . VAL A 1 363 ? 5.532 -7.622 2.234 1.00 87.12 363 VAL A CA 1
ATOM 2870 C C . VAL A 1 363 ? 6.850 -6.857 2.397 1.00 87.12 363 VAL A C 1
ATOM 2872 O O . VAL A 1 363 ? 7.233 -6.108 1.498 1.00 87.12 363 VAL A O 1
ATOM 2875 N N . THR A 1 364 ? 7.576 -7.061 3.500 1.00 90.12 364 THR A N 1
ATOM 2876 C CA . THR A 1 364 ? 8.900 -6.454 3.725 1.00 90.12 364 THR A CA 1
ATOM 2877 C C . THR A 1 364 ? 9.893 -6.884 2.647 1.00 90.12 364 THR A C 1
ATOM 2879 O O . THR A 1 364 ? 10.564 -6.034 2.069 1.00 90.12 364 THR A O 1
ATOM 2882 N N . GLU A 1 365 ? 9.946 -8.169 2.303 1.00 87.88 365 GLU A N 1
ATOM 2883 C CA . GLU A 1 365 ? 10.816 -8.680 1.238 1.00 87.88 365 GLU A CA 1
ATOM 2884 C C . GLU A 1 365 ? 10.499 -8.048 -0.119 1.00 87.88 365 GLU A C 1
ATOM 2886 O O . GLU A 1 365 ? 11.411 -7.590 -0.808 1.00 87.88 365 GLU A O 1
ATOM 2891 N N . LYS A 1 366 ? 9.212 -7.902 -0.464 1.00 86.50 366 LYS A N 1
ATOM 2892 C CA . LYS A 1 366 ? 8.786 -7.189 -1.681 1.00 86.50 366 LYS A CA 1
ATOM 2893 C C . LYS A 1 366 ? 9.262 -5.732 -1.702 1.00 86.50 366 LYS A C 1
ATOM 2895 O O . LYS A 1 366 ? 9.648 -5.235 -2.760 1.00 86.50 366 LYS A O 1
ATOM 2900 N N . ILE A 1 367 ? 9.244 -5.042 -0.557 1.00 92.75 367 ILE A N 1
ATOM 2901 C CA . ILE A 1 367 ? 9.741 -3.661 -0.431 1.00 92.75 367 ILE A CA 1
ATOM 2902 C C . ILE A 1 367 ? 11.250 -3.609 -0.669 1.00 92.75 367 ILE A C 1
ATOM 2904 O O . ILE A 1 367 ? 11.699 -2.804 -1.482 1.00 92.75 367 ILE A O 1
ATOM 2908 N N . ILE A 1 368 ? 12.024 -4.470 -0.002 1.00 92.06 368 ILE A N 1
ATOM 2909 C CA . ILE A 1 368 ? 13.485 -4.500 -0.152 1.00 92.06 368 ILE A CA 1
ATOM 2910 C C . ILE A 1 368 ? 13.880 -4.858 -1.587 1.00 92.06 368 ILE A C 1
ATOM 2912 O O . ILE A 1 368 ? 14.732 -4.191 -2.172 1.00 92.06 368 ILE A O 1
ATOM 2916 N N . ALA A 1 369 ? 13.222 -5.851 -2.190 1.00 86.25 369 ALA A N 1
ATOM 2917 C CA . ALA A 1 369 ? 13.434 -6.208 -3.589 1.00 86.25 369 ALA A CA 1
ATOM 2918 C C . ALA A 1 369 ? 13.155 -5.018 -4.520 1.00 86.25 369 ALA A C 1
ATOM 2920 O O . ALA A 1 369 ? 13.927 -4.745 -5.438 1.00 86.25 369 ALA A O 1
ATOM 2921 N N . PHE A 1 370 ? 12.086 -4.261 -4.260 1.00 90.44 370 PHE A N 1
ATOM 2922 C CA . PHE A 1 370 ? 11.786 -3.055 -5.023 1.00 90.44 370 PHE A CA 1
ATOM 2923 C C . PHE A 1 370 ? 12.854 -1.968 -4.852 1.00 90.44 370 PHE A C 1
ATOM 2925 O O . PHE A 1 370 ? 13.257 -1.370 -5.845 1.00 90.44 370 PHE A O 1
ATOM 2932 N N . TRP A 1 371 ? 13.357 -1.740 -3.637 1.00 93.69 371 TRP A N 1
ATOM 2933 C CA . TRP A 1 371 ? 14.450 -0.792 -3.407 1.00 93.69 371 TRP A CA 1
ATOM 2934 C C . TRP A 1 371 ? 15.728 -1.191 -4.150 1.00 93.69 371 TRP A C 1
ATOM 2936 O O . TRP A 1 371 ? 16.309 -0.359 -4.847 1.00 93.69 371 TRP A O 1
ATOM 2946 N N . ASN A 1 372 ? 16.106 -2.471 -4.089 1.00 84.06 372 ASN A N 1
ATOM 2947 C CA . ASN A 1 372 ? 17.249 -3.004 -4.829 1.00 84.06 372 ASN A CA 1
ATOM 2948 C C . ASN A 1 372 ? 17.093 -2.796 -6.342 1.00 84.06 372 ASN A C 1
ATOM 2950 O O . ASN A 1 372 ? 18.043 -2.370 -6.994 1.00 84.06 372 ASN A O 1
ATOM 2954 N N . ASN A 1 373 ? 15.893 -3.015 -6.890 1.00 80.62 373 ASN A N 1
ATOM 2955 C CA . ASN A 1 373 ? 15.603 -2.786 -8.311 1.00 80.62 373 ASN A CA 1
ATOM 2956 C C . ASN A 1 373 ? 15.722 -1.311 -8.734 1.00 80.62 373 ASN A C 1
ATOM 2958 O O . ASN A 1 373 ? 15.945 -1.031 -9.909 1.00 80.62 373 ASN A O 1
ATOM 2962 N N . ILE A 1 374 ? 15.534 -0.364 -7.809 1.00 86.88 374 ILE A N 1
ATOM 2963 C CA . ILE A 1 374 ? 15.686 1.071 -8.088 1.00 86.88 374 ILE A CA 1
ATOM 2964 C C . ILE A 1 374 ? 17.167 1.466 -8.076 1.00 86.88 374 ILE A C 1
ATOM 2966 O O . ILE A 1 374 ? 17.612 2.202 -8.959 1.00 86.88 374 ILE A O 1
ATOM 2970 N N . VAL A 1 375 ? 17.909 1.005 -7.063 1.00 78.50 375 VAL A N 1
ATOM 2971 C CA . VAL A 1 375 ? 19.324 1.348 -6.843 1.00 78.50 375 VAL A CA 1
ATOM 2972 C C . VAL A 1 375 ? 20.228 0.711 -7.874 1.00 78.50 375 VAL A C 1
ATOM 2974 O O . VAL A 1 375 ? 21.020 1.392 -8.527 1.00 78.50 375 VAL A O 1
ATOM 2977 N N . HIS A 1 376 ? 20.097 -0.597 -8.044 1.00 62.34 376 HIS A N 1
ATOM 2978 C CA . HIS A 1 376 ? 20.784 -1.299 -9.100 1.00 62.34 376 HIS A CA 1
ATOM 2979 C C . HIS A 1 376 ? 19.984 -1.025 -10.360 1.00 62.34 376 HIS A C 1
ATOM 2981 O O . HIS A 1 376 ? 19.067 -1.771 -10.700 1.00 62.34 376 HIS A O 1
ATOM 2987 N N . VAL A 1 377 ? 20.321 0.078 -11.037 1.00 47.97 377 VAL A N 1
ATOM 2988 C CA . VAL A 1 377 ? 19.950 0.307 -12.433 1.00 47.97 377 VAL A CA 1
ATOM 2989 C C . VAL A 1 377 ? 20.595 -0.812 -13.248 1.00 47.97 377 VAL A C 1
ATOM 2991 O O . VAL A 1 377 ? 21.584 -0.634 -13.946 1.00 47.97 377 VAL A O 1
ATOM 2994 N N . ILE A 1 378 ? 20.018 -2.003 -13.176 1.00 34.91 378 ILE A N 1
ATOM 2995 C CA . ILE A 1 378 ? 19.902 -2.832 -14.352 1.00 34.91 378 ILE A CA 1
ATOM 2996 C C . ILE A 1 378 ? 19.050 -1.955 -15.266 1.00 34.91 378 ILE A C 1
ATOM 2998 O O . ILE A 1 378 ? 17.880 -1.731 -14.958 1.00 34.91 378 ILE A O 1
ATOM 3002 N N . GLU A 1 379 ? 19.660 -1.340 -16.280 1.00 30.22 379 GLU A N 1
ATOM 3003 C CA . GLU A 1 379 ? 19.015 -0.455 -17.254 1.00 30.22 379 GLU A CA 1
ATOM 3004 C C . GLU A 1 379 ? 17.618 -0.978 -17.619 1.00 30.22 379 GLU A C 1
ATOM 3006 O O . GLU A 1 379 ? 17.458 -1.883 -18.441 1.00 30.22 379 GLU A O 1
ATOM 3011 N N . SER A 1 380 ? 16.583 -0.431 -16.971 1.00 32.09 380 SER A N 1
ATOM 3012 C CA . SER A 1 380 ? 15.211 -0.960 -16.975 1.00 32.09 380 SER A CA 1
ATOM 3013 C C . SER A 1 380 ? 15.120 -2.491 -16.797 1.00 32.09 380 SER A C 1
ATOM 3015 O O . SER A 1 380 ? 14.762 -3.221 -17.717 1.00 32.09 380 SER A O 1
ATOM 3017 N N . ALA A 1 381 ? 15.353 -2.971 -15.577 1.00 34.06 381 ALA A N 1
ATOM 3018 C CA . ALA A 1 381 ? 14.766 -4.218 -15.076 1.00 34.06 381 ALA A CA 1
ATOM 3019 C C . ALA A 1 381 ? 13.376 -3.997 -14.461 1.00 34.06 381 ALA A C 1
ATOM 3021 O O . ALA A 1 381 ? 12.952 -4.739 -13.574 1.00 34.06 381 ALA A O 1
ATOM 3022 N N . SER A 1 382 ? 12.601 -3.025 -14.955 1.00 34.94 382 SER A N 1
ATOM 3023 C CA . SER A 1 382 ? 11.158 -3.214 -14.888 1.00 34.94 382 SER A CA 1
ATOM 3024 C C . SER A 1 382 ? 10.878 -4.487 -15.695 1.00 34.94 382 SER A C 1
ATOM 3026 O O . SER A 1 382 ? 11.028 -4.483 -16.916 1.00 34.94 382 SER A O 1
ATOM 3028 N N . PHE A 1 383 ? 10.512 -5.567 -15.003 1.00 42.81 383 PHE A N 1
ATOM 3029 C CA . PHE A 1 383 ? 10.033 -6.832 -15.570 1.00 42.81 383 PHE A CA 1
ATOM 3030 C C . PHE A 1 383 ? 11.094 -7.828 -16.067 1.00 42.81 383 PHE A C 1
ATOM 3032 O O . PHE A 1 383 ? 10.973 -8.341 -17.182 1.00 42.81 383 PHE A O 1
ATOM 3039 N N . LEU A 1 384 ? 12.060 -8.231 -15.232 1.00 45.78 384 LEU A N 1
ATOM 3040 C CA . LEU A 1 384 ? 12.734 -9.521 -15.454 1.00 45.78 384 LEU A CA 1
ATOM 3041 C C . LEU A 1 384 ? 11.744 -10.662 -15.179 1.00 45.78 384 LEU A C 1
ATOM 3043 O O . LEU A 1 384 ? 11.775 -11.304 -14.138 1.00 45.78 384 LEU A O 1
ATOM 3047 N N . ARG A 1 385 ? 10.825 -10.891 -16.118 1.00 57.41 385 ARG A N 1
ATOM 3048 C CA . ARG A 1 385 ? 10.034 -12.115 -16.153 1.00 57.41 385 ARG A CA 1
ATOM 3049 C C . ARG A 1 385 ? 10.898 -13.191 -16.786 1.00 57.41 385 ARG A C 1
ATOM 3051 O O . ARG A 1 385 ? 11.363 -13.024 -17.915 1.00 57.41 385 ARG A O 1
ATOM 3058 N N . GLN A 1 386 ? 11.100 -14.283 -16.067 1.00 69.19 386 GLN A N 1
ATOM 3059 C CA . GLN A 1 386 ? 11.639 -15.502 -16.647 1.00 69.19 386 GLN A CA 1
ATOM 3060 C C . GLN A 1 386 ? 10.660 -15.977 -17.731 1.00 69.19 386 GLN A C 1
ATOM 3062 O O . GLN A 1 386 ? 9.445 -15.937 -17.533 1.00 69.19 386 GLN A O 1
ATOM 3067 N N . GLU A 1 387 ? 11.181 -16.348 -18.901 1.00 79.56 387 GLU A N 1
ATOM 3068 C CA . GLU A 1 387 ? 10.404 -16.892 -20.022 1.00 79.56 387 GLU A CA 1
ATOM 3069 C C . GLU A 1 387 ? 10.851 -18.340 -20.234 1.00 79.56 387 GLU A C 1
ATOM 3071 O O . GLU A 1 387 ? 11.967 -18.585 -20.695 1.00 79.56 387 GLU A O 1
ATOM 3076 N N . ILE A 1 388 ? 9.974 -19.283 -19.899 1.00 85.44 388 ILE A N 1
ATOM 3077 C CA . ILE A 1 388 ? 10.127 -20.706 -20.209 1.00 85.44 388 ILE A CA 1
ATOM 3078 C C . ILE A 1 388 ? 9.099 -21.075 -21.274 1.00 85.44 388 ILE A C 1
ATOM 3080 O O . ILE A 1 388 ? 8.024 -20.469 -21.345 1.00 85.44 388 ILE A O 1
ATOM 3084 N N . LYS A 1 389 ? 9.430 -22.028 -22.142 1.00 90.50 389 LYS A N 1
ATOM 3085 C CA . LYS A 1 389 ? 8.487 -22.503 -23.149 1.00 90.50 389 LYS A CA 1
ATOM 3086 C C . LYS A 1 389 ? 8.370 -24.002 -23.092 1.00 90.50 389 LYS A C 1
ATOM 3088 O O . LYS A 1 389 ? 9.315 -24.690 -22.722 1.00 90.50 389 LYS A O 1
ATOM 3093 N N . PHE A 1 390 ? 7.218 -24.469 -23.528 1.00 92.88 390 PHE A N 1
ATOM 3094 C CA . PHE A 1 390 ? 6.875 -25.867 -23.545 1.00 92.88 390 PHE A CA 1
ATOM 3095 C C . PHE A 1 390 ? 6.181 -26.243 -24.845 1.00 92.88 390 PHE A C 1
ATOM 3097 O O . PHE A 1 390 ? 5.527 -25.402 -25.471 1.00 92.88 390 PHE A O 1
ATOM 3104 N N . LEU A 1 391 ? 6.305 -27.510 -25.221 1.00 92.69 391 LEU A N 1
ATOM 3105 C CA . LEU A 1 391 ? 5.589 -28.096 -26.344 1.00 92.69 391 LEU A CA 1
ATOM 3106 C C . LEU A 1 391 ? 4.327 -28.804 -25.838 1.00 92.69 391 LEU A C 1
ATOM 3108 O O . LEU A 1 391 ? 4.404 -29.629 -24.930 1.00 92.69 391 LEU A O 1
ATOM 3112 N N . ILE A 1 392 ? 3.180 -28.475 -26.433 1.00 93.31 392 ILE A N 1
ATOM 3113 C CA . ILE A 1 392 ? 1.859 -28.989 -26.058 1.00 93.31 392 ILE A CA 1
ATOM 3114 C C . ILE A 1 392 ? 1.207 -29.674 -27.264 1.00 93.31 392 ILE A C 1
ATOM 3116 O O . ILE A 1 392 ? 0.937 -28.995 -28.259 1.00 93.31 392 ILE A O 1
ATOM 3120 N N . PRO A 1 393 ? 0.919 -30.981 -27.201 1.00 92.12 393 PRO A N 1
ATOM 3121 C CA . PRO A 1 393 ? 0.114 -31.671 -28.208 1.00 92.12 393 PRO A CA 1
ATOM 3122 C C . PRO A 1 393 ? -1.281 -31.038 -28.380 1.00 92.12 393 PRO A C 1
ATOM 3124 O O . PRO A 1 393 ? -1.883 -30.560 -27.415 1.00 92.12 393 PRO A O 1
ATOM 3127 N N . TRP A 1 394 ? -1.802 -30.980 -29.610 1.00 89.38 394 TRP A N 1
ATOM 3128 C CA . TRP A 1 394 ? -3.081 -30.300 -29.893 1.00 89.38 394 TRP A CA 1
ATOM 3129 C C . TRP A 1 394 ? -4.293 -30.926 -29.195 1.00 89.38 394 TRP A C 1
ATOM 3131 O O . TRP A 1 394 ? -5.200 -30.199 -28.792 1.00 89.38 394 TRP A O 1
ATOM 3141 N N . ASP A 1 395 ? -4.288 -32.243 -29.021 1.00 90.62 395 ASP A N 1
ATOM 3142 C CA . ASP A 1 395 ? -5.303 -33.012 -28.294 1.00 90.62 395 ASP A CA 1
ATOM 3143 C C . ASP A 1 395 ? -5.375 -32.637 -26.803 1.00 90.62 395 ASP A C 1
ATOM 3145 O O . ASP A 1 395 ? -6.446 -32.698 -26.201 1.00 90.62 395 ASP A O 1
ATOM 3149 N N . GLN A 1 396 ? -4.270 -32.167 -26.216 1.00 92.88 396 GLN A N 1
ATOM 3150 C CA . GLN A 1 396 ? -4.210 -31.746 -24.810 1.00 92.88 396 GLN A CA 1
ATOM 3151 C C . GLN A 1 396 ? -4.477 -30.248 -24.602 1.00 92.88 396 GLN A C 1
ATOM 3153 O O . GLN A 1 396 ? -4.832 -29.827 -23.498 1.00 92.88 396 GLN A O 1
ATOM 3158 N N . LEU A 1 397 ? -4.318 -29.427 -25.645 1.00 91.75 397 LEU A N 1
ATOM 3159 C CA . LEU A 1 397 ? -4.312 -27.964 -25.549 1.00 91.75 397 LEU A CA 1
ATOM 3160 C C . LEU A 1 397 ? -5.573 -27.390 -24.886 1.00 91.75 397 LEU A C 1
ATOM 3162 O O . LEU A 1 397 ? -5.471 -26.603 -23.945 1.00 91.75 397 LEU A O 1
ATOM 3166 N N . ASN A 1 398 ? -6.757 -27.770 -25.370 1.00 90.81 398 ASN A N 1
ATOM 3167 C CA . ASN A 1 398 ? -8.018 -27.217 -24.866 1.00 90.81 398 ASN A CA 1
ATOM 3168 C C . ASN A 1 398 ? -8.283 -27.645 -23.416 1.00 90.81 398 ASN A C 1
ATOM 3170 O O . ASN A 1 398 ? -8.757 -26.841 -22.614 1.00 90.81 398 ASN A O 1
ATOM 3174 N N . THR A 1 399 ? -7.921 -28.880 -23.066 1.00 92.75 399 THR A N 1
ATOM 3175 C CA . THR A 1 399 ? -8.045 -29.413 -21.705 1.00 92.75 399 THR A CA 1
ATOM 3176 C C . THR A 1 399 ? -7.143 -28.652 -20.735 1.00 92.75 399 THR A C 1
ATOM 3178 O O . THR A 1 399 ? -7.602 -28.203 -19.685 1.00 92.75 399 THR A O 1
ATOM 3181 N N . ILE A 1 400 ? -5.882 -28.419 -21.116 1.00 93.69 400 ILE A N 1
ATOM 3182 C CA . ILE A 1 400 ? -4.923 -27.643 -20.320 1.00 93.69 400 ILE A CA 1
ATOM 3183 C C . ILE A 1 400 ? -5.410 -26.201 -20.135 1.00 93.69 400 ILE A C 1
ATOM 3185 O O . ILE A 1 400 ? -5.422 -25.704 -19.008 1.00 93.69 400 ILE A O 1
ATOM 3189 N N . ILE A 1 401 ? -5.864 -25.534 -21.205 1.00 91.25 401 ILE A N 1
ATOM 3190 C CA . ILE A 1 401 ? -6.441 -24.181 -21.114 1.00 91.25 401 ILE A CA 1
ATOM 3191 C C . ILE A 1 401 ? -7.624 -24.174 -20.135 1.00 91.25 401 ILE A C 1
ATOM 3193 O O . ILE A 1 401 ? -7.684 -23.310 -19.259 1.00 91.25 401 ILE A O 1
ATOM 3197 N N . GLY A 1 402 ? -8.529 -25.153 -20.234 1.00 89.88 402 GLY A N 1
ATOM 3198 C CA . GLY A 1 402 ? -9.681 -25.296 -19.341 1.00 89.88 402 GLY A CA 1
ATOM 3199 C C . GLY A 1 402 ? -9.300 -25.465 -17.866 1.00 89.88 402 GLY A C 1
ATOM 3200 O O . GLY A 1 402 ? -9.930 -24.863 -16.997 1.00 89.88 402 GLY A O 1
ATOM 3201 N N . GLU A 1 403 ? -8.240 -26.215 -17.558 1.00 92.19 403 GLU A N 1
ATOM 3202 C CA . GLU A 1 403 ? -7.731 -26.321 -16.185 1.00 92.19 403 GLU A CA 1
ATOM 3203 C C . GLU A 1 403 ? -7.106 -25.013 -15.689 1.00 92.19 403 GLU A C 1
ATOM 3205 O O . GLU A 1 403 ? -7.376 -24.594 -14.562 1.00 92.19 403 GLU A O 1
ATOM 3210 N N . MET A 1 404 ? -6.337 -24.320 -16.535 1.00 90.88 404 MET A N 1
ATOM 3211 C CA . MET A 1 404 ? -5.720 -23.040 -16.173 1.00 90.88 404 MET A CA 1
ATOM 3212 C C . MET A 1 404 ? -6.747 -21.921 -15.955 1.00 90.88 404 MET A C 1
ATOM 3214 O O . MET A 1 404 ? -6.496 -21.010 -15.165 1.00 90.88 404 MET A O 1
ATOM 3218 N N . ARG A 1 405 ? -7.924 -21.992 -16.592 1.00 88.50 405 ARG A N 1
ATOM 3219 C CA . ARG A 1 405 ? -9.030 -21.025 -16.420 1.00 88.50 405 ARG A CA 1
ATOM 3220 C C . ARG A 1 405 ? -9.566 -20.943 -14.991 1.00 88.50 405 ARG A C 1
ATOM 3222 O O . ARG A 1 405 ? -10.191 -19.949 -14.644 1.00 88.50 405 ARG A O 1
ATOM 3229 N N . LYS A 1 406 ? -9.299 -21.945 -14.149 1.00 86.56 406 LYS A N 1
ATOM 3230 C CA . LYS A 1 406 ? -9.625 -21.905 -12.713 1.00 86.56 406 LYS A CA 1
ATOM 3231 C C . LYS A 1 406 ? -8.763 -20.899 -11.939 1.00 86.56 406 LYS A C 1
ATOM 3233 O O . LYS A 1 406 ? -9.159 -20.455 -10.868 1.00 86.56 406 LYS A O 1
ATOM 3238 N N . PHE A 1 407 ? -7.590 -20.554 -12.474 1.00 84.19 407 PHE A N 1
ATOM 3239 C CA . PHE A 1 407 ? -6.572 -19.734 -11.805 1.00 84.19 407 PHE A CA 1
ATOM 3240 C C . PHE A 1 407 ? -6.226 -18.448 -12.571 1.00 84.19 407 PHE A C 1
ATOM 3242 O O . PHE A 1 407 ? -5.591 -17.539 -12.025 1.00 84.19 407 PHE A O 1
ATOM 3249 N N . MET A 1 408 ? -6.604 -18.370 -13.847 1.00 87.94 408 MET A N 1
ATOM 3250 C CA . MET A 1 408 ? -6.203 -17.309 -14.763 1.00 87.94 408 MET A CA 1
ATOM 3251 C C . MET A 1 408 ? -7.371 -16.811 -15.612 1.00 87.94 408 MET A C 1
ATOM 3253 O O . MET A 1 408 ? -8.261 -17.568 -15.996 1.00 87.94 408 MET A O 1
ATOM 3257 N N . GLU A 1 409 ? -7.295 -15.542 -15.990 1.00 85.12 409 GLU A N 1
ATOM 3258 C CA . GLU A 1 409 ? -8.249 -14.867 -16.864 1.00 85.12 409 GLU A CA 1
ATOM 3259 C C . GLU A 1 409 ? -7.635 -14.642 -18.250 1.00 85.12 409 GLU A C 1
ATOM 3261 O O . GLU A 1 409 ? -6.413 -14.620 -18.407 1.00 85.12 409 GLU A O 1
ATOM 3266 N N . PHE A 1 410 ? -8.467 -14.490 -19.282 1.00 84.38 410 PHE A N 1
ATOM 3267 C CA . PHE A 1 410 ? -7.981 -14.146 -20.622 1.00 84.38 410 PHE A CA 1
ATOM 3268 C C . PHE A 1 410 ? -7.438 -12.713 -20.650 1.00 84.38 410 PHE A C 1
ATOM 3270 O O . PHE A 1 410 ? -7.962 -11.832 -19.973 1.00 84.38 410 PHE A O 1
ATOM 3277 N N . ASP A 1 411 ? -6.385 -12.472 -21.439 1.00 76.25 411 ASP A N 1
ATOM 3278 C CA . ASP A 1 411 ? -5.935 -11.102 -21.696 1.00 76.25 411 ASP A CA 1
ATOM 3279 C C . ASP A 1 411 ? -6.938 -10.338 -22.574 1.00 76.25 411 ASP A C 1
ATOM 3281 O O . ASP A 1 411 ? -7.823 -10.936 -23.174 1.00 76.25 411 ASP A O 1
ATOM 3285 N N . GLU A 1 412 ? -6.807 -9.014 -22.655 1.00 67.75 412 GLU A N 1
ATOM 3286 C CA . GLU A 1 412 ? -7.753 -8.134 -23.360 1.00 67.75 412 GLU A CA 1
ATOM 3287 C C . GLU A 1 412 ? -8.093 -8.619 -24.785 1.00 67.75 412 GLU A C 1
ATOM 3289 O O . GLU A 1 412 ? -9.264 -8.727 -25.138 1.00 67.75 412 GLU A O 1
ATOM 3294 N N . TYR A 1 413 ? -7.086 -9.019 -25.569 1.00 69.38 413 TYR A N 1
ATOM 3295 C CA . TYR A 1 413 ? -7.264 -9.531 -26.936 1.00 69.38 413 TYR A CA 1
ATOM 3296 C C . TYR A 1 413 ? -7.982 -10.885 -26.973 1.00 69.38 413 TYR A C 1
ATOM 3298 O O . TYR A 1 413 ? -8.844 -11.126 -27.820 1.00 69.38 413 TYR A O 1
ATOM 3306 N N . SER A 1 414 ? -7.631 -11.778 -26.049 1.00 75.25 414 SER A N 1
ATOM 3307 C CA . SER A 1 414 ? -8.269 -13.091 -25.940 1.00 75.25 414 SER A CA 1
ATOM 3308 C C . SER A 1 414 ? -9.694 -12.966 -25.381 1.00 75.25 414 SER A C 1
ATOM 3310 O O . SER A 1 414 ? -10.554 -13.774 -25.701 1.00 75.25 414 SER A O 1
ATOM 3312 N N . ASN A 1 415 ? -9.983 -11.932 -24.589 1.00 68.88 415 ASN A N 1
ATOM 3313 C CA . ASN A 1 415 ? -11.313 -11.675 -24.045 1.00 68.88 415 ASN A CA 1
ATOM 3314 C C . ASN A 1 415 ? -12.267 -11.111 -25.110 1.00 68.88 415 ASN A C 1
ATOM 3316 O O . ASN A 1 415 ? -13.403 -11.564 -25.209 1.00 68.88 415 ASN A O 1
ATOM 3320 N N . ILE A 1 416 ? -11.788 -10.195 -25.964 1.00 64.75 416 ILE A N 1
ATOM 3321 C CA . ILE A 1 416 ? -12.557 -9.640 -27.099 1.00 64.75 416 ILE A CA 1
ATOM 3322 C C . ILE A 1 416 ? -13.020 -10.743 -28.059 1.00 64.75 416 ILE A C 1
ATOM 3324 O O . ILE A 1 416 ? -14.109 -10.679 -28.619 1.00 64.75 416 ILE A O 1
ATOM 3328 N N . THR A 1 417 ? -12.206 -11.779 -28.231 1.00 67.44 417 THR A N 1
ATOM 3329 C CA . THR A 1 417 ? -12.507 -12.918 -29.108 1.00 67.44 417 THR A CA 1
ATOM 3330 C C . THR A 1 417 ? -13.309 -14.024 -28.410 1.00 67.44 417 THR A C 1
ATOM 3332 O O . THR A 1 417 ? -13.510 -15.089 -28.993 1.00 67.44 417 THR A O 1
ATOM 3335 N N . GLY A 1 418 ? -13.765 -13.809 -27.169 1.00 62.88 418 GLY A N 1
ATOM 3336 C CA . GLY A 1 418 ? -14.518 -14.799 -26.391 1.00 62.88 418 GLY A CA 1
ATOM 3337 C C . GLY A 1 418 ? -13.688 -16.013 -25.957 1.00 62.88 418 GLY A C 1
ATOM 3338 O O . GLY A 1 418 ? -14.235 -17.089 -25.744 1.00 62.88 418 GLY A O 1
ATOM 3339 N N . GLY A 1 419 ? -12.364 -15.866 -25.858 1.00 65.19 419 GLY A N 1
ATOM 3340 C CA . GLY A 1 419 ? -11.421 -16.953 -25.583 1.00 65.19 419 GLY A CA 1
ATOM 3341 C C . GLY A 1 419 ? -10.899 -17.672 -26.827 1.00 65.19 419 GLY A C 1
ATOM 3342 O O . GLY A 1 419 ? -10.161 -18.648 -26.696 1.00 65.19 419 GLY A O 1
ATOM 3343 N N . ASN A 1 420 ? -11.256 -17.206 -28.027 1.00 75.75 420 ASN A N 1
ATOM 3344 C CA . ASN A 1 420 ? -10.747 -17.771 -29.273 1.00 75.75 420 ASN A CA 1
ATOM 3345 C C . ASN A 1 420 ? -9.314 -17.308 -29.574 1.00 75.75 420 ASN A C 1
ATOM 3347 O O . ASN A 1 420 ? -8.829 -16.285 -29.093 1.00 75.75 420 ASN A O 1
ATOM 3351 N N . PHE A 1 421 ? -8.609 -18.078 -30.403 1.00 84.12 421 PHE A N 1
ATOM 3352 C CA . PHE A 1 421 ? -7.265 -17.702 -30.822 1.00 84.12 421 PHE A CA 1
ATOM 3353 C C . PHE A 1 421 ? -7.311 -16.614 -31.905 1.00 84.12 421 PHE A C 1
ATOM 3355 O O . PHE A 1 421 ? -8.019 -16.763 -32.900 1.00 84.12 421 PHE A O 1
ATOM 3362 N N . TYR A 1 422 ? -6.486 -15.576 -31.769 1.00 84.44 422 TYR A N 1
ATOM 3363 C CA . TYR A 1 422 ? -6.341 -14.500 -32.756 1.00 84.44 422 TYR A CA 1
ATOM 3364 C C . TYR A 1 422 ? -5.057 -14.640 -33.581 1.00 84.44 422 TYR A C 1
ATOM 3366 O O . TYR A 1 422 ? -4.049 -15.172 -33.111 1.00 84.44 422 TYR A O 1
ATOM 3374 N N . LYS A 1 423 ? -5.075 -14.164 -34.829 1.00 86.69 423 LYS A N 1
ATOM 3375 C CA . LYS A 1 423 ? -3.931 -14.264 -35.746 1.00 86.69 423 LYS A CA 1
ATOM 3376 C C . LYS A 1 423 ? -2.830 -13.274 -35.355 1.00 86.69 423 LYS A C 1
ATOM 3378 O O . LYS A 1 423 ? -3.087 -12.136 -34.974 1.00 86.69 423 LYS A O 1
ATOM 3383 N N . ILE A 1 424 ? -1.583 -13.722 -35.454 1.00 89.56 424 ILE A N 1
ATOM 3384 C CA . ILE A 1 424 ? -0.385 -12.901 -35.302 1.00 89.56 424 ILE A CA 1
ATOM 3385 C C . ILE A 1 424 ? 0.525 -13.148 -36.496 1.00 89.56 424 ILE A C 1
ATOM 3387 O O . ILE A 1 424 ? 0.854 -14.295 -36.795 1.00 89.56 424 ILE A O 1
ATOM 3391 N N . ILE A 1 425 ? 1.021 -12.064 -37.082 1.00 90.62 425 ILE A N 1
ATOM 3392 C CA . ILE A 1 425 ? 2.044 -12.086 -38.129 1.00 90.62 425 ILE A CA 1
ATOM 3393 C C . ILE A 1 425 ? 3.284 -11.378 -37.578 1.00 90.62 425 ILE A C 1
ATOM 3395 O O . ILE A 1 425 ? 3.188 -10.305 -36.976 1.00 90.62 425 ILE A O 1
ATOM 3399 N N . ASN A 1 426 ? 4.461 -11.985 -37.727 1.00 93.06 426 ASN A N 1
ATOM 3400 C CA . ASN A 1 426 ? 5.738 -11.333 -37.432 1.00 93.06 426 ASN A CA 1
ATOM 3401 C C . ASN A 1 426 ? 6.617 -11.371 -38.679 1.00 93.06 426 ASN A C 1
ATOM 3403 O O . ASN A 1 426 ? 6.928 -12.457 -39.150 1.00 93.06 426 ASN A O 1
ATOM 3407 N N . VAL A 1 427 ? 7.077 -10.218 -39.148 1.00 92.81 427 VAL A N 1
ATOM 3408 C CA . VAL A 1 427 ? 8.114 -10.103 -40.180 1.00 92.81 427 VAL A CA 1
ATOM 3409 C C . VAL A 1 427 ? 9.442 -9.854 -39.482 1.00 92.81 427 VAL A C 1
ATOM 3411 O O . VAL A 1 427 ? 9.562 -8.890 -38.729 1.00 92.81 427 VAL A O 1
ATOM 3414 N N . TYR A 1 428 ? 10.418 -10.730 -39.682 1.00 92.56 428 TYR A N 1
ATOM 3415 C CA . TYR A 1 428 ? 11.731 -10.636 -39.051 1.00 92.56 428 TYR A CA 1
ATOM 3416 C C . TYR A 1 428 ? 12.732 -9.939 -39.965 1.00 92.56 428 TYR A C 1
ATOM 3418 O O . TYR A 1 428 ? 12.761 -10.189 -41.171 1.00 92.56 428 TYR A O 1
ATOM 3426 N N . PHE A 1 429 ? 13.551 -9.082 -39.359 1.00 91.25 429 PHE A N 1
ATOM 3427 C CA . PHE A 1 429 ? 14.649 -8.390 -40.017 1.00 91.25 429 PHE A CA 1
ATOM 3428 C C . PHE A 1 429 ? 15.960 -9.031 -39.580 1.00 91.25 429 PHE A C 1
ATOM 3430 O O . PHE A 1 429 ? 16.157 -9.278 -38.388 1.00 91.25 429 PHE A O 1
ATOM 3437 N N . ASP A 1 430 ? 16.827 -9.295 -40.546 1.00 90.19 430 ASP A N 1
ATOM 3438 C CA . ASP A 1 430 ? 18.183 -9.797 -40.332 1.00 90.19 430 ASP A CA 1
ATOM 3439 C C . ASP A 1 430 ? 19.053 -9.354 -41.519 1.00 90.19 430 ASP A C 1
ATOM 3441 O O . ASP A 1 430 ? 18.569 -8.745 -42.484 1.00 90.19 430 ASP A O 1
ATOM 3445 N N . THR A 1 431 ? 20.345 -9.632 -41.437 1.00 88.06 431 THR A N 1
ATOM 3446 C CA . THR A 1 431 ? 21.285 -9.476 -42.545 1.00 88.06 431 THR A CA 1
ATOM 3447 C C . THR A 1 431 ? 21.134 -10.628 -43.547 1.00 88.06 431 THR A C 1
ATOM 3449 O O . THR A 1 431 ? 20.529 -11.660 -43.247 1.00 88.06 431 THR A O 1
ATOM 3452 N N . GLN A 1 432 ? 21.681 -10.478 -44.759 1.00 83.81 432 GLN A N 1
ATOM 3453 C CA . GLN A 1 432 ? 21.638 -11.545 -45.776 1.00 83.81 432 GLN A CA 1
ATOM 3454 C C . GLN A 1 432 ? 22.350 -12.831 -45.328 1.00 83.81 432 GLN A C 1
ATOM 3456 O O . GLN A 1 432 ? 21.957 -13.922 -45.726 1.00 83.81 432 GLN A O 1
ATOM 3461 N N . ASP A 1 433 ? 23.374 -12.699 -44.489 1.00 85.12 433 ASP A N 1
ATOM 3462 C CA . ASP A 1 433 ? 24.140 -13.782 -43.872 1.00 85.12 433 ASP A CA 1
ATOM 3463 C C . ASP A 1 433 ? 23.561 -14.242 -42.519 1.00 85.12 433 ASP A C 1
ATOM 3465 O O . ASP A 1 433 ? 24.206 -15.009 -41.814 1.00 85.12 433 ASP A O 1
ATOM 3469 N N . PHE A 1 434 ? 22.350 -13.807 -42.143 1.00 87.25 434 PHE A N 1
ATOM 3470 C CA . PHE A 1 434 ? 21.645 -14.211 -40.919 1.00 87.25 434 PHE A CA 1
ATOM 3471 C C . PHE A 1 434 ? 22.446 -13.996 -39.617 1.00 87.25 434 PHE A C 1
ATOM 3473 O O . PHE A 1 434 ? 22.526 -14.878 -38.750 1.00 87.25 434 PHE A O 1
ATOM 3480 N N . GLN A 1 435 ? 23.047 -12.819 -39.434 1.00 84.56 435 GLN A N 1
ATOM 3481 C CA . GLN A 1 435 ? 23.853 -12.517 -38.247 1.00 84.56 435 GLN A CA 1
ATOM 3482 C C . GLN A 1 435 ? 23.066 -12.675 -36.941 1.00 84.56 435 GLN A C 1
ATOM 3484 O O . GLN A 1 435 ? 23.592 -13.261 -35.988 1.00 84.56 435 GLN A O 1
ATOM 3489 N N . CYS A 1 436 ? 21.801 -12.239 -36.872 1.00 81.81 436 CYS A N 1
ATOM 3490 C CA . CYS A 1 436 ? 20.990 -12.409 -35.661 1.00 81.81 436 CYS A CA 1
ATOM 3491 C C . CYS A 1 436 ? 20.686 -13.888 -35.366 1.00 81.81 436 CYS A C 1
ATOM 3493 O O . CYS A 1 436 ? 20.549 -14.275 -34.200 1.00 81.81 436 CYS A O 1
ATOM 3495 N N . TYR A 1 437 ? 20.588 -14.739 -36.391 1.00 84.69 437 TYR A N 1
ATOM 3496 C CA . TYR A 1 437 ? 20.488 -16.190 -36.211 1.00 84.69 437 TYR A CA 1
ATOM 3497 C C . TYR A 1 437 ? 21.796 -16.784 -35.676 1.00 84.69 437 TYR A C 1
ATOM 3499 O O . TYR A 1 437 ? 21.762 -17.536 -34.701 1.00 84.69 437 TYR A O 1
ATOM 3507 N N . HIS A 1 438 ? 22.948 -16.436 -36.256 1.00 83.00 438 HIS A N 1
ATOM 3508 C CA . HIS A 1 438 ? 24.242 -17.007 -35.866 1.00 83.00 438 HIS A CA 1
ATOM 3509 C C . HIS A 1 438 ? 24.718 -16.579 -34.476 1.00 83.00 438 HIS A C 1
ATOM 3511 O O . HIS A 1 438 ? 25.345 -17.385 -33.783 1.00 83.00 438 HIS A O 1
ATOM 3517 N N . GLN A 1 439 ? 24.335 -15.383 -34.012 1.00 75.50 439 GLN A N 1
ATOM 3518 C CA . GLN A 1 439 ? 24.592 -14.920 -32.642 1.00 75.50 439 GLN A CA 1
ATOM 3519 C C . GLN A 1 439 ? 24.098 -15.909 -31.571 1.00 75.50 439 GLN A C 1
ATOM 3521 O O . GLN A 1 439 ? 24.666 -15.957 -30.485 1.00 75.50 439 GLN A O 1
ATOM 3526 N N . ARG A 1 440 ? 23.114 -16.775 -31.879 1.00 69.12 440 ARG A N 1
ATOM 3527 C CA . ARG A 1 440 ? 22.619 -17.817 -30.957 1.00 69.12 440 ARG A CA 1
ATOM 3528 C C . ARG A 1 440 ? 23.689 -18.813 -30.494 1.00 69.12 440 ARG A C 1
ATOM 3530 O O . ARG A 1 440 ? 23.483 -19.454 -29.469 1.00 69.12 440 ARG A O 1
ATOM 3537 N N . LYS A 1 441 ? 24.777 -18.982 -31.257 1.00 59.78 441 LYS A N 1
ATOM 3538 C CA . LYS A 1 441 ? 25.864 -19.926 -30.943 1.00 59.78 441 LYS A CA 1
ATOM 3539 C C . LYS A 1 441 ? 26.796 -19.407 -29.838 1.00 59.78 441 LYS A C 1
ATOM 3541 O O . LYS A 1 441 ? 27.535 -20.197 -29.264 1.00 59.78 441 LYS A O 1
ATOM 3546 N N . ASP A 1 442 ? 26.741 -18.113 -29.520 1.00 61.03 442 ASP A N 1
ATOM 3547 C CA . ASP A 1 442 ? 27.579 -17.473 -28.506 1.00 61.03 442 ASP A CA 1
ATOM 3548 C C . ASP A 1 442 ? 26.732 -17.089 -27.281 1.00 61.03 442 ASP A C 1
ATOM 3550 O O . ASP A 1 442 ? 26.100 -16.033 -27.232 1.00 61.03 442 ASP A O 1
ATOM 3554 N N . ILE A 1 443 ? 26.707 -17.972 -26.276 1.00 56.09 443 ILE A N 1
ATOM 3555 C CA . ILE A 1 443 ? 25.915 -17.817 -25.039 1.00 56.09 443 ILE A CA 1
ATOM 3556 C C . ILE A 1 443 ? 26.324 -16.572 -24.229 1.00 56.09 443 ILE A C 1
ATOM 3558 O O . ILE A 1 443 ? 25.543 -16.088 -23.406 1.00 56.09 443 ILE A O 1
ATOM 3562 N N . THR A 1 444 ? 27.526 -16.032 -24.455 1.00 51.91 444 THR A N 1
ATOM 3563 C CA . THR A 1 444 ? 28.040 -14.877 -23.706 1.00 51.91 444 THR A CA 1
ATOM 3564 C C . THR A 1 444 ? 27.504 -13.538 -24.220 1.00 51.91 444 THR A C 1
ATOM 3566 O O . THR A 1 444 ? 27.523 -12.544 -23.487 1.00 51.91 444 THR A O 1
ATOM 3569 N N . LYS A 1 445 ? 26.975 -13.507 -25.450 1.00 59.12 445 LYS A N 1
ATOM 3570 C CA . LYS A 1 445 ? 26.502 -12.286 -26.111 1.00 59.12 445 LYS A CA 1
ATOM 3571 C C . LYS A 1 445 ? 25.004 -12.055 -25.924 1.00 59.12 445 LYS A C 1
ATOM 3573 O O . LYS A 1 445 ? 24.201 -12.975 -25.783 1.00 59.12 445 LYS A O 1
ATOM 3578 N N . GLU A 1 446 ? 24.622 -10.780 -25.914 1.00 66.06 446 GLU A N 1
ATOM 3579 C CA . GLU A 1 446 ? 23.219 -10.374 -25.927 1.00 66.06 446 GLU A CA 1
ATOM 3580 C C . GLU A 1 446 ? 22.601 -10.674 -27.302 1.00 66.06 446 GLU A C 1
ATOM 3582 O O . GLU A 1 446 ? 23.065 -10.188 -28.328 1.00 66.06 446 GLU A O 1
ATOM 3587 N N . LEU A 1 447 ? 21.536 -11.476 -27.320 1.00 71.12 447 LEU A N 1
ATOM 3588 C CA . LEU A 1 447 ? 20.801 -11.840 -28.526 1.00 71.12 447 LEU A CA 1
ATOM 3589 C C . LEU A 1 447 ? 19.755 -10.778 -28.838 1.00 71.12 447 LEU A C 1
ATOM 3591 O O . LEU A 1 447 ? 18.782 -10.643 -28.092 1.00 71.12 447 LEU A O 1
ATOM 3595 N N . THR A 1 448 ? 19.889 -10.097 -29.971 1.00 75.56 448 THR A N 1
ATOM 3596 C CA . THR A 1 448 ? 18.905 -9.099 -30.406 1.00 75.56 448 THR A CA 1
ATOM 3597 C C . THR A 1 448 ? 18.109 -9.589 -31.610 1.00 75.56 448 THR A C 1
ATOM 3599 O O . THR A 1 448 ? 18.639 -10.230 -32.510 1.00 75.56 448 THR A O 1
ATOM 3602 N N . LYS A 1 449 ? 16.796 -9.338 -31.604 1.00 83.75 449 LYS A N 1
ATOM 3603 C CA . LYS A 1 449 ? 15.877 -9.664 -32.701 1.00 83.75 449 LYS A CA 1
ATOM 3604 C C . LYS A 1 449 ? 15.033 -8.458 -33.056 1.00 83.75 449 LYS A C 1
ATOM 3606 O O . LYS A 1 449 ? 14.389 -7.879 -32.179 1.00 83.75 449 LYS A O 1
ATOM 3611 N N . TYR A 1 450 ? 14.963 -8.181 -34.346 1.00 87.62 450 TYR A N 1
ATOM 3612 C CA . TYR A 1 450 ? 14.201 -7.085 -34.921 1.00 87.62 450 TYR A CA 1
ATOM 3613 C C . TYR A 1 450 ? 13.009 -7.659 -35.670 1.00 87.62 450 TYR A C 1
ATOM 3615 O O . TYR A 1 450 ? 13.144 -8.614 -36.441 1.00 87.62 450 TYR A O 1
ATOM 3623 N N . ARG A 1 451 ? 11.814 -7.129 -35.413 1.00 90.06 451 ARG A N 1
ATOM 3624 C CA . ARG A 1 451 ? 10.619 -7.580 -36.127 1.00 90.06 451 ARG A CA 1
ATOM 3625 C C . ARG A 1 451 ? 9.548 -6.515 -36.236 1.00 90.06 451 ARG A C 1
ATOM 3627 O O . ARG A 1 451 ? 9.408 -5.677 -35.354 1.00 90.06 451 ARG A O 1
ATOM 3634 N N . LEU A 1 452 ? 8.718 -6.651 -37.256 1.00 89.62 452 LEU A N 1
ATOM 3635 C CA . LEU A 1 452 ? 7.438 -5.976 -37.379 1.00 89.62 452 LEU A CA 1
ATOM 3636 C C . LEU A 1 452 ? 6.332 -6.954 -36.984 1.00 89.62 452 LEU A C 1
ATOM 3638 O O . LEU A 1 452 ? 6.249 -8.047 -37.543 1.00 89.62 452 LEU A O 1
ATOM 3642 N N . ARG A 1 453 ? 5.496 -6.601 -36.008 1.00 89.31 453 ARG A N 1
ATOM 3643 C CA . ARG A 1 453 ? 4.352 -7.422 -35.590 1.00 89.31 453 ARG A CA 1
ATOM 3644 C C . ARG A 1 453 ? 3.033 -6.819 -36.057 1.00 89.31 453 ARG A C 1
ATOM 3646 O O . ARG A 1 453 ? 2.838 -5.615 -35.942 1.00 89.31 453 ARG A O 1
ATOM 3653 N N . ILE A 1 454 ? 2.116 -7.683 -36.480 1.00 88.75 454 ILE A N 1
ATOM 3654 C CA . ILE A 1 454 ? 0.795 -7.333 -37.005 1.00 88.75 454 ILE A CA 1
ATOM 3655 C C . ILE A 1 454 ? -0.254 -8.219 -36.322 1.00 88.75 454 ILE A C 1
ATOM 3657 O O . ILE A 1 454 ? 0.006 -9.395 -36.043 1.00 88.75 454 ILE A O 1
ATOM 3661 N N . TYR A 1 455 ? -1.406 -7.627 -36.011 1.00 79.56 455 TYR A N 1
ATOM 3662 C CA . TYR A 1 455 ? -2.534 -8.272 -35.321 1.00 79.56 455 TYR A CA 1
ATOM 3663 C C . TYR A 1 455 ? -3.791 -8.386 -36.195 1.00 79.56 455 TYR A C 1
ATOM 3665 O O . TYR A 1 455 ? -4.740 -9.057 -35.807 1.00 79.56 455 TYR A O 1
ATOM 3673 N N . VAL A 1 456 ? -3.789 -7.729 -37.354 1.00 72.88 456 VAL A N 1
ATOM 3674 C CA . VAL A 1 456 ? -4.864 -7.746 -38.349 1.00 72.88 456 VAL A CA 1
ATOM 3675 C C . VAL A 1 456 ? -4.331 -8.329 -39.652 1.00 72.88 456 VAL A C 1
ATOM 3677 O O . VAL A 1 456 ? -3.115 -8.365 -39.869 1.00 72.88 456 VAL A O 1
ATOM 3680 N N . GLU A 1 457 ? -5.227 -8.843 -40.486 1.00 69.44 457 GLU A N 1
ATOM 3681 C CA . GLU A 1 457 ? -4.855 -9.310 -41.816 1.00 69.44 457 GLU A CA 1
ATOM 3682 C C . GLU A 1 457 ? -4.499 -8.099 -42.692 1.00 69.44 457 GLU A C 1
ATOM 3684 O O . GLU A 1 457 ? -5.224 -7.110 -42.638 1.00 69.44 457 GLU A O 1
ATOM 3689 N N . PRO A 1 458 ? -3.376 -8.121 -43.435 1.00 69.12 458 PRO A N 1
ATOM 3690 C CA . PRO A 1 458 ? -2.986 -6.993 -44.277 1.00 69.12 458 PRO A CA 1
ATOM 3691 C C . PRO A 1 458 ? -3.984 -6.767 -45.425 1.00 69.12 458 PRO A C 1
ATOM 3693 O O . PRO A 1 458 ? -3.857 -7.388 -46.482 1.00 69.12 458 PRO A O 1
ATOM 3696 N N . ASP A 1 459 ? -4.955 -5.878 -45.229 1.00 64.25 459 ASP A N 1
ATOM 3697 C CA . ASP A 1 459 ? -5.843 -5.350 -46.266 1.00 64.25 459 ASP A CA 1
ATOM 3698 C C . ASP A 1 459 ? -5.277 -4.050 -46.881 1.00 64.25 459 ASP A C 1
ATOM 3700 O O . ASP A 1 459 ? -4.154 -3.627 -46.583 1.00 64.25 459 ASP A O 1
ATOM 3704 N N . THR A 1 460 ? -5.991 -3.471 -47.851 1.00 57.00 460 THR A N 1
ATOM 3705 C CA . THR A 1 460 ? -5.469 -2.421 -48.743 1.00 57.00 460 THR A CA 1
ATOM 3706 C C . THR A 1 460 ? -5.556 -0.989 -48.200 1.00 57.00 460 THR A C 1
ATOM 3708 O O . THR A 1 460 ? -4.995 -0.098 -48.831 1.00 57.00 460 THR A O 1
ATOM 3711 N N . GLU A 1 461 ? -6.219 -0.733 -47.065 1.00 65.62 461 GLU A N 1
ATOM 3712 C CA . GLU A 1 461 ? -6.554 0.635 -46.604 1.00 65.62 461 GLU A CA 1
ATOM 3713 C C . GLU A 1 461 ? -5.596 1.239 -45.553 1.00 65.62 461 GLU A C 1
ATOM 3715 O O . GLU A 1 461 ? -5.835 2.349 -45.090 1.00 65.62 461 GLU A O 1
ATOM 3720 N N . ASP A 1 462 ? -4.459 0.584 -45.278 1.00 81.56 462 ASP A N 1
ATOM 3721 C CA . ASP A 1 462 ? -3.489 0.894 -44.207 1.00 81.56 462 ASP A CA 1
ATOM 3722 C C . ASP A 1 462 ? -3.914 0.380 -42.821 1.00 81.56 462 ASP A C 1
ATOM 3724 O O . ASP A 1 462 ? -5.059 0.478 -42.389 1.00 81.56 462 ASP A O 1
ATOM 3728 N N . PHE A 1 463 ? -2.958 -0.192 -42.091 1.00 84.31 463 PHE A N 1
ATOM 3729 C CA . PHE A 1 463 ? -3.215 -0.894 -40.836 1.00 84.31 463 PHE A CA 1
ATOM 3730 C C . PHE A 1 463 ? -2.112 -0.650 -39.812 1.00 84.31 463 PHE A C 1
ATOM 3732 O O . PHE A 1 463 ? -1.005 -0.207 -40.118 1.00 84.31 463 PHE A O 1
ATOM 3739 N N . ILE A 1 464 ? -2.405 -0.958 -38.549 1.00 82.81 464 ILE A N 1
ATOM 3740 C CA . ILE A 1 464 ? -1.454 -0.748 -37.459 1.00 82.81 464 ILE A CA 1
ATOM 3741 C C . ILE A 1 464 ? -0.410 -1.861 -37.418 1.00 82.81 464 ILE A C 1
ATOM 3743 O O . ILE A 1 464 ? -0.724 -3.051 -37.321 1.00 82.81 464 ILE A O 1
ATOM 3747 N N . VAL A 1 465 ? 0.849 -1.441 -37.361 1.00 87.81 465 VAL A N 1
ATOM 3748 C CA . VAL A 1 465 ? 2.001 -2.309 -37.162 1.00 87.81 465 VAL A CA 1
ATOM 3749 C C . VAL A 1 465 ? 2.763 -1.940 -35.901 1.00 87.81 465 VAL A C 1
ATOM 3751 O O . VAL A 1 465 ? 2.689 -0.830 -35.367 1.00 87.81 465 VAL A O 1
ATOM 3754 N N . TYR A 1 466 ? 3.510 -2.923 -35.409 1.00 87.06 466 TYR A N 1
ATOM 3755 C CA . TYR A 1 466 ? 4.283 -2.807 -34.189 1.00 87.06 466 TYR A CA 1
ATOM 3756 C C . TYR A 1 466 ? 5.744 -3.179 -34.442 1.00 87.06 466 TYR A C 1
ATOM 3758 O O . TYR A 1 466 ? 6.089 -4.361 -34.327 1.00 87.06 466 TYR A O 1
ATOM 3766 N N . PRO A 1 467 ? 6.609 -2.213 -34.796 1.00 85.81 467 PRO A N 1
ATOM 3767 C CA . PRO A 1 467 ? 8.051 -2.417 -34.817 1.00 85.81 467 PRO A CA 1
ATOM 3768 C C . PRO A 1 467 ? 8.544 -2.769 -33.412 1.00 85.81 467 PRO A C 1
ATOM 3770 O O . PRO A 1 467 ? 8.159 -2.135 -32.425 1.00 85.81 467 PRO A O 1
ATOM 3773 N N . GLU A 1 468 ? 9.358 -3.815 -33.308 1.00 84.56 468 GLU A N 1
ATOM 3774 C CA . GLU A 1 468 ? 9.832 -4.367 -32.044 1.00 84.56 468 GLU A CA 1
ATOM 3775 C C . GLU A 1 468 ? 11.319 -4.718 -32.082 1.00 84.56 468 GLU A C 1
ATOM 3777 O O . GLU A 1 468 ? 11.789 -5.382 -33.009 1.00 84.56 468 GLU A O 1
ATOM 3782 N N . ILE A 1 469 ? 12.014 -4.380 -30.994 1.00 82.50 469 ILE A N 1
ATOM 3783 C CA . ILE A 1 469 ? 13.384 -4.814 -30.704 1.00 82.50 469 ILE A CA 1
ATOM 3784 C C . ILE A 1 469 ? 13.331 -5.700 -29.456 1.00 82.50 469 ILE A C 1
ATOM 3786 O O . ILE A 1 469 ? 12.917 -5.253 -28.384 1.00 82.50 469 ILE A O 1
ATOM 3790 N N . LYS A 1 470 ? 13.708 -6.978 -29.585 1.00 78.94 470 LYS A N 1
ATOM 3791 C CA . LYS A 1 470 ? 13.788 -7.941 -28.472 1.00 78.94 470 LYS A CA 1
ATOM 3792 C C . LYS A 1 470 ? 15.256 -8.268 -28.199 1.00 78.94 470 LYS A C 1
ATOM 3794 O O . LYS A 1 470 ? 15.854 -8.981 -28.995 1.00 78.94 470 LYS A O 1
ATOM 3799 N N . LYS A 1 471 ? 15.796 -7.808 -27.070 1.00 77.44 471 LYS A N 1
ATOM 3800 C CA . LYS A 1 471 ? 17.154 -8.119 -26.586 1.00 77.44 471 LYS A CA 1
ATOM 3801 C C . LYS A 1 471 ? 17.078 -9.198 -25.503 1.00 77.44 471 LYS A C 1
ATOM 3803 O O . LYS A 1 471 ? 16.178 -9.156 -24.663 1.00 77.44 471 LYS A O 1
ATOM 3808 N N . ARG A 1 472 ? 17.953 -10.202 -25.522 1.00 70.38 472 ARG A N 1
ATOM 3809 C CA . ARG A 1 472 ? 17.966 -11.314 -24.557 1.00 70.38 472 ARG A CA 1
ATOM 3810 C C . ARG A 1 472 ? 19.386 -11.606 -24.087 1.00 70.38 472 ARG A C 1
ATOM 3812 O O . ARG A 1 472 ? 20.247 -11.896 -24.905 1.00 70.38 472 ARG A O 1
ATOM 3819 N N . LYS A 1 473 ? 19.592 -11.655 -22.770 1.00 66.06 473 LYS A N 1
ATOM 3820 C CA . LYS A 1 473 ? 20.855 -12.059 -22.135 1.00 66.06 473 LYS A CA 1
ATOM 3821 C C . LYS A 1 473 ? 20.567 -13.151 -21.101 1.00 66.06 473 LYS A C 1
ATOM 3823 O O . LYS A 1 473 ? 19.933 -12.901 -20.077 1.00 66.06 473 LYS A O 1
ATOM 3828 N N . GLY A 1 474 ? 20.946 -14.395 -21.399 1.00 65.88 474 GLY A N 1
ATOM 3829 C CA . GLY A 1 474 ? 20.567 -15.565 -20.595 1.00 65.88 474 GLY A CA 1
ATOM 3830 C C . GLY A 1 474 ? 19.043 -15.775 -20.522 1.00 65.88 474 GLY A C 1
ATOM 3831 O O . GLY A 1 474 ? 18.368 -15.939 -21.544 1.00 65.88 474 GLY A O 1
ATOM 3832 N N . LYS A 1 475 ? 18.487 -15.771 -19.304 1.00 54.28 475 LYS A N 1
ATOM 3833 C CA . LYS A 1 475 ? 17.036 -15.876 -19.029 1.00 54.28 475 LYS A CA 1
ATOM 3834 C C . LYS A 1 475 ? 16.292 -14.533 -19.050 1.00 54.28 475 LYS A C 1
ATOM 3836 O O . LYS A 1 475 ? 15.068 -14.512 -18.964 1.00 54.28 475 LYS A O 1
ATOM 3841 N N . TYR A 1 476 ? 17.015 -13.427 -19.208 1.00 57.84 476 TYR A N 1
ATOM 3842 C CA . TYR A 1 476 ? 16.468 -12.075 -19.173 1.00 57.84 476 TYR A CA 1
ATOM 3843 C C . TYR A 1 476 ? 16.140 -11.560 -20.572 1.00 57.84 476 TYR A C 1
ATOM 3845 O O . TYR A 1 476 ? 16.911 -11.764 -21.510 1.00 57.84 476 TYR A O 1
ATOM 3853 N N . VAL A 1 477 ? 14.996 -10.889 -20.715 1.00 62.34 477 VAL A N 1
ATOM 3854 C CA . VAL A 1 477 ? 14.470 -10.412 -21.998 1.00 62.34 477 VAL A CA 1
ATOM 3855 C C . VAL A 1 477 ? 13.998 -8.967 -21.866 1.00 62.34 477 VAL A C 1
ATOM 3857 O O . VAL A 1 477 ? 13.086 -8.685 -21.095 1.00 62.34 477 VAL A O 1
ATOM 3860 N N . LYS A 1 478 ? 14.550 -8.076 -22.689 1.00 61.84 478 LYS A N 1
ATOM 3861 C CA . LYS A 1 478 ? 14.104 -6.693 -22.866 1.00 61.84 478 LYS A CA 1
ATOM 3862 C C . LYS A 1 478 ? 13.354 -6.563 -24.186 1.00 61.84 478 LYS A C 1
ATOM 3864 O O . LYS A 1 478 ? 13.767 -7.126 -25.202 1.00 61.84 478 LYS A O 1
ATOM 3869 N N . LYS A 1 479 ? 12.227 -5.855 -24.181 1.00 69.44 479 LYS A N 1
ATOM 3870 C CA . LYS A 1 479 ? 11.400 -5.670 -25.372 1.00 69.44 479 LYS A CA 1
ATOM 3871 C C . LYS A 1 479 ? 10.966 -4.219 -25.501 1.00 69.44 479 LYS A C 1
ATOM 3873 O O . LYS A 1 479 ? 10.256 -3.719 -24.637 1.00 69.44 479 LYS A O 1
ATOM 3878 N N . PHE A 1 480 ? 11.300 -3.617 -26.630 1.00 72.31 480 PHE A N 1
ATOM 3879 C CA . PHE A 1 480 ? 10.823 -2.306 -27.045 1.00 72.31 480 PHE A CA 1
ATOM 3880 C C . PHE A 1 480 ? 9.788 -2.479 -28.154 1.00 72.31 480 PHE A C 1
ATOM 3882 O O . PHE A 1 480 ? 9.924 -3.384 -28.983 1.00 72.31 480 PHE A O 1
ATOM 3889 N N . ARG A 1 481 ? 8.725 -1.672 -28.143 1.00 77.56 481 ARG A N 1
ATOM 3890 C CA . ARG A 1 481 ? 7.640 -1.728 -29.130 1.00 77.56 481 ARG A CA 1
ATOM 3891 C C . ARG A 1 481 ? 7.096 -0.328 -29.377 1.00 77.56 481 ARG A C 1
ATOM 3893 O O . ARG A 1 481 ? 6.769 0.361 -28.418 1.00 77.56 481 ARG A O 1
ATOM 3900 N N . VAL A 1 482 ? 6.892 0.014 -30.643 1.00 78.81 482 VAL A N 1
ATOM 3901 C CA . VAL A 1 482 ? 6.194 1.238 -31.069 1.00 78.81 482 VAL A CA 1
ATOM 3902 C C . VAL A 1 482 ? 4.887 0.858 -31.762 1.00 78.81 482 VAL A C 1
ATOM 3904 O O . VAL A 1 482 ? 4.795 -0.229 -32.321 1.00 78.81 482 VAL A O 1
ATOM 3907 N N . LYS A 1 483 ? 3.857 1.707 -31.686 1.00 81.19 483 LYS A N 1
ATOM 3908 C CA . LYS A 1 483 ? 2.608 1.576 -32.457 1.00 81.19 483 LYS A CA 1
ATOM 3909 C C . LYS A 1 483 ? 2.618 2.644 -33.551 1.00 81.19 483 LYS A C 1
ATOM 3911 O O . LYS A 1 483 ? 2.749 3.818 -33.220 1.00 81.19 483 LYS A O 1
ATOM 3916 N N . ILE A 1 484 ? 2.485 2.249 -34.813 1.00 80.94 484 ILE A N 1
ATOM 3917 C CA . ILE A 1 484 ? 2.524 3.153 -35.974 1.00 80.94 484 ILE A CA 1
ATOM 3918 C C . ILE A 1 484 ? 1.682 2.566 -37.120 1.00 80.94 484 ILE A C 1
ATOM 3920 O O . ILE A 1 484 ? 1.427 1.360 -37.118 1.00 80.94 484 ILE A O 1
ATOM 3924 N N . SER A 1 485 ? 1.217 3.385 -38.067 1.00 84.94 485 SER A N 1
ATOM 3925 C CA . SER A 1 485 ? 0.594 2.866 -39.290 1.00 84.94 485 SER A CA 1
ATOM 3926 C C . SER A 1 485 ? 1.635 2.214 -40.205 1.00 84.94 485 SER A C 1
ATOM 3928 O O . SER A 1 485 ? 2.833 2.515 -40.130 1.00 84.94 485 SER A O 1
ATOM 3930 N N . TYR A 1 486 ? 1.200 1.280 -41.049 1.00 86.88 486 TYR A N 1
ATOM 3931 C CA . TYR A 1 486 ? 2.083 0.614 -41.997 1.00 86.88 486 TYR A CA 1
ATOM 3932 C C . TYR A 1 486 ? 2.593 1.595 -43.053 1.00 86.88 486 TYR A C 1
ATOM 3934 O O . TYR A 1 486 ? 3.780 1.556 -43.372 1.00 86.88 486 TYR A O 1
ATOM 3942 N N . SER A 1 487 ? 1.746 2.506 -43.534 1.00 84.75 487 SER A N 1
ATOM 3943 C CA . SER A 1 487 ? 2.129 3.563 -44.477 1.00 84.75 487 SER A CA 1
ATOM 3944 C C . SER A 1 487 ? 3.266 4.439 -43.937 1.00 84.75 487 SER A C 1
ATOM 3946 O O . SER A 1 487 ? 4.283 4.622 -44.612 1.00 84.75 487 SER A O 1
ATOM 3948 N N . ASP A 1 488 ? 3.157 4.904 -42.689 1.00 84.56 488 ASP A N 1
ATOM 3949 C CA . ASP A 1 488 ? 4.188 5.711 -42.042 1.00 84.56 488 ASP A CA 1
ATOM 3950 C C . ASP A 1 488 ? 5.461 4.906 -41.805 1.00 84.56 488 ASP A C 1
ATOM 3952 O O . ASP A 1 488 ? 6.557 5.384 -42.101 1.00 84.56 488 ASP A O 1
ATOM 3956 N N . PHE A 1 489 ? 5.339 3.669 -41.314 1.00 86.69 489 PHE A N 1
ATOM 3957 C CA . PHE A 1 489 ? 6.495 2.797 -41.127 1.00 86.69 489 PHE A CA 1
ATOM 3958 C C . PHE A 1 489 ? 7.211 2.515 -42.454 1.00 86.69 489 PHE A C 1
ATOM 3960 O O . PHE A 1 489 ? 8.435 2.604 -42.523 1.00 86.69 489 PHE A O 1
ATOM 3967 N N . SER A 1 490 ? 6.460 2.220 -43.516 1.00 85.25 490 SER A N 1
ATOM 3968 C CA . SER A 1 490 ? 6.994 1.976 -44.854 1.00 85.25 490 SER A CA 1
ATOM 3969 C C . SER A 1 490 ? 7.726 3.206 -45.384 1.00 85.25 490 SER A C 1
ATOM 3971 O O . SER A 1 490 ? 8.857 3.082 -45.846 1.00 85.25 490 SER A O 1
ATOM 3973 N N . ARG A 1 491 ? 7.136 4.400 -45.253 1.00 84.50 491 ARG A N 1
ATOM 3974 C CA . ARG A 1 491 ? 7.771 5.667 -45.643 1.00 84.50 491 ARG A CA 1
ATOM 3975 C C . ARG A 1 491 ? 9.063 5.929 -44.865 1.00 84.50 491 ARG A C 1
ATOM 3977 O O . ARG A 1 491 ? 10.073 6.284 -45.467 1.00 84.50 491 ARG A O 1
ATOM 3984 N N . ILE A 1 492 ? 9.058 5.709 -43.549 1.00 86.00 492 ILE A N 1
ATOM 3985 C CA . ILE A 1 492 ? 10.245 5.861 -42.692 1.00 86.00 492 ILE A CA 1
ATOM 3986 C C . ILE A 1 492 ? 11.363 4.908 -43.131 1.00 86.00 492 ILE A C 1
ATOM 3988 O O . ILE A 1 492 ? 12.514 5.326 -43.245 1.00 86.00 492 ILE A O 1
ATOM 3992 N N . MET A 1 493 ? 11.032 3.644 -43.401 1.00 84.19 493 MET A N 1
ATOM 3993 C CA . MET A 1 493 ? 12.005 2.641 -43.842 1.00 84.19 493 MET A CA 1
ATOM 3994 C C . MET A 1 493 ? 12.519 2.901 -45.265 1.00 84.19 493 MET A C 1
ATOM 3996 O O . MET A 1 493 ? 13.681 2.626 -45.539 1.00 84.19 493 MET A O 1
ATOM 4000 N N . GLN A 1 494 ? 11.689 3.437 -46.165 1.00 83.69 494 GLN A N 1
ATOM 4001 C CA . GLN A 1 494 ? 12.101 3.815 -47.524 1.00 83.69 494 GLN A CA 1
ATOM 4002 C C . GLN A 1 494 ? 13.051 5.018 -47.518 1.00 83.69 494 GLN A C 1
ATOM 4004 O O . GLN A 1 494 ? 14.072 4.997 -48.200 1.00 83.69 494 GLN A O 1
ATOM 4009 N N . ASN A 1 495 ? 12.740 6.041 -46.719 1.00 83.19 495 ASN A N 1
ATOM 4010 C CA . ASN A 1 495 ? 13.535 7.269 -46.643 1.00 83.19 495 ASN A CA 1
ATOM 4011 C C . ASN A 1 495 ? 14.737 7.151 -45.694 1.00 83.19 495 ASN A C 1
ATOM 4013 O O . ASN A 1 495 ? 15.585 8.039 -45.665 1.00 83.19 495 ASN A O 1
ATOM 4017 N N . MET A 1 496 ? 14.798 6.083 -44.890 1.00 82.31 496 MET A N 1
ATOM 4018 C CA . MET A 1 496 ? 15.779 5.889 -43.816 1.00 82.31 496 MET A CA 1
ATOM 4019 C C . MET A 1 496 ? 15.876 7.089 -42.856 1.00 82.31 496 MET A C 1
ATOM 4021 O O . MET A 1 496 ? 16.931 7.375 -42.289 1.00 82.31 496 MET A O 1
ATOM 4025 N N . SER A 1 497 ? 14.765 7.802 -42.654 1.00 80.88 497 SER A N 1
ATOM 4026 C CA . SER A 1 497 ? 14.719 9.029 -41.859 1.00 80.88 497 SER A CA 1
ATOM 4027 C C . SER A 1 497 ? 13.368 9.224 -41.180 1.00 80.88 497 SER A C 1
ATOM 4029 O O . SER A 1 497 ? 12.322 8.894 -41.737 1.00 80.88 497 SER A O 1
ATOM 4031 N N . LEU A 1 498 ? 13.386 9.837 -39.998 1.00 76.12 498 LEU A N 1
ATOM 4032 C CA . LEU A 1 498 ? 12.184 10.323 -39.322 1.00 76.12 498 LEU A CA 1
ATOM 4033 C C . LEU A 1 498 ? 11.887 11.765 -39.747 1.00 76.12 498 LEU A C 1
ATOM 4035 O O . LEU A 1 498 ? 12.698 12.660 -39.504 1.00 76.12 498 LEU A O 1
ATOM 4039 N N . ASP A 1 499 ? 10.703 12.007 -40.310 1.00 66.56 499 ASP A N 1
ATOM 4040 C CA . ASP A 1 499 ? 10.239 13.366 -40.601 1.00 66.56 499 ASP A CA 1
ATOM 4041 C C . ASP A 1 499 ? 10.079 14.170 -39.298 1.00 66.56 499 ASP A C 1
ATOM 4043 O O . ASP A 1 499 ? 9.464 13.708 -38.326 1.00 66.56 499 ASP A O 1
ATOM 4047 N N . LYS A 1 500 ? 10.578 15.417 -39.285 1.00 51.94 500 LYS A N 1
ATOM 4048 C CA . LYS A 1 500 ? 10.503 16.339 -38.129 1.00 51.94 500 LYS A CA 1
ATOM 4049 C C . LYS A 1 500 ? 9.063 16.648 -37.676 1.00 51.94 500 LYS A C 1
ATOM 4051 O O . LYS A 1 500 ? 8.871 17.063 -36.537 1.00 51.94 500 LYS A O 1
ATOM 4056 N N . ALA A 1 501 ? 8.070 16.420 -38.539 1.00 42.94 501 ALA A N 1
ATOM 4057 C CA . ALA A 1 501 ? 6.645 16.647 -38.284 1.00 42.94 501 ALA A CA 1
ATOM 4058 C C . ALA A 1 501 ? 5.891 15.417 -37.731 1.00 42.94 501 ALA A C 1
ATOM 4060 O O . ALA A 1 501 ? 4.684 15.488 -37.506 1.00 42.94 501 ALA A O 1
ATOM 4061 N N . SER A 1 502 ? 6.566 14.284 -37.501 1.00 55.34 502 SER A N 1
ATOM 4062 C CA . SER A 1 502 ? 5.918 13.084 -36.956 1.00 55.34 502 SER A CA 1
ATOM 4063 C C . SER A 1 502 ? 5.427 13.333 -35.522 1.00 55.34 502 SER A C 1
ATOM 4065 O O . SER A 1 502 ? 6.219 13.574 -34.606 1.00 55.34 502 SER A O 1
ATOM 4067 N N . ASN A 1 503 ? 4.109 13.277 -35.308 1.00 57.00 503 ASN A N 1
ATOM 4068 C CA . ASN A 1 503 ? 3.438 13.530 -34.025 1.00 57.00 503 ASN A CA 1
ATOM 4069 C C . ASN A 1 503 ? 3.591 12.325 -33.062 1.00 57.00 503 ASN A C 1
ATOM 4071 O O . ASN A 1 503 ? 2.622 11.755 -32.570 1.00 57.00 503 ASN A O 1
ATOM 4075 N N . MET A 1 504 ? 4.834 11.872 -32.872 1.00 65.12 504 MET A N 1
ATOM 4076 C CA . MET A 1 504 ? 5.209 10.649 -32.161 1.00 65.12 504 MET A CA 1
ATOM 4077 C C . MET A 1 504 ? 5.873 10.986 -30.811 1.00 65.12 504 MET A C 1
ATOM 4079 O O . MET A 1 504 ? 6.724 11.882 -30.779 1.00 65.12 504 MET A O 1
ATOM 4083 N N . PRO A 1 505 ? 5.547 10.280 -29.708 1.00 63.38 505 PRO A N 1
ATOM 4084 C CA . PRO A 1 505 ? 6.204 10.468 -28.411 1.00 63.38 505 PRO A CA 1
ATOM 4085 C C . PRO A 1 505 ? 7.730 10.293 -28.485 1.00 63.38 505 PRO A C 1
ATOM 4087 O O . PRO A 1 505 ? 8.217 9.476 -29.267 1.00 63.38 505 PRO A O 1
ATOM 4090 N N . ALA A 1 506 ? 8.482 11.006 -27.638 1.00 64.62 506 ALA A N 1
ATOM 4091 C CA . ALA A 1 506 ? 9.952 10.981 -27.635 1.00 64.62 506 ALA A CA 1
ATOM 4092 C C . ALA A 1 506 ? 10.535 9.557 -27.512 1.00 64.62 506 ALA A C 1
ATOM 4094 O O . ALA A 1 506 ? 11.362 9.171 -28.329 1.00 64.62 506 ALA A O 1
ATOM 4095 N N . GLU A 1 507 ? 10.015 8.739 -26.590 1.00 63.06 507 GLU A N 1
ATOM 4096 C CA . GLU A 1 507 ? 10.441 7.338 -26.410 1.00 63.06 507 GLU A CA 1
ATOM 4097 C C . GLU A 1 507 ? 10.201 6.477 -27.663 1.00 63.06 507 GLU A C 1
ATOM 4099 O O . GLU A 1 507 ? 10.993 5.605 -28.008 1.00 63.06 507 GLU A O 1
ATOM 4104 N N . SER A 1 508 ? 9.100 6.723 -28.380 1.00 69.06 508 SER A N 1
ATOM 4105 C CA . SER A 1 508 ? 8.801 6.007 -29.624 1.00 69.06 508 SER A CA 1
ATOM 4106 C C . SER A 1 508 ? 9.730 6.439 -30.759 1.00 69.06 508 SER A C 1
ATOM 4108 O O . SER A 1 508 ? 10.140 5.597 -31.556 1.00 69.06 508 SER A O 1
ATOM 4110 N N . ARG A 1 509 ? 10.124 7.721 -30.801 1.00 74.69 509 ARG A N 1
ATOM 4111 C CA . ARG A 1 509 ? 11.131 8.207 -31.753 1.00 74.69 509 ARG A CA 1
ATOM 4112 C C . ARG A 1 509 ? 12.487 7.557 -31.510 1.00 74.69 509 ARG A C 1
ATOM 4114 O O . ARG A 1 509 ? 13.091 7.121 -32.479 1.00 74.69 509 ARG A O 1
ATOM 4121 N N . GLU A 1 510 ? 12.931 7.441 -30.260 1.00 75.44 510 GLU A N 1
ATOM 4122 C CA . GLU A 1 510 ? 14.206 6.789 -29.917 1.00 75.44 510 GLU A CA 1
ATOM 4123 C C . GLU A 1 510 ? 14.260 5.336 -30.412 1.00 75.44 510 GLU A C 1
ATOM 4125 O O . GLU A 1 510 ? 15.231 4.936 -31.048 1.00 75.44 510 GLU A O 1
ATOM 4130 N N . ILE A 1 511 ? 13.189 4.557 -30.214 1.00 73.69 511 ILE A N 1
ATOM 4131 C CA . ILE A 1 511 ? 13.133 3.158 -30.674 1.00 73.69 511 ILE A CA 1
ATOM 4132 C C . ILE A 1 511 ? 13.179 3.070 -32.207 1.00 73.69 511 ILE A C 1
ATOM 4134 O O . ILE A 1 511 ? 13.847 2.195 -32.756 1.00 73.69 511 ILE A O 1
ATOM 4138 N N . ILE A 1 512 ? 12.470 3.958 -32.914 1.00 79.19 512 ILE A N 1
ATOM 4139 C CA . ILE A 1 512 ? 12.507 3.989 -34.383 1.00 79.19 512 ILE A CA 1
ATOM 4140 C C . ILE A 1 512 ? 13.879 4.459 -34.884 1.00 79.19 512 ILE A C 1
ATOM 4142 O O . ILE A 1 512 ? 14.380 3.902 -35.856 1.00 79.19 512 ILE A O 1
ATOM 4146 N N . GLN A 1 513 ? 14.520 5.421 -34.215 1.00 81.94 513 GLN A N 1
ATOM 4147 C CA . GLN A 1 513 ? 15.892 5.839 -34.523 1.00 81.94 513 GLN A CA 1
ATOM 4148 C C . GLN A 1 513 ? 16.883 4.691 -34.343 1.00 81.94 513 GLN A C 1
ATOM 4150 O O . GLN A 1 513 ? 17.699 4.471 -35.231 1.00 81.94 513 GLN A O 1
ATOM 4155 N N . GLU A 1 514 ? 16.779 3.921 -33.256 1.00 79.75 514 GLU A N 1
ATOM 4156 C CA . GLU A 1 514 ? 17.593 2.718 -33.054 1.00 79.75 514 GLU A CA 1
ATOM 4157 C C . GLU A 1 514 ? 17.348 1.701 -34.181 1.00 79.75 514 GLU A C 1
ATOM 4159 O O . GLU A 1 514 ? 18.293 1.172 -34.765 1.00 79.75 514 GLU A O 1
ATOM 4164 N N . PHE A 1 515 ? 16.083 1.465 -34.547 1.00 78.50 515 PHE A N 1
ATOM 4165 C CA . PHE A 1 515 ? 15.731 0.560 -35.642 1.00 78.50 515 PHE A CA 1
ATOM 4166 C C . PHE A 1 515 ? 16.347 1.007 -36.980 1.00 78.50 515 PHE A C 1
ATOM 4168 O O . PHE A 1 515 ? 16.925 0.184 -37.689 1.00 78.50 515 PHE A O 1
ATOM 4175 N N . LEU A 1 516 ? 16.278 2.305 -37.300 1.00 82.44 516 LEU A N 1
ATOM 4176 C CA . LEU A 1 516 ? 16.857 2.905 -38.507 1.00 82.44 516 LEU A CA 1
ATOM 4177 C C . LEU A 1 516 ? 18.385 2.856 -38.513 1.00 82.44 516 LEU A C 1
ATOM 4179 O O . LEU A 1 516 ? 18.984 2.480 -39.520 1.00 82.44 516 LEU A O 1
ATOM 4183 N N . GLN A 1 517 ? 19.018 3.217 -37.396 1.00 81.12 517 GLN A N 1
ATOM 4184 C CA . GLN A 1 517 ? 20.469 3.219 -37.258 1.00 81.12 517 GLN A CA 1
ATOM 4185 C C . GLN A 1 517 ? 21.029 1.822 -37.514 1.00 81.12 517 GLN A C 1
ATOM 4187 O O . GLN A 1 517 ? 21.962 1.667 -38.296 1.00 81.12 517 GLN A O 1
ATOM 4192 N N . ILE A 1 518 ? 20.428 0.800 -36.906 1.00 73.50 518 ILE A N 1
ATOM 4193 C CA . ILE A 1 518 ? 20.898 -0.580 -37.036 1.00 73.50 518 ILE A CA 1
ATOM 4194 C C . ILE A 1 518 ? 20.571 -1.128 -38.427 1.00 73.50 518 ILE A C 1
ATOM 4196 O O . ILE A 1 518 ? 21.428 -1.760 -39.044 1.00 73.50 518 ILE A O 1
ATOM 4200 N N . ALA A 1 519 ? 19.381 -0.838 -38.967 1.00 77.94 519 ALA A N 1
ATOM 4201 C CA . ALA A 1 519 ? 19.044 -1.196 -40.344 1.00 77.94 519 ALA A CA 1
ATOM 4202 C C . ALA A 1 519 ? 20.032 -0.587 -41.354 1.00 77.94 519 ALA A C 1
ATOM 4204 O O . ALA A 1 519 ? 20.444 -1.275 -42.285 1.00 77.94 519 ALA A O 1
ATOM 4205 N N . SER A 1 520 ? 20.478 0.656 -41.134 1.00 79.69 520 SER A N 1
ATOM 4206 C CA . SER A 1 520 ? 21.474 1.329 -41.973 1.00 79.69 520 SER A CA 1
ATOM 4207 C C . SER A 1 520 ? 22.886 0.771 -41.785 1.00 79.69 520 SER A C 1
ATOM 4209 O O . SER A 1 520 ? 23.563 0.497 -42.771 1.00 79.69 520 SER A O 1
ATOM 4211 N N . GLN A 1 521 ? 23.351 0.624 -40.540 1.00 78.06 521 GLN A N 1
ATOM 4212 C CA . GLN A 1 521 ? 24.719 0.194 -40.224 1.00 78.06 521 GLN A CA 1
ATOM 4213 C C . GLN A 1 521 ? 24.980 -1.257 -40.640 1.00 78.06 521 GLN A C 1
ATOM 4215 O O . GLN A 1 521 ? 26.066 -1.571 -41.120 1.00 78.06 521 GLN A O 1
ATOM 4220 N N . HIS A 1 522 ? 23.984 -2.130 -40.477 1.00 75.44 522 HIS A N 1
ATOM 4221 C CA . HIS A 1 522 ? 24.113 -3.569 -40.715 1.00 75.44 522 HIS A CA 1
ATOM 4222 C C . HIS A 1 522 ? 23.388 -4.048 -41.980 1.00 75.44 522 HIS A C 1
ATOM 4224 O O . HIS A 1 522 ? 23.318 -5.247 -42.220 1.00 75.44 522 HIS A O 1
ATOM 4230 N N . GLN A 1 523 ? 22.835 -3.137 -42.790 1.00 81.94 523 GLN A N 1
ATOM 4231 C CA . GLN A 1 523 ? 22.063 -3.461 -44.000 1.00 81.94 523 GLN A CA 1
ATOM 4232 C C . GLN A 1 523 ? 20.921 -4.468 -43.752 1.00 81.94 523 GLN A C 1
ATOM 4234 O O . GLN A 1 523 ? 20.621 -5.306 -44.608 1.00 81.94 523 GLN A O 1
ATOM 4239 N N . MET A 1 524 ? 20.278 -4.411 -42.578 1.00 85.44 524 MET A N 1
ATOM 4240 C CA . MET A 1 524 ? 19.203 -5.349 -42.246 1.00 85.44 524 MET A CA 1
ATOM 4241 C C . MET A 1 524 ? 17.975 -5.109 -43.119 1.00 85.44 524 MET A C 1
ATOM 4243 O O . MET A 1 524 ? 17.536 -3.975 -43.317 1.00 85.44 524 MET A O 1
ATOM 4247 N N . LYS A 1 525 ? 17.373 -6.199 -43.590 1.00 87.25 525 LYS A N 1
ATOM 4248 C CA . LYS A 1 525 ? 16.168 -6.185 -44.427 1.00 87.25 525 LYS A CA 1
ATOM 4249 C C . LYS A 1 525 ? 15.157 -7.196 -43.891 1.00 87.25 525 LYS A C 1
ATOM 4251 O O . LYS A 1 525 ? 15.543 -8.120 -43.175 1.00 87.25 525 LYS A O 1
ATOM 4256 N N . PRO A 1 526 ? 13.859 -7.045 -44.193 1.00 90.19 526 PRO A N 1
ATOM 4257 C CA . PRO A 1 526 ? 12.892 -8.081 -43.865 1.00 90.19 526 PRO A CA 1
ATOM 4258 C C . PRO A 1 526 ? 13.202 -9.337 -44.695 1.00 90.19 526 PRO A C 1
ATOM 4260 O O . PRO A 1 526 ? 13.220 -9.278 -45.921 1.00 90.19 526 PRO A O 1
ATOM 4263 N N . ILE A 1 527 ? 13.471 -10.460 -44.026 1.00 91.25 527 ILE A N 1
ATOM 4264 C CA . ILE A 1 527 ? 13.948 -11.701 -44.669 1.00 91.25 527 ILE A CA 1
ATOM 4265 C C . ILE A 1 527 ? 12.911 -12.828 -44.660 1.00 91.25 527 ILE A C 1
ATOM 4267 O O . ILE A 1 527 ? 12.839 -13.619 -45.599 1.00 91.25 527 ILE A O 1
ATOM 4271 N N . LEU A 1 528 ? 12.088 -12.916 -43.613 1.00 92.31 528 LEU A N 1
ATOM 4272 C CA . LEU A 1 528 ? 11.084 -13.968 -43.453 1.00 92.31 528 LEU A CA 1
ATOM 4273 C C . LEU A 1 528 ? 9.896 -13.485 -42.629 1.00 92.31 528 LEU A C 1
ATOM 4275 O O . LEU A 1 528 ? 10.017 -12.556 -41.826 1.00 92.31 528 LEU A O 1
ATOM 4279 N N . PHE A 1 529 ? 8.761 -14.159 -42.779 1.00 93.25 529 PHE A N 1
ATOM 4280 C CA . PHE A 1 529 ? 7.599 -13.981 -41.914 1.00 93.25 529 PHE A CA 1
ATOM 4281 C C . PHE A 1 529 ? 7.288 -15.259 -41.130 1.00 93.25 529 PHE A C 1
ATOM 4283 O O . PHE A 1 529 ? 7.609 -16.360 -41.563 1.00 93.25 529 PHE A O 1
ATOM 4290 N N . VAL A 1 530 ? 6.654 -15.103 -39.966 1.00 92.69 530 VAL A N 1
ATOM 4291 C CA . VAL A 1 530 ? 6.094 -16.195 -39.164 1.00 92.69 530 VAL A CA 1
ATOM 4292 C C . VAL A 1 530 ? 4.680 -15.833 -38.731 1.00 92.69 530 VAL A C 1
ATOM 4294 O O . VAL A 1 530 ? 4.484 -14.848 -38.004 1.00 92.69 530 VAL A O 1
ATOM 4297 N N . ASN A 1 531 ? 3.728 -16.682 -39.099 1.00 91.31 531 ASN A N 1
ATOM 4298 C CA . ASN A 1 531 ? 2.334 -16.600 -38.693 1.00 91.31 531 ASN A CA 1
ATOM 4299 C C . ASN A 1 531 ? 2.014 -17.655 -37.649 1.00 91.31 531 ASN A C 1
ATOM 4301 O O . ASN A 1 531 ? 2.596 -18.739 -37.646 1.00 91.31 531 ASN A O 1
ATOM 4305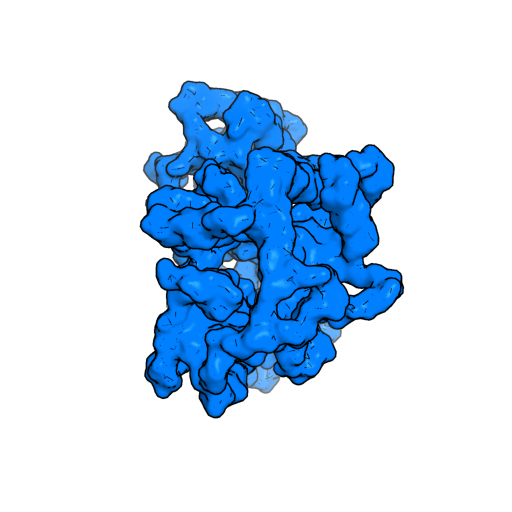 N N . TYR A 1 532 ? 1.079 -17.331 -36.768 1.00 91.88 532 TYR A N 1
ATOM 4306 C CA . TYR A 1 532 ? 0.471 -18.288 -35.853 1.00 91.88 532 TYR A CA 1
ATOM 4307 C C . TYR A 1 532 ? -0.811 -17.710 -35.259 1.00 91.88 532 TYR A C 1
ATOM 4309 O O . TYR A 1 532 ? -1.053 -16.500 -35.298 1.00 91.88 532 TYR A O 1
ATOM 4317 N N . LYS A 1 533 ? -1.612 -18.578 -34.652 1.00 90.44 533 LYS A N 1
ATOM 4318 C CA . LYS A 1 533 ? -2.774 -18.208 -33.845 1.00 90.44 533 LYS A CA 1
ATOM 4319 C C . LYS A 1 533 ? -2.391 -18.183 -32.366 1.00 90.44 533 LYS A C 1
ATOM 4321 O O . LYS A 1 533 ? -1.693 -19.084 -31.907 1.00 90.44 533 LYS A O 1
ATOM 4326 N N . ARG A 1 534 ? -2.830 -17.165 -31.619 1.00 91.06 534 ARG A N 1
ATOM 4327 C CA . ARG A 1 534 ? -2.474 -16.911 -30.214 1.00 91.06 534 ARG A CA 1
ATOM 4328 C C . ARG A 1 534 ? -3.696 -16.863 -29.304 1.00 91.06 534 ARG A C 1
ATOM 4330 O O . ARG A 1 534 ? -4.664 -16.189 -29.623 1.00 91.06 534 ARG A O 1
ATOM 4337 N N . CYS A 1 535 ? -3.579 -17.469 -28.129 1.00 90.94 535 CYS A N 1
ATOM 4338 C CA . CYS A 1 535 ? -4.443 -17.252 -26.972 1.00 90.94 535 CYS A CA 1
ATOM 4339 C C . CYS A 1 535 ? -3.554 -16.924 -25.766 1.00 90.94 535 CYS A C 1
ATOM 4341 O O . CYS A 1 535 ? -2.509 -17.545 -25.581 1.00 90.94 535 CYS A O 1
ATOM 4343 N N . ALA A 1 536 ? -3.910 -15.934 -24.952 1.00 89.12 536 ALA A N 1
ATOM 4344 C CA . ALA A 1 536 ? -3.093 -15.523 -23.815 1.00 89.12 536 ALA A CA 1
ATOM 4345 C C . ALA A 1 536 ? -3.930 -15.307 -22.553 1.00 89.12 536 ALA A C 1
ATOM 4347 O O . ALA A 1 536 ? -5.050 -14.806 -22.593 1.00 89.12 536 ALA A O 1
ATOM 4348 N N . MET A 1 537 ? -3.344 -15.684 -21.420 1.00 89.12 537 MET A N 1
ATOM 4349 C CA . MET A 1 537 ? -3.964 -15.660 -20.102 1.00 89.12 537 MET A CA 1
ATOM 4350 C C . MET A 1 537 ? -3.057 -14.938 -19.104 1.00 89.12 537 MET A C 1
ATOM 4352 O O . MET A 1 537 ? -1.828 -15.041 -19.171 1.00 89.12 537 MET A O 1
ATOM 4356 N N . VAL A 1 538 ? -3.660 -14.210 -18.171 1.00 85.50 538 VAL A N 1
ATOM 4357 C CA . VAL A 1 538 ? -3.007 -13.501 -17.065 1.00 85.50 538 VAL A CA 1
ATOM 4358 C C . VAL A 1 538 ? -3.526 -14.045 -15.736 1.00 85.50 538 VAL A C 1
ATOM 4360 O O . VAL A 1 538 ? -4.690 -14.421 -15.631 1.00 85.50 538 VAL A O 1
ATOM 4363 N N . GLY A 1 539 ? -2.663 -14.157 -14.726 1.00 77.12 539 GLY A N 1
ATOM 4364 C CA . GLY A 1 539 ? -3.096 -14.646 -13.414 1.00 77.12 539 GLY A CA 1
ATOM 4365 C C . GLY A 1 539 ? -4.137 -13.709 -12.801 1.00 77.12 539 GLY A C 1
ATOM 4366 O O . GLY A 1 539 ? -3.924 -12.497 -12.796 1.00 77.12 539 GLY A O 1
ATOM 4367 N N . GLY A 1 540 ? -5.249 -14.264 -12.299 1.00 62.19 540 GLY A N 1
ATOM 4368 C CA . GLY A 1 540 ? -6.380 -13.465 -11.805 1.00 62.19 540 GLY A CA 1
ATOM 4369 C C . GLY A 1 540 ? -5.986 -12.575 -10.621 1.00 62.19 540 GLY A C 1
ATOM 4370 O O . GLY A 1 540 ? -5.963 -11.351 -10.725 1.00 62.19 540 GLY A O 1
ATOM 4371 N N . LEU A 1 541 ? -5.582 -13.195 -9.506 1.00 45.44 541 LEU A N 1
ATOM 4372 C CA . LEU A 1 541 ? -5.097 -12.486 -8.308 1.00 45.44 541 LEU A CA 1
ATOM 4373 C C . LEU A 1 541 ? -3.596 -12.153 -8.372 1.00 45.44 541 LEU A C 1
ATOM 4375 O O . LEU A 1 541 ? -3.139 -11.204 -7.741 1.00 45.44 541 LEU A O 1
ATOM 4379 N N . ASN A 1 542 ? -2.824 -12.910 -9.157 1.00 54.44 542 ASN A N 1
ATOM 4380 C CA . ASN A 1 542 ? -1.389 -12.710 -9.341 1.00 54.44 542 ASN A CA 1
ATOM 4381 C C . ASN A 1 542 ? -1.089 -12.268 -10.781 1.00 54.44 542 ASN A C 1
ATOM 4383 O O . ASN A 1 542 ? -0.797 -13.089 -11.651 1.00 54.44 542 ASN A O 1
ATOM 4387 N N . LYS A 1 543 ? -1.123 -10.957 -11.036 1.00 60.50 543 LYS A N 1
ATOM 4388 C CA . LYS A 1 543 ? -0.855 -10.384 -12.371 1.00 60.50 543 LYS A CA 1
ATOM 4389 C C . LYS A 1 543 ? 0.603 -10.538 -12.844 1.00 60.50 543 LYS A C 1
ATOM 4391 O O . LYS A 1 543 ? 0.933 -10.153 -13.974 1.00 60.50 543 LYS A O 1
ATOM 4396 N N . ASP A 1 544 ? 1.484 -11.098 -12.012 1.00 69.25 544 ASP A N 1
ATOM 4397 C CA . ASP A 1 544 ? 2.882 -11.335 -12.369 1.00 69.25 544 ASP A CA 1
ATOM 4398 C C . ASP A 1 544 ? 3.077 -12.583 -13.249 1.00 69.25 544 ASP A C 1
ATOM 4400 O O . ASP A 1 544 ? 4.085 -12.653 -13.958 1.00 69.25 544 ASP A O 1
ATOM 4404 N N . ILE A 1 545 ? 2.100 -13.505 -13.311 1.00 83.06 545 ILE A N 1
ATOM 4405 C CA . ILE A 1 545 ? 2.124 -14.647 -14.241 1.00 83.06 545 ILE A CA 1
ATOM 4406 C C . ILE A 1 545 ? 1.318 -14.387 -15.521 1.00 83.06 545 ILE A C 1
ATOM 4408 O O . ILE A 1 545 ? 0.175 -13.927 -15.492 1.00 83.06 545 ILE A O 1
ATOM 4412 N N . ARG A 1 546 ? 1.913 -14.716 -16.672 1.00 88.31 546 ARG A N 1
ATOM 4413 C CA . ARG A 1 546 ? 1.253 -14.722 -17.983 1.00 88.31 546 ARG A CA 1
ATOM 4414 C C . ARG A 1 546 ? 1.586 -16.007 -18.728 1.00 88.31 546 ARG A C 1
ATOM 4416 O O . ARG A 1 546 ? 2.760 -16.327 -18.890 1.00 88.31 546 ARG A O 1
ATOM 4423 N N . VAL A 1 547 ? 0.567 -16.690 -19.230 1.00 92.25 547 VAL A N 1
ATOM 4424 C CA . VAL A 1 547 ? 0.701 -17.898 -20.052 1.00 92.25 547 VAL A CA 1
ATOM 4425 C C . VAL A 1 547 ? 0.188 -17.579 -21.450 1.00 92.25 547 VAL A C 1
ATOM 4427 O O . VAL A 1 547 ? -0.827 -16.906 -21.612 1.00 92.25 547 VAL A O 1
ATOM 4430 N N . ILE A 1 548 ? 0.927 -17.989 -22.472 1.00 93.31 548 ILE A N 1
ATOM 4431 C CA . ILE A 1 548 ? 0.615 -17.715 -23.873 1.00 93.31 548 ILE A CA 1
ATOM 4432 C C . ILE A 1 548 ? 0.646 -19.037 -24.622 1.00 93.31 548 ILE A C 1
ATOM 4434 O O . ILE A 1 548 ? 1.656 -19.725 -24.598 1.00 93.31 548 ILE A O 1
ATOM 4438 N N . PHE A 1 549 ? -0.427 -19.348 -25.330 1.00 93.62 549 PHE A N 1
ATOM 4439 C CA . PHE A 1 549 ? -0.538 -20.495 -26.213 1.00 93.62 549 PHE A CA 1
ATOM 4440 C C . PHE A 1 549 ? -0.490 -20.019 -27.654 1.00 93.62 549 PHE A C 1
ATOM 4442 O O . PHE A 1 549 ? -1.268 -19.154 -28.056 1.00 93.62 549 PHE A O 1
ATOM 4449 N N . ASP A 1 550 ? 0.417 -20.586 -28.436 1.00 93.38 550 ASP A N 1
ATOM 4450 C CA . ASP A 1 550 ? 0.547 -20.307 -29.857 1.00 93.38 550 ASP A CA 1
ATOM 4451 C C . ASP A 1 550 ? 0.453 -21.616 -30.655 1.00 93.38 550 ASP A C 1
ATOM 4453 O O . ASP A 1 550 ? 1.099 -22.599 -30.289 1.00 93.38 550 ASP A O 1
ATOM 4457 N N . LYS A 1 551 ? -0.334 -21.632 -31.736 1.00 92.12 551 LYS A N 1
ATOM 4458 C CA . LYS A 1 551 ? -0.562 -22.810 -32.592 1.00 92.12 551 LYS A CA 1
ATOM 4459 C C . LYS A 1 551 ? -0.613 -22.448 -34.077 1.00 92.12 551 LYS A C 1
ATOM 4461 O O . LYS A 1 551 ? -0.670 -21.267 -34.415 1.00 92.12 551 LYS A O 1
ATOM 4466 N N . GLU A 1 552 ? -0.640 -23.467 -34.940 1.00 90.25 552 GLU A N 1
ATOM 4467 C CA . GLU A 1 552 ? -0.756 -23.323 -36.404 1.00 90.25 552 GLU A CA 1
ATOM 4468 C C . GLU A 1 552 ? 0.358 -22.432 -36.985 1.00 90.25 552 GLU A C 1
ATOM 4470 O O . GLU A 1 552 ? 0.112 -21.401 -37.609 1.00 90.25 552 GLU A O 1
ATOM 4475 N N . PHE A 1 553 ? 1.610 -22.805 -36.707 1.00 90.56 553 PHE A N 1
ATOM 4476 C CA . PHE A 1 553 ? 2.777 -22.037 -37.128 1.00 90.56 553 PHE A CA 1
ATOM 4477 C C . PHE A 1 553 ? 3.067 -22.227 -38.615 1.00 90.56 553 PHE A C 1
ATOM 4479 O O . PHE A 1 553 ? 3.372 -23.344 -39.038 1.00 90.56 553 PHE A O 1
ATOM 4486 N N . THR A 1 554 ? 3.084 -21.134 -39.375 1.00 90.81 554 THR A N 1
ATOM 4487 C CA . THR A 1 554 ? 3.572 -21.120 -40.761 1.00 90.81 554 THR A CA 1
ATOM 4488 C C . THR A 1 554 ? 4.645 -20.057 -40.957 1.00 90.81 554 THR A C 1
ATOM 4490 O O . THR A 1 554 ? 4.660 -19.044 -40.256 1.00 90.81 554 THR A O 1
ATOM 4493 N N . ALA A 1 555 ? 5.576 -20.282 -41.881 1.00 92.81 555 ALA A N 1
ATOM 4494 C CA . ALA A 1 555 ? 6.582 -19.293 -42.254 1.00 92.81 555 ALA A CA 1
ATOM 4495 C C . ALA A 1 555 ? 7.020 -19.421 -43.708 1.00 92.81 555 ALA A C 1
ATOM 4497 O O . ALA A 1 555 ? 6.956 -20.493 -44.302 1.00 92.81 555 ALA A O 1
ATOM 4498 N N . GLY A 1 556 ? 7.522 -18.322 -44.251 1.00 91.06 556 GLY A N 1
ATOM 4499 C CA . GLY A 1 556 ? 8.107 -18.271 -45.581 1.00 91.06 556 GLY A CA 1
ATOM 4500 C C . GLY A 1 556 ? 9.069 -17.099 -45.710 1.00 91.06 556 GLY A C 1
ATOM 4501 O O . GLY A 1 556 ? 9.134 -16.222 -44.839 1.00 91.06 556 GLY A O 1
ATOM 4502 N N . SER A 1 557 ? 9.825 -17.080 -46.804 1.00 89.69 557 SER A N 1
ATOM 4503 C CA . SER A 1 557 ? 10.650 -15.929 -47.170 1.00 89.69 557 SER A CA 1
ATOM 4504 C C . SER A 1 557 ? 9.766 -14.702 -47.394 1.00 89.69 557 SER A C 1
ATOM 4506 O O . SER A 1 557 ? 8.676 -14.791 -47.961 1.00 89.69 557 SER A O 1
ATOM 4508 N N . PHE A 1 558 ? 10.219 -13.538 -46.937 1.00 90.25 558 PHE A N 1
ATOM 4509 C CA . PHE A 1 558 ? 9.432 -12.318 -47.050 1.00 90.25 558 PHE A CA 1
ATOM 4510 C C . PHE A 1 558 ? 9.502 -11.759 -48.478 1.00 90.25 558 PHE A C 1
ATOM 4512 O O . PHE A 1 558 ? 10.566 -11.355 -48.935 1.00 90.25 558 PHE A O 1
ATOM 4519 N N . GLN A 1 559 ? 8.360 -11.712 -49.170 1.00 86.06 559 GLN A N 1
ATOM 4520 C CA . GLN A 1 559 ? 8.236 -11.160 -50.531 1.00 86.06 559 GLN A CA 1
ATOM 4521 C C . GLN A 1 559 ? 7.390 -9.877 -50.598 1.00 86.06 559 GLN A C 1
ATOM 4523 O O . GLN A 1 559 ? 7.134 -9.353 -51.681 1.00 86.06 559 GLN A O 1
ATOM 4528 N N . GLY A 1 560 ? 6.915 -9.389 -49.452 1.00 85.50 560 GLY A N 1
ATOM 4529 C CA . GLY A 1 560 ? 5.999 -8.256 -49.347 1.00 85.50 560 GLY A CA 1
ATOM 4530 C C . GLY A 1 560 ? 4.922 -8.499 -48.295 1.00 85.50 560 GLY A C 1
ATOM 4531 O O . GLY A 1 560 ? 4.580 -9.641 -47.992 1.00 85.50 560 GLY A O 1
ATOM 4532 N N . ILE A 1 561 ? 4.381 -7.417 -47.732 1.00 83.19 561 ILE A N 1
ATOM 4533 C CA . ILE A 1 561 ? 3.480 -7.494 -46.574 1.00 83.19 561 ILE A CA 1
ATOM 4534 C C . ILE A 1 561 ? 2.150 -8.191 -46.888 1.00 83.19 561 ILE A C 1
ATOM 4536 O O . ILE A 1 561 ? 1.599 -8.850 -46.018 1.00 83.19 561 ILE A O 1
ATOM 4540 N N . HIS A 1 562 ? 1.676 -8.111 -48.134 1.00 80.94 562 HIS A N 1
ATOM 4541 C CA . HIS A 1 562 ? 0.436 -8.754 -48.586 1.00 80.94 562 HIS A CA 1
ATOM 4542 C C . HIS A 1 562 ? 0.631 -10.217 -49.022 1.00 80.94 562 HIS A C 1
ATOM 4544 O O . HIS A 1 562 ? -0.342 -10.903 -49.297 1.00 80.94 562 HIS A O 1
ATOM 4550 N N . LYS A 1 563 ? 1.877 -10.714 -49.070 1.00 79.19 563 LYS A N 1
ATOM 4551 C CA . LYS A 1 563 ? 2.219 -12.104 -49.441 1.00 79.19 563 LYS A CA 1
ATOM 4552 C C . LYS A 1 563 ? 2.564 -12.981 -48.235 1.00 79.19 563 LYS A C 1
ATOM 4554 O O . LYS A 1 563 ? 3.119 -14.064 -48.372 1.00 79.19 563 LYS A O 1
ATOM 4559 N N . VAL A 1 564 ? 2.276 -12.504 -47.027 1.00 77.44 564 VAL A N 1
ATOM 4560 C CA . VAL A 1 564 ? 2.615 -13.198 -45.777 1.00 77.44 564 VAL A CA 1
ATOM 4561 C C . VAL A 1 564 ? 1.641 -14.329 -45.433 1.00 77.44 564 VAL A C 1
ATOM 4563 O O . VAL A 1 564 ? 1.704 -14.833 -44.324 1.00 77.44 564 VAL A O 1
ATOM 4566 N N . SER A 1 565 ? 0.726 -14.740 -46.317 1.00 68.19 565 SER A N 1
ATOM 4567 C CA . SER A 1 565 ? -0.222 -15.845 -46.082 1.00 68.19 565 SER A CA 1
ATOM 4568 C C . SER A 1 565 ? 0.324 -17.227 -46.459 1.00 68.19 565 SER A C 1
ATOM 4570 O O . SER A 1 565 ? -0.078 -18.218 -45.849 1.00 68.19 565 SER A O 1
ATOM 4572 N N . ASP A 1 566 ? 1.274 -17.296 -47.393 1.00 67.38 566 ASP A N 1
ATOM 4573 C CA . ASP A 1 566 ? 1.611 -18.529 -48.118 1.00 67.38 566 ASP A CA 1
ATOM 4574 C C . ASP A 1 566 ? 2.892 -19.165 -47.555 1.00 67.38 566 ASP A C 1
ATOM 4576 O O . ASP A 1 566 ? 3.958 -19.152 -48.170 1.00 67.38 566 ASP A O 1
ATOM 4580 N N . GLY A 1 567 ? 2.818 -19.639 -46.308 1.00 77.12 567 GLY A N 1
ATOM 4581 C CA . GLY A 1 567 ? 3.966 -20.179 -45.573 1.00 77.12 567 GLY A CA 1
ATOM 4582 C C . GLY A 1 567 ? 3.948 -21.700 -45.407 1.00 77.12 567 GLY A C 1
ATOM 4583 O O . GLY A 1 567 ? 2.893 -22.312 -45.259 1.00 77.12 567 GLY A O 1
ATOM 4584 N N . ASN A 1 568 ? 5.134 -22.300 -45.318 1.00 83.25 568 ASN A N 1
ATOM 4585 C CA . ASN A 1 568 ? 5.329 -23.697 -44.941 1.00 83.25 568 ASN A CA 1
ATOM 4586 C C . ASN A 1 568 ? 5.002 -23.918 -43.459 1.00 83.25 568 ASN A C 1
ATOM 4588 O O . ASN A 1 568 ? 5.326 -23.081 -42.612 1.00 83.25 568 ASN A O 1
ATOM 4592 N N . ILE A 1 569 ? 4.420 -25.073 -43.133 1.00 85.56 569 ILE A N 1
ATOM 4593 C CA . ILE A 1 569 ? 4.149 -25.478 -41.748 1.00 85.56 569 ILE A CA 1
ATOM 4594 C C . ILE A 1 569 ? 5.476 -25.679 -40.999 1.00 85.56 569 ILE A C 1
ATOM 4596 O O . ILE A 1 569 ? 6.386 -26.359 -41.482 1.00 85.56 569 ILE A O 1
ATOM 4600 N N . LEU A 1 570 ? 5.590 -25.074 -39.811 1.00 83.56 570 LEU A N 1
ATOM 4601 C CA . LEU A 1 570 ? 6.790 -25.160 -38.968 1.00 83.56 570 LEU A CA 1
ATOM 4602 C C . LEU A 1 570 ? 6.726 -26.268 -37.918 1.00 83.56 570 LEU A C 1
ATOM 4604 O O . LEU A 1 570 ? 7.758 -26.830 -37.564 1.00 83.56 570 LEU A O 1
ATOM 4608 N N . LEU A 1 571 ? 5.539 -26.523 -37.371 1.00 83.44 571 LEU A N 1
ATOM 4609 C CA . LEU A 1 571 ? 5.307 -27.500 -36.311 1.00 83.44 571 LEU A CA 1
ATOM 4610 C C . LEU A 1 571 ? 3.978 -28.198 -36.581 1.00 83.44 571 LEU A C 1
ATOM 4612 O O . LEU A 1 571 ? 2.926 -27.558 -36.556 1.00 83.44 571 LEU A O 1
ATOM 4616 N N . GLU A 1 572 ? 4.037 -29.499 -36.834 1.00 82.31 572 GLU A N 1
ATOM 4617 C CA . GLU A 1 572 ? 2.856 -30.338 -37.027 1.00 82.31 572 GLU A CA 1
ATOM 4618 C C . GLU A 1 572 ? 2.311 -30.800 -35.672 1.00 82.31 572 GLU A C 1
ATOM 4620 O O . GLU A 1 572 ? 3.074 -31.187 -34.787 1.00 82.31 572 GLU A O 1
ATOM 4625 N N . ASN A 1 573 ? 0.985 -30.746 -35.502 1.00 85.25 573 ASN A N 1
ATOM 4626 C CA . ASN A 1 573 ? 0.242 -31.303 -34.359 1.00 85.25 573 ASN A CA 1
ATOM 4627 C C . ASN A 1 573 ? 0.689 -30.838 -32.955 1.00 85.25 573 ASN A C 1
ATOM 4629 O O . ASN A 1 573 ? 0.334 -31.453 -31.947 1.00 85.25 573 ASN A O 1
ATOM 4633 N N . ALA A 1 574 ? 1.430 -29.731 -32.867 1.00 89.06 574 ALA A N 1
ATOM 4634 C CA . ALA A 1 574 ? 1.939 -29.193 -31.613 1.00 89.06 574 ALA A CA 1
ATOM 4635 C C . ALA A 1 574 ? 1.720 -27.679 -31.489 1.00 89.06 574 ALA A C 1
ATOM 4637 O O . ALA A 1 574 ? 1.660 -26.928 -32.466 1.00 89.06 574 ALA A O 1
ATOM 4638 N N . SER A 1 575 ? 1.572 -27.229 -30.251 1.00 92.19 575 SER A N 1
ATOM 4639 C CA . SER A 1 575 ? 1.451 -25.832 -29.841 1.00 92.19 575 SER A CA 1
ATOM 4640 C C . SER A 1 575 ? 2.615 -25.466 -28.931 1.00 92.19 575 SER A C 1
ATOM 4642 O O . SER A 1 575 ? 3.163 -26.318 -28.236 1.00 92.19 575 SER A O 1
ATOM 4644 N N . ILE A 1 576 ? 2.988 -24.190 -28.907 1.00 93.75 576 ILE A N 1
ATOM 4645 C CA . ILE A 1 576 ? 3.989 -23.675 -27.970 1.00 93.75 576 ILE A CA 1
ATOM 4646 C C . ILE A 1 576 ? 3.259 -22.952 -26.845 1.00 93.75 576 ILE A C 1
ATOM 4648 O O . ILE A 1 576 ? 2.535 -21.987 -27.095 1.00 93.75 576 ILE A O 1
ATOM 4652 N N . MET A 1 577 ? 3.495 -23.387 -25.611 1.00 94.62 577 MET A N 1
ATOM 4653 C CA . MET A 1 577 ? 3.096 -22.671 -24.404 1.00 94.62 577 MET A CA 1
ATOM 4654 C C . MET A 1 577 ? 4.286 -21.861 -23.885 1.00 94.62 577 MET A C 1
ATOM 4656 O O . MET A 1 577 ? 5.278 -22.434 -23.451 1.00 94.62 577 MET A O 1
ATOM 4660 N N . GLU A 1 578 ? 4.211 -20.532 -23.921 1.00 92.44 578 GLU A N 1
ATOM 4661 C CA . GLU A 1 578 ? 5.191 -19.631 -23.304 1.00 92.44 578 GLU A CA 1
ATOM 4662 C C . GLU A 1 578 ? 4.671 -19.177 -21.932 1.00 92.44 578 GLU A C 1
ATOM 4664 O O . GLU A 1 578 ? 3.622 -18.534 -21.844 1.00 92.44 578 GLU A O 1
ATOM 4669 N N . VAL A 1 579 ? 5.416 -19.457 -20.862 1.00 90.44 579 VAL A N 1
ATOM 4670 C CA . VAL A 1 579 ? 5.090 -19.021 -19.498 1.00 90.44 579 VAL A CA 1
ATOM 4671 C C . VAL A 1 579 ? 6.047 -17.915 -19.074 1.00 90.44 579 VAL A C 1
ATOM 4673 O O . VAL A 1 579 ? 7.267 -18.044 -19.189 1.00 90.44 579 VAL A O 1
ATOM 4676 N N . LYS A 1 580 ? 5.481 -16.815 -18.576 1.00 86.69 580 LYS A N 1
ATOM 4677 C CA . LYS A 1 580 ? 6.198 -15.633 -18.095 1.00 86.69 580 LYS A CA 1
ATOM 4678 C C . LYS A 1 580 ? 5.869 -15.388 -16.637 1.00 86.69 580 LYS A C 1
ATOM 4680 O O . LYS A 1 580 ? 4.698 -15.185 -16.327 1.00 86.69 580 LYS A O 1
ATOM 4685 N N . TYR A 1 581 ? 6.879 -15.355 -15.779 1.00 81.69 581 TYR A N 1
ATOM 4686 C CA . TYR A 1 581 ? 6.710 -15.203 -14.332 1.00 81.69 581 TYR A CA 1
ATOM 4687 C C . TYR A 1 581 ? 7.878 -14.420 -13.721 1.00 81.69 581 TYR A C 1
ATOM 4689 O O . TYR A 1 581 ? 8.984 -14.459 -14.255 1.00 81.69 581 TYR A O 1
ATOM 4697 N N . SER A 1 582 ? 7.630 -13.678 -12.640 1.00 65.38 582 SER A N 1
ATOM 4698 C CA . SER A 1 582 ? 8.650 -12.834 -11.992 1.00 65.38 582 SER A CA 1
ATOM 4699 C C . SER A 1 582 ? 9.534 -13.618 -11.014 1.00 65.38 582 SER A C 1
ATOM 4701 O O . SER A 1 582 ? 10.754 -13.518 -11.101 1.00 65.38 582 SER A O 1
ATOM 4703 N N . ASP A 1 583 ? 8.933 -14.443 -10.150 1.00 68.62 583 ASP A N 1
ATOM 4704 C CA . ASP A 1 583 ? 9.650 -15.131 -9.066 1.00 68.62 583 ASP A CA 1
ATOM 4705 C C . ASP A 1 583 ? 9.750 -16.640 -9.333 1.00 68.62 583 ASP A C 1
ATOM 4707 O O . ASP A 1 583 ? 10.722 -17.114 -9.924 1.00 68.62 583 ASP A O 1
ATOM 4711 N N . GLU A 1 584 ? 8.710 -17.392 -8.970 1.00 76.75 584 GLU A N 1
ATOM 4712 C CA . GLU A 1 584 ? 8.643 -18.845 -9.115 1.00 76.75 584 GLU A CA 1
ATOM 4713 C C . GLU A 1 584 ? 7.386 -19.273 -9.888 1.00 76.75 584 GLU A C 1
ATOM 4715 O O . GLU A 1 584 ? 6.358 -18.588 -9.874 1.00 76.75 584 GLU A O 1
ATOM 4720 N N . LEU A 1 585 ? 7.464 -20.418 -10.575 1.00 80.81 585 LEU A N 1
ATOM 4721 C CA . LEU A 1 585 ? 6.293 -21.056 -11.171 1.00 80.81 585 LEU A CA 1
ATOM 4722 C C . LEU A 1 585 ? 5.313 -21.470 -10.058 1.00 80.81 585 LEU A C 1
ATOM 4724 O O . LEU A 1 585 ? 5.714 -22.201 -9.149 1.00 80.81 585 LEU A O 1
ATOM 4728 N N . PRO A 1 586 ? 4.034 -21.060 -10.121 1.00 83.06 586 PRO A N 1
ATOM 4729 C CA . PRO A 1 586 ? 3.037 -21.463 -9.142 1.00 83.06 586 PRO A CA 1
ATOM 4730 C C . PRO A 1 586 ? 2.906 -22.980 -9.047 1.00 83.06 586 PRO A C 1
ATOM 4732 O O . PRO A 1 586 ? 2.979 -23.681 -10.058 1.00 83.06 586 PRO A O 1
ATOM 4735 N N . GLN A 1 587 ? 2.636 -23.473 -7.839 1.00 83.94 587 GLN A N 1
ATOM 4736 C CA . GLN A 1 587 ? 2.503 -24.904 -7.573 1.00 83.94 587 GLN A CA 1
ATOM 4737 C C . GLN A 1 587 ? 1.453 -25.575 -8.476 1.00 83.94 587 GLN A C 1
ATOM 4739 O O . GLN A 1 587 ? 1.748 -26.590 -9.099 1.00 83.94 587 GLN A O 1
ATOM 4744 N N . TRP A 1 588 ? 0.287 -24.947 -8.664 1.00 90.19 588 TRP A N 1
ATOM 4745 C CA . TRP A 1 588 ? -0.759 -25.453 -9.563 1.00 90.19 588 TRP A CA 1
ATOM 4746 C C . TRP A 1 588 ? -0.277 -25.607 -11.016 1.00 90.19 588 TRP A C 1
ATOM 4748 O O . TRP A 1 588 ? -0.699 -26.517 -11.724 1.00 90.19 588 TRP A O 1
ATOM 4758 N N . LEU A 1 589 ? 0.628 -24.739 -11.483 1.00 89.62 589 LEU A N 1
ATOM 4759 C CA . LEU A 1 589 ? 1.155 -24.811 -12.844 1.00 89.62 589 LEU A CA 1
ATOM 4760 C C . LEU A 1 589 ? 2.198 -25.923 -12.968 1.00 89.62 589 LEU A C 1
ATOM 4762 O O . LEU A 1 589 ? 2.211 -26.633 -13.970 1.00 89.62 589 LEU A O 1
ATOM 4766 N N . LYS A 1 590 ? 3.035 -26.107 -11.939 1.00 90.12 590 LYS A N 1
ATOM 4767 C CA . LYS A 1 590 ? 3.959 -27.248 -11.854 1.00 90.12 590 LYS A CA 1
ATOM 4768 C C . LYS A 1 590 ? 3.194 -28.573 -11.878 1.00 90.12 590 LYS A C 1
ATOM 4770 O O . LYS A 1 590 ? 3.592 -29.490 -12.589 1.00 90.12 590 LYS A O 1
ATOM 4775 N N . GLU A 1 591 ? 2.073 -28.652 -11.167 1.00 90.38 591 GLU A N 1
ATOM 4776 C CA . GLU A 1 591 ? 1.193 -29.825 -11.156 1.00 90.38 591 GLU A CA 1
ATOM 4777 C C . GLU A 1 591 ? 0.573 -30.100 -12.527 1.00 90.38 591 GLU A C 1
ATOM 4779 O O . GLU A 1 591 ? 0.589 -31.244 -12.968 1.00 90.38 591 GLU A O 1
ATOM 4784 N N . ILE A 1 592 ? 0.100 -29.072 -13.244 1.00 92.25 592 ILE A N 1
ATOM 4785 C CA . ILE A 1 592 ? -0.390 -29.227 -14.625 1.00 92.25 592 ILE A CA 1
ATOM 4786 C C . ILE A 1 592 ? 0.735 -29.721 -15.547 1.00 92.25 592 ILE A C 1
ATOM 4788 O O . ILE A 1 592 ? 0.529 -30.657 -16.317 1.00 92.25 592 ILE A O 1
ATOM 4792 N N . ILE A 1 593 ? 1.934 -29.135 -15.452 1.00 92.38 593 ILE A N 1
ATOM 4793 C CA . ILE A 1 593 ? 3.102 -29.549 -16.248 1.00 92.38 593 ILE A CA 1
ATOM 4794 C C . ILE A 1 593 ? 3.432 -31.026 -16.017 1.00 92.38 593 ILE A C 1
ATOM 4796 O O . ILE A 1 593 ? 3.615 -31.766 -16.984 1.00 92.38 593 ILE A O 1
ATOM 4800 N N . LEU A 1 594 ? 3.447 -31.465 -14.757 1.00 91.50 594 LEU A N 1
ATOM 4801 C CA . LEU A 1 594 ? 3.699 -32.858 -14.387 1.00 91.50 594 LEU A CA 1
ATOM 4802 C C . LEU A 1 594 ? 2.574 -33.792 -14.849 1.00 91.50 594 LEU A C 1
ATOM 4804 O O . LEU A 1 594 ? 2.848 -34.818 -15.469 1.00 91.50 594 LEU A O 1
ATOM 4808 N N . LYS A 1 595 ? 1.314 -33.422 -14.597 1.00 92.44 595 LYS A N 1
ATOM 4809 C CA . LYS A 1 595 ? 0.121 -34.213 -14.933 1.00 92.44 595 LYS A CA 1
ATOM 4810 C C . LYS A 1 595 ? 0.034 -34.529 -16.425 1.00 92.44 595 LYS A C 1
ATOM 4812 O O . LYS A 1 595 ? -0.291 -35.654 -16.788 1.00 92.44 595 LYS A O 1
ATOM 4817 N N . TYR A 1 596 ? 0.328 -33.545 -17.271 1.00 92.06 596 TYR A N 1
ATOM 4818 C CA . TYR A 1 596 ? 0.252 -33.673 -18.729 1.00 92.06 596 TYR A CA 1
ATOM 4819 C C . TYR A 1 596 ? 1.600 -34.023 -19.382 1.00 92.06 596 TYR A C 1
ATOM 4821 O O . TYR A 1 596 ? 1.694 -34.055 -20.605 1.00 92.06 596 TYR A O 1
ATOM 4829 N N . GLN A 1 597 ? 2.646 -34.298 -18.589 1.00 89.56 597 GLN A N 1
ATOM 4830 C CA . GLN A 1 597 ? 3.997 -34.631 -19.072 1.00 89.56 597 GLN A CA 1
ATOM 4831 C C . GLN A 1 597 ? 4.539 -33.616 -20.097 1.00 89.56 597 GLN A C 1
ATOM 4833 O O . GLN A 1 597 ? 5.160 -33.966 -21.106 1.00 89.56 597 GLN A O 1
ATOM 4838 N N . ILE A 1 598 ? 4.284 -32.335 -19.834 1.00 90.69 598 ILE A N 1
ATOM 4839 C CA . ILE A 1 598 ? 4.609 -31.228 -20.728 1.00 90.69 598 ILE A CA 1
ATOM 4840 C C . ILE A 1 598 ? 6.134 -31.057 -20.800 1.00 90.69 598 ILE A C 1
ATOM 4842 O O . ILE A 1 598 ? 6.797 -30.876 -19.779 1.00 90.69 598 ILE A O 1
ATOM 4846 N N . ARG A 1 599 ? 6.702 -31.076 -22.012 1.00 87.31 599 ARG A N 1
ATOM 4847 C CA . ARG A 1 599 ? 8.158 -30.986 -22.227 1.00 87.31 599 ARG A CA 1
ATOM 4848 C C . ARG A 1 599 ? 8.613 -29.557 -22.480 1.00 87.31 599 ARG A C 1
ATOM 4850 O O . ARG A 1 599 ? 7.953 -28.816 -23.210 1.00 87.31 599 ARG A O 1
ATOM 4857 N N . GLU A 1 600 ? 9.766 -29.191 -21.926 1.00 89.19 600 GLU A N 1
ATOM 4858 C CA . GLU A 1 600 ? 10.413 -27.911 -22.216 1.00 89.19 600 GLU A CA 1
ATOM 4859 C C . GLU A 1 600 ? 10.821 -27.797 -23.690 1.00 89.19 600 GLU A C 1
ATOM 4861 O O . GLU A 1 600 ? 11.188 -28.769 -24.350 1.00 89.19 600 GLU A O 1
ATOM 4866 N N . PHE A 1 601 ? 10.744 -26.575 -24.205 1.00 85.88 601 PHE A N 1
ATOM 4867 C CA . PHE A 1 601 ? 11.048 -26.226 -25.581 1.00 85.88 601 PHE A CA 1
ATOM 4868 C C . PHE A 1 601 ? 11.953 -24.992 -25.612 1.00 85.88 601 PHE A C 1
ATOM 4870 O O . PHE A 1 601 ? 11.586 -23.918 -25.134 1.00 85.88 601 PHE A O 1
ATOM 4877 N N . HIS A 1 602 ? 13.150 -25.111 -26.183 1.00 80.75 602 HIS A N 1
ATOM 4878 C CA . HIS A 1 602 ? 14.155 -24.045 -26.081 1.00 80.75 602 HIS A CA 1
ATOM 4879 C C . HIS A 1 602 ? 14.235 -23.153 -27.323 1.00 80.75 602 HIS A C 1
ATOM 4881 O O . HIS A 1 602 ? 14.603 -21.973 -27.221 1.00 80.75 602 HIS A O 1
ATOM 4887 N N . ASP A 1 603 ? 13.827 -23.662 -28.484 1.00 80.12 603 ASP A N 1
ATOM 4888 C CA . ASP A 1 603 ? 13.967 -22.930 -29.731 1.00 80.12 603 ASP A CA 1
ATOM 4889 C C . ASP A 1 603 ? 13.043 -21.714 -29.828 1.00 80.12 603 ASP A C 1
ATOM 4891 O O . ASP A 1 603 ? 11.984 -21.572 -29.201 1.00 80.12 603 ASP A O 1
ATOM 4895 N N . SER A 1 604 ? 13.486 -20.736 -30.614 1.00 82.25 604 SER A N 1
ATOM 4896 C CA . SER A 1 604 ? 12.657 -19.586 -30.952 1.00 82.25 604 SER A CA 1
ATOM 4897 C C . SER A 1 604 ? 11.976 -19.807 -32.290 1.00 82.25 604 SER A C 1
ATOM 4899 O O . SER A 1 604 ? 12.599 -20.326 -33.206 1.00 82.25 604 SER A O 1
ATOM 4901 N N . LYS A 1 605 ? 10.746 -19.307 -32.428 1.00 87.12 605 LYS A N 1
ATOM 4902 C CA . LYS A 1 605 ? 9.979 -19.368 -33.681 1.00 87.12 605 LYS A CA 1
ATOM 4903 C C . LYS A 1 605 ? 10.767 -18.861 -34.888 1.00 87.12 605 LYS A C 1
ATOM 4905 O O . LYS A 1 605 ? 10.692 -19.452 -35.950 1.00 87.12 605 LYS A O 1
ATOM 4910 N N . TYR A 1 606 ? 11.562 -17.808 -34.686 1.00 87.81 606 TYR A N 1
ATOM 4911 C CA . TYR A 1 606 ? 12.485 -17.291 -35.695 1.00 87.81 606 TYR A CA 1
ATOM 4912 C C . TYR A 1 606 ? 13.528 -18.333 -36.114 1.00 87.81 606 TYR A C 1
ATOM 4914 O O . TYR A 1 606 ? 13.689 -18.581 -37.296 1.00 87.81 606 TYR A O 1
ATOM 4922 N N . CYS A 1 607 ? 14.193 -18.983 -35.156 1.00 85.94 607 CYS A N 1
ATOM 4923 C CA . CYS A 1 607 ? 15.220 -19.984 -35.456 1.00 85.94 607 CYS A CA 1
ATOM 4924 C C . CYS A 1 607 ? 14.636 -21.178 -36.218 1.00 85.94 607 CYS A C 1
ATOM 4926 O O . CYS A 1 607 ? 15.207 -21.579 -37.221 1.00 85.94 607 CYS A O 1
ATOM 4928 N N . ILE A 1 608 ? 13.481 -21.687 -35.774 1.00 86.31 608 ILE A N 1
ATOM 4929 C CA . ILE A 1 608 ? 12.771 -22.787 -36.446 1.00 86.31 608 ILE A CA 1
ATOM 4930 C C . ILE A 1 608 ? 12.424 -22.378 -37.880 1.00 86.31 608 ILE A C 1
ATOM 4932 O O . ILE A 1 608 ? 12.648 -23.137 -38.817 1.00 86.31 608 ILE A O 1
ATOM 4936 N N . ALA A 1 609 ? 11.917 -21.154 -38.058 1.00 89.06 609 ALA A N 1
ATOM 4937 C CA . ALA A 1 609 ? 11.574 -20.628 -39.370 1.00 89.06 609 ALA A CA 1
ATOM 4938 C C . ALA A 1 609 ? 12.794 -20.489 -40.286 1.00 89.06 609 ALA A C 1
ATOM 4940 O O . ALA A 1 609 ? 12.714 -20.897 -41.439 1.00 89.06 609 ALA A O 1
ATOM 4941 N N . VAL A 1 610 ? 13.922 -19.975 -39.783 1.00 88.38 610 VAL A N 1
ATOM 4942 C CA . VAL A 1 610 ? 15.173 -19.878 -40.552 1.00 88.38 610 VAL A CA 1
ATOM 4943 C C . VAL A 1 610 ? 15.644 -21.264 -40.995 1.00 88.38 610 VAL A C 1
ATOM 4945 O O . VAL A 1 610 ? 15.871 -21.476 -42.183 1.00 88.38 610 VAL A O 1
ATOM 4948 N N . GLN A 1 611 ? 15.726 -22.219 -40.064 1.00 87.12 611 GLN A N 1
ATOM 4949 C CA . GLN A 1 611 ? 16.162 -23.590 -40.355 1.00 87.12 611 GLN A CA 1
ATOM 4950 C C . GLN A 1 611 ? 15.274 -24.254 -41.411 1.00 87.12 611 GLN A C 1
ATOM 4952 O O . GLN A 1 611 ? 15.777 -24.879 -42.341 1.00 87.12 611 GLN A O 1
ATOM 4957 N N . ARG A 1 612 ? 13.953 -24.073 -41.302 1.00 84.69 612 ARG A N 1
ATOM 4958 C CA . ARG A 1 612 ? 12.976 -24.692 -42.204 1.00 84.69 612 ARG A CA 1
ATOM 4959 C C . ARG A 1 612 ? 12.901 -24.023 -43.577 1.00 84.69 612 ARG A C 1
ATOM 4961 O O . ARG A 1 612 ? 12.712 -24.723 -44.561 1.00 84.69 612 ARG A O 1
ATOM 4968 N N . CYS A 1 613 ? 13.005 -22.695 -43.649 1.00 85.69 613 CYS A N 1
ATOM 4969 C CA . CYS A 1 613 ? 12.830 -21.953 -44.904 1.00 85.69 613 CYS A CA 1
ATOM 4970 C C . CYS A 1 613 ? 14.122 -21.838 -45.719 1.00 85.69 613 CYS A C 1
ATOM 4972 O O . CYS A 1 613 ? 14.048 -21.688 -46.933 1.00 85.69 613 CYS A O 1
ATOM 4974 N N . PHE A 1 614 ? 15.288 -21.888 -45.069 1.00 84.75 614 PHE A N 1
ATOM 4975 C CA . PHE A 1 614 ? 16.581 -21.645 -45.716 1.00 84.75 614 PHE A CA 1
ATOM 4976 C C . PHE A 1 614 ? 17.548 -22.836 -45.626 1.00 84.75 614 PHE A C 1
ATOM 4978 O O . PHE A 1 614 ? 18.703 -22.698 -46.015 1.00 84.75 614 PHE A O 1
ATOM 4985 N N . ASN A 1 615 ? 17.097 -24.002 -45.136 1.00 78.12 615 ASN A N 1
ATOM 4986 C CA . ASN A 1 615 ? 17.896 -25.234 -45.007 1.00 78.12 615 ASN A CA 1
ATOM 4987 C C . ASN A 1 615 ? 19.239 -25.036 -44.275 1.00 78.12 615 ASN A C 1
ATOM 4989 O O . ASN A 1 615 ? 20.242 -25.675 -44.586 1.00 78.12 615 ASN A O 1
ATOM 4993 N N . LEU A 1 616 ? 19.265 -24.131 -43.297 1.00 74.50 616 LEU A N 1
ATOM 4994 C CA . LEU A 1 616 ? 20.433 -23.881 -42.457 1.00 74.50 616 LEU A CA 1
ATOM 4995 C C . LEU A 1 616 ? 20.406 -24.851 -41.271 1.00 74.50 616 LEU A C 1
ATOM 4997 O O . LEU A 1 616 ? 19.431 -24.853 -40.523 1.00 74.50 616 LEU A O 1
ATOM 5001 N N . HIS A 1 617 ? 21.459 -25.649 -41.074 1.00 59.84 617 HIS A N 1
ATOM 5002 C CA . HIS A 1 617 ? 21.570 -26.584 -39.945 1.00 59.84 617 HIS A CA 1
ATOM 5003 C C . HIS A 1 617 ? 22.147 -25.915 -38.683 1.00 59.84 617 HIS A C 1
ATOM 5005 O O . HIS A 1 617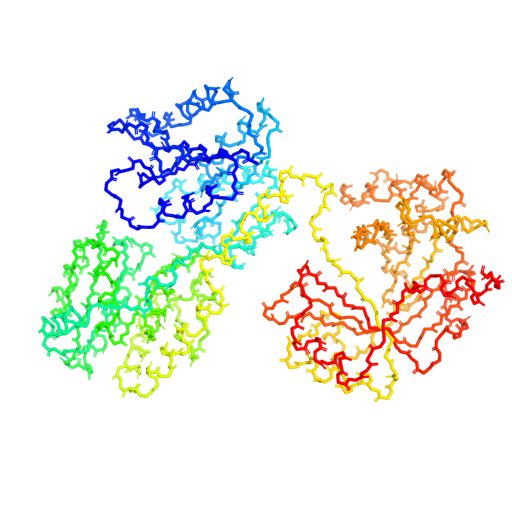 ? 23.217 -25.260 -38.755 1.00 59.84 617 HIS A O 1
#

pLDDT: mean 87.52, std 11.63, range [30.22, 98.81]

Secondary structure (DSSP, 8-state):
-EEEEEE--GGGGSSS--SSHHHHHHHHHTTSSEEEEEE--BSS---EEEETTEEEEE--BSSGGGHHHHHHHHHHHHHTT---SEEEESSTTHHHHHHHHHHHHH--EEEEEE-S--TT-HHHHHH-THHHHHHHHHHHHTTT-SEEEESSHHHHHHHHHTT--GGGEEE-PPPB-GGGGS---HHHHHHHHHHTTTPEEEEEES--SGGG-HHHHHHHHHHHHTT-TTEEEEEE---TTHHHHHHHHHHHT--EEEE----HHHHHHHHHH-SEEEE--S--SS-HHHHHHHHTT--EEEE--TTHHHH--BTTTEEEE-TT-HHHHHHHHHHHHH-HHHHHHHHHHHHHHHHHH-BHHHHHHHHHHHHHHHHS--TT-TT--EEEEEEEEHHHHHHHHHHHTTTEEE-HHHHHTTTPPEEEEEEEEE-TT-HHHHGGG-TTSPEEEEEEEESS---TT--EEEEEEEEEETTEEEEEE--EEHHHHHHHHHHTS--TT----HHHHHHHHHHHHHHHHTT-EEEEEEEEEEEEEEESS-TT-EEEEEEEEEEEE---GGGTT--EESSSSEEEEEEEESS---HHHHHHHHHTTPEE----HHHHHHHHHH---

Sequence (617 aa):
MNILIISLDKGLLGQGQLGDVCERHKEYGKRVDSIDIIVFSKSGYSPYVISENVSAFPTNSSYKFLYIRDAMKIARRLFEKKHYDLIITQDPFITATVGIRLKKMHTTKLLIHFHGDFLDNGSFLREDWKNRYLVLLAKHNMKEADAFRAMSIGIQKKLILNGVPENKIKVIPTPVDISKFGNTDINKVEAIRKDYENKKIILFVGRLEKVKDIETLIHAYEEVAKKINNATLVVIGSGSEGAKLKDLCAGKKLDVHFLEQKEQKDIIAYYYACDIFVLSSLSESFGKVLIEASACGKPVISTATTGAMEIIKDGYNGFLVGIGDYSLMGEKILYILKNFDVALAMGQNAKKYVFENFDGKVVTEKIIAFWNNIVHVIESASFLRQEIKFLIPWDQLNTIIGEMRKFMEFDEYSNITGGNFYKIINVYFDTQDFQCYHQRKDITKELTKYRLRIYVEPDTEDFIVYPEIKKRKGKYVKKFRVKISYSDFSRIMQNMSLDKASNMPAESREIIQEFLQIASQHQMKPILFVNYKRCAMVGGLNKDIRVIFDKEFTAGSFQGIHKVSDGNILLENASIMEVKYSDELPQWLKEIILKYQIREFHDSKYCIAVQRCFNLH

Foldseek 3Di:
DEEEEEEQDCLLQVPPNADCPLVLVVLLQVLDQAYEYEYEDAADTQKDDSDPRYIYHYLNDPDNVCSLVSSLVVVVVVCVVDDHQEYEYAALARSLVSQLVCCVVRVHAYEYEDQWDLAPQPVQCVVDVCSVVRNVRSLVSLVRHQAYEAQFVVSLVRCVVSPRDSLRYDHFHAADQLVLLLDADVVLLVVVCVVLVVFAEEEEEDEQDVQQPCVLVLLLVLLLCVVGVRYAYEYEEYYDCVVVVVVVCVVSVGRYHYHYHDHPNSVSSVLLNHQAYETQGSEGRAPVVLLSSLSNLFAYEYEPHRNVVVLDDDQQQYHYDHRSCSNVVSVRVNVSVVDVVSRNRSSPRSSVSSVVPRNNSVSSVVVSVVSCCRSPPPVPPSAQWQKWKWKAFPVCVVVLVVLCVVFWDWDPVCVVVVNWWFKKKKFWKAFPVRPLLVCVVPLQDKRKTWIKMDRDQDDDPKDKIKTKIWIDRHRGIDMDIDIDIPVQVVVCQVVLDDDPPPPGDPSNVVSSPVVSVCCVVRVIDRFKMKMWIKIKIAGDVHRQKIKMKTDQIFMETDPDRNPGPDGDGLDPRIIMIMIIGDDDDDPSVVVSCVVSVIGIDDDDSVNSRCCVHVVDD

Radius of gyration: 29.14 Å; chains: 1; bounding box: 64×61×82 Å